Protein AF-0000000066910666 (afdb_homodimer)

Organism: Trichuris trichiura (NCBI:txid36087)

Radius of gyration: 28.71 Å; Cα contacts (8 Å, |Δi|>4): 1348; chains: 2; bounding box: 55×90×75 Å

Foldseek 3Di:
DDPVVVVVVVVVLVLVLQLLLLLQCLLVLVVVVLVVVVVVLVVDDPVVVVVCVCVNVLSVLLNVQSVQQSVVSNLLCVPCCVVDVPCPVCVVPPDDRDDDDSVSSVCVLVLLLVQCLQFFPNNVQQCCLFLVVVLVVVCVLPVDLQQQPAEEEEEQCQLPRSQLVSQLQQHAYEYEHADVNSVSNSCCQQPVFADAQPGKHQSQLPPPPQFPDSCLRRPITGGRRDGNPPSPSNGHYYYDYHDPCVVCVPAFQAHQEYEYTQHLLQDLDSLSVLLSVLRNHHAFHKYKYKFANPNPCPPPPPGRHDGDDVVVVVVSNVVSAKAWDDKDWQRWHADSFSPNGNDGDTDTMIITMIGHHHPVPVVD/DDPVVVVVVVVVLVLVLQLLLLLQCLLVLVVVVLVVVVVVLVVDDPVVVVVPVCVNVLSVLLNVQSVQQSVVSNLLCVPCCVVDVPCPVVVVPPDDRDDDDSVSSVCVLVLLLVQCLQFFPNNVQQCCLFLVVVLVVVCVVPVDLQQQPAEEEEEQCQLPRSQLVSQLQAHAYEYEHADVNSVSNSCCQQPVFADAQPGKHQSQLPPPPQFPDSCLRRPITGGRRDGNPPSPSNGHYYYDYHDPCVVCVPAFQAHQEYEYTQHLLQDLDSLSVLLSVLRNHHAFHKYKYKFANPNPCPPPPPGRHDGDDPVVVVVSSVVSAKAWDDKDWQRWHADSFSPNGNDGDTDTMIITMIGHHHPVVVVD

Nearest PDB structures (foldseek):
  5yf1-assembly1_A  TM=9.696E-01  e=7.970E-45  Homo sapiens
  5yf1-assembly1_B  TM=9.677E-01  e=1.065E-44  Homo sapiens
  5yf0-assembly1_A  TM=9.686E-01  e=2.694E-44  Homo sapiens
  5yf2-assembly1_B  TM=9.657E-01  e=6.432E-44  Homo sapiens
  5yf2-assembly1_A  TM=9.661E-01  e=1.936E-43  Homo sapiens

Structure (mmCIF, N/CA/C/O backbone):
data_AF-0000000066910666-model_v1
#
loop_
_entity.id
_entity.type
_entity.pdbx_description
1 polymer 'carnosine N-methyltransferase'
#
loop_
_atom_site.group_PDB
_atom_site.id
_atom_site.type_symbol
_atom_site.label_atom_id
_atom_site.label_alt_id
_atom_site.label_comp_id
_atom_site.label_asym_id
_atom_site.label_entity_id
_atom_site.label_seq_id
_atom_site.pdbx_PDB_ins_code
_atom_site.Cartn_x
_atom_site.Cartn_y
_atom_site.Cartn_z
_atom_site.occupancy
_atom_site.B_iso_or_equiv
_atom_site.auth_seq_id
_atom_site.auth_comp_id
_atom_site.auth_asym_id
_atom_site.auth_atom_id
_atom_site.pdbx_PDB_model_num
ATOM 1 N N . MET A 1 1 ? -5.016 47.75 -5.816 1 39.25 1 MET A N 1
ATOM 2 C CA . MET A 1 1 ? -4.73 46.312 -5.672 1 39.25 1 MET A CA 1
ATOM 3 C C . MET A 1 1 ? -3.613 45.906 -6.617 1 39.25 1 MET A C 1
ATOM 5 O O . MET A 1 1 ? -3.713 46.094 -7.828 1 39.25 1 MET A O 1
ATOM 9 N N . ASP A 1 2 ? -2.479 45.594 -6.109 1 46.66 2 ASP A N 1
ATOM 10 C CA . ASP A 1 2 ? -1.268 45.281 -6.867 1 46.66 2 ASP A CA 1
ATOM 11 C C . ASP A 1 2 ? -1.467 44.062 -7.758 1 46.66 2 ASP A C 1
ATOM 13 O O . ASP A 1 2 ? -2.318 43.219 -7.477 1 46.66 2 ASP A O 1
ATOM 17 N N . ALA A 1 3 ? -0.856 44.219 -8.914 1 51.81 3 ALA A N 1
ATOM 18 C CA . ALA A 1 3 ? -0.931 43.188 -9.938 1 51.81 3 ALA A CA 1
ATOM 19 C C . ALA A 1 3 ? -0.656 41.812 -9.344 1 51.81 3 ALA A C 1
ATOM 21 O O . ALA A 1 3 ? -1.22 40.812 -9.789 1 51.81 3 ALA A O 1
ATOM 22 N N . HIS A 1 4 ? 0.277 41.75 -8.336 1 48.09 4 HIS A N 1
ATOM 23 C CA . HIS A 1 4 ? 0.606 40.5 -7.629 1 48.09 4 HIS A CA 1
ATOM 24 C C . HIS A 1 4 ? -0.58 40 -6.812 1 48.09 4 HIS A C 1
ATOM 26 O O . HIS A 1 4 ? -0.851 38.812 -6.777 1 48.09 4 HIS A O 1
ATOM 32 N N . ASP A 1 5 ? -1.29 40.812 -6.16 1 54.81 5 ASP A N 1
ATOM 33 C CA . ASP A 1 5 ? -2.473 40.469 -5.375 1 54.81 5 ASP A CA 1
ATOM 34 C C . ASP A 1 5 ? -3.594 39.969 -6.266 1 54.81 5 ASP A C 1
ATOM 36 O O . ASP A 1 5 ? -4.293 39 -5.898 1 54.81 5 ASP A O 1
ATOM 40 N N . LEU A 1 6 ? -3.652 40.688 -7.379 1 50.22 6 LEU A N 1
ATOM 41 C CA . LEU A 1 6 ? -4.676 40.25 -8.336 1 50.22 6 LEU A CA 1
ATOM 42 C C . LEU A 1 6 ? -4.375 38.875 -8.898 1 50.22 6 LEU A C 1
ATOM 44 O O . LEU A 1 6 ? -5.289 38.062 -9.078 1 50.22 6 LEU A O 1
ATOM 48 N N . ALA A 1 7 ? -3.121 38.594 -9.336 1 57 7 ALA A N 1
ATOM 49 C CA . ALA A 1 7 ? -2.725 37.281 -9.867 1 57 7 ALA A CA 1
ATOM 50 C C . ALA A 1 7 ? -2.932 36.188 -8.836 1 57 7 ALA A C 1
ATOM 52 O O . ALA A 1 7 ? -3.363 35.094 -9.172 1 57 7 ALA A O 1
ATOM 53 N N . GLU A 1 8 ? -2.531 36.438 -7.645 1 62.75 8 GLU A N 1
ATOM 54 C CA . GLU A 1 8 ? -2.74 35.5 -6.551 1 62.75 8 GLU A CA 1
ATOM 55 C C . GLU A 1 8 ? -4.227 35.219 -6.336 1 62.75 8 GLU A C 1
ATOM 57 O O . GLU A 1 8 ? -4.625 34.094 -6.09 1 62.75 8 GLU A O 1
ATOM 62 N N . ASP A 1 9 ? -4.914 36.188 -6.512 1 68.25 9 ASP A N 1
ATOM 63 C CA . ASP A 1 9 ? -6.359 36.062 -6.371 1 68.25 9 ASP A CA 1
ATOM 64 C C . ASP A 1 9 ? -6.953 35.219 -7.492 1 68.25 9 ASP A C 1
ATOM 66 O O . ASP A 1 9 ? -7.844 34.406 -7.254 1 68.25 9 ASP A O 1
ATOM 70 N N . GLU A 1 10 ? -6.395 35.438 -8.648 1 71.56 10 GLU A N 1
ATOM 71 C CA . GLU A 1 10 ? -6.879 34.688 -9.789 1 71.56 10 GLU A CA 1
ATOM 72 C C . GLU A 1 10 ? -6.523 33.188 -9.648 1 71.56 10 GLU A C 1
ATOM 74 O O . GLU A 1 10 ? -7.332 32.312 -9.977 1 71.56 10 GLU A O 1
ATOM 79 N N . GLU A 1 11 ? -5.266 32.938 -9.258 1 78.31 11 GLU A N 1
ATOM 80 C CA . GLU A 1 11 ? -4.828 31.562 -9.062 1 78.31 11 GLU A CA 1
ATOM 81 C C . GLU A 1 11 ? -5.641 30.875 -7.969 1 78.31 11 GLU A C 1
ATOM 83 O O . GLU A 1 11 ? -5.988 29.703 -8.094 1 78.31 11 GLU A O 1
ATOM 88 N N . GLU A 1 12 ? -5.957 31.625 -7.016 1 77.56 12 GLU A N 1
ATOM 89 C CA . GLU A 1 12 ? -6.77 31.078 -5.93 1 77.56 12 GLU A CA 1
ATOM 90 C C . GLU A 1 12 ? -8.18 30.766 -6.406 1 77.56 12 GLU A C 1
ATOM 92 O O . GLU A 1 12 ? -8.75 29.734 -6.027 1 77.56 12 GLU A O 1
ATOM 97 N N . ALA A 1 13 ? -8.664 31.609 -7.227 1 79.88 13 ALA A N 1
ATOM 98 C CA . ALA A 1 13 ? -10 31.391 -7.785 1 79.88 13 ALA A CA 1
ATOM 99 C C . ALA A 1 13 ? -10.031 30.125 -8.648 1 79.88 13 ALA A C 1
ATOM 101 O O . ALA A 1 13 ? -10.992 29.359 -8.602 1 79.88 13 ALA A O 1
ATOM 102 N N . LYS A 1 14 ? -9.023 30.016 -9.383 1 84.81 14 LYS A N 1
ATOM 103 C CA . LYS A 1 14 ? -8.93 28.828 -10.242 1 84.81 14 LYS A CA 1
ATOM 104 C C . LYS A 1 14 ? -8.883 27.547 -9.406 1 84.81 14 LYS A C 1
ATOM 106 O O . LYS A 1 14 ? -9.539 26.562 -9.734 1 84.81 14 LYS A O 1
ATOM 111 N N . HIS A 1 15 ? -8.086 27.625 -8.391 1 87.12 15 HIS A N 1
ATOM 112 C CA . HIS A 1 15 ? -7.965 26.469 -7.512 1 87.12 15 HIS A CA 1
ATOM 113 C C . HIS A 1 15 ? -9.297 26.156 -6.836 1 87.12 15 HIS A C 1
ATOM 115 O O . HIS A 1 15 ? -9.641 24.984 -6.645 1 87.12 15 HIS A O 1
ATOM 121 N N . TYR A 1 16 ? -9.961 27.219 -6.52 1 87.44 16 TYR A N 1
ATOM 122 C CA . TYR A 1 16 ? -11.273 27.078 -5.906 1 87.44 16 TYR A CA 1
ATOM 123 C C . TYR A 1 16 ? -12.25 26.406 -6.863 1 87.44 16 TYR A C 1
ATOM 125 O O . TYR A 1 16 ? -12.938 25.453 -6.492 1 87.44 16 TYR A O 1
ATOM 133 N N . VAL A 1 17 ? -12.305 26.828 -7.992 1 88.81 17 VAL A N 1
ATOM 134 C CA . VAL A 1 17 ? -13.219 26.312 -9 1 88.81 17 VAL A CA 1
ATOM 135 C C . VAL A 1 17 ? -12.891 24.844 -9.289 1 88.81 17 VAL A C 1
ATOM 137 O O . VAL A 1 17 ? -13.789 24.016 -9.453 1 88.81 17 VAL A O 1
ATOM 140 N N . GLN A 1 18 ? -11.656 24.578 -9.32 1 92.5 18 GLN A N 1
ATOM 141 C CA . GLN A 1 18 ? -11.227 23.203 -9.555 1 92.5 18 GLN A CA 1
ATOM 142 C C . GLN A 1 18 ? -11.68 22.281 -8.43 1 92.5 18 GLN A C 1
ATOM 144 O O . GLN A 1 18 ? -12.102 21.141 -8.672 1 92.5 18 GLN A O 1
ATOM 149 N N . ALA A 1 19 ? -11.523 22.766 -7.234 1 93.69 19 ALA A N 1
ATOM 150 C CA . ALA A 1 19 ? -11.938 21.984 -6.078 1 93.69 19 ALA A CA 1
ATOM 151 C C . ALA A 1 19 ? -13.438 21.719 -6.102 1 93.69 19 ALA A C 1
ATOM 153 O O . ALA A 1 19 ? -13.883 20.594 -5.914 1 93.69 19 ALA A O 1
ATOM 154 N N . VAL A 1 20 ? -14.219 22.719 -6.367 1 93.31 20 VAL A N 1
ATOM 155 C CA . VAL A 1 20 ? -15.672 22.594 -6.434 1 93.31 20 VAL A CA 1
ATOM 156 C C . VAL A 1 20 ? -16.062 21.625 -7.555 1 93.31 20 VAL A C 1
ATOM 158 O O . VAL A 1 20 ? -16.906 20.75 -7.363 1 93.31 20 VAL A O 1
ATOM 161 N N . SER A 1 21 ? -15.398 21.828 -8.664 1 94.88 21 SER A N 1
ATOM 162 C CA . SER A 1 21 ? -15.656 20.953 -9.805 1 94.88 21 SER A CA 1
ATOM 163 C C . SER A 1 21 ? -15.352 19.5 -9.461 1 94.88 21 SER A C 1
ATOM 165 O O . SER A 1 21 ? -16.062 18.578 -9.906 1 94.88 21 SER A O 1
ATOM 167 N N . THR A 1 22 ? -14.266 19.297 -8.742 1 96.94 22 THR A N 1
ATOM 168 C CA . THR A 1 22 ? -13.883 17.953 -8.32 1 96.94 22 THR A CA 1
ATOM 169 C C . THR A 1 22 ? -15.016 17.281 -7.547 1 96.94 22 THR A C 1
ATOM 171 O O . THR A 1 22 ? -15.391 16.141 -7.84 1 96.94 22 THR A O 1
ATOM 174 N N . PHE A 1 23 ? -15.641 18 -6.645 1 97.06 23 PHE A N 1
ATOM 175 C CA . PHE A 1 23 ? -16.75 17.469 -5.863 1 97.06 23 PHE A CA 1
ATOM 176 C C . PHE A 1 23 ? -17.953 17.203 -6.75 1 97.06 23 PHE A C 1
ATOM 178 O O . PHE A 1 23 ? -18.594 16.141 -6.652 1 97.06 23 PHE A O 1
ATOM 185 N N . MET A 1 24 ? -18.219 18.078 -7.617 1 95.5 24 MET A N 1
ATOM 186 C CA . MET A 1 24 ? -19.438 18.016 -8.43 1 95.5 24 MET A CA 1
ATOM 187 C C . MET A 1 24 ? -19.359 16.875 -9.445 1 95.5 24 MET A C 1
ATOM 189 O O . MET A 1 24 ? -20.375 16.344 -9.867 1 95.5 24 MET A O 1
ATOM 193 N N . GLN A 1 25 ? -18.203 16.547 -9.781 1 97.25 25 GLN A N 1
ATOM 194 C CA . GLN A 1 25 ? -18.031 15.555 -10.836 1 97.25 25 GLN A CA 1
ATOM 195 C C . GLN A 1 25 ? -17.844 14.156 -10.25 1 97.25 25 GLN A C 1
ATOM 197 O O . GLN A 1 25 ? -17.625 13.195 -10.992 1 97.25 25 GLN A O 1
ATOM 202 N N . TYR A 1 26 ? -17.875 14.039 -9 1 97.94 26 TYR A N 1
ATOM 203 C CA . TYR A 1 26 ? -17.703 12.766 -8.312 1 97.94 26 TYR A CA 1
ATOM 204 C C . TYR A 1 26 ? -18.688 11.727 -8.828 1 97.94 26 TYR A C 1
ATOM 206 O O . TYR A 1 26 ? -18.297 10.594 -9.141 1 97.94 26 TYR A O 1
ATOM 214 N N . TYR A 1 27 ? -19.969 12.109 -8.883 1 98.06 27 TYR A N 1
ATOM 215 C CA . TYR A 1 27 ? -21.031 11.156 -9.227 1 98.06 27 TYR A CA 1
ATOM 216 C C . TYR A 1 27 ? -20.797 10.57 -10.617 1 98.06 27 TYR A C 1
ATOM 218 O O . TYR A 1 27 ? -20.719 9.352 -10.781 1 98.06 27 TYR A O 1
ATOM 226 N N . ALA A 1 28 ? -20.641 11.461 -11.555 1 97.31 28 ALA A N 1
ATOM 227 C CA . ALA A 1 28 ? -20.453 11.016 -12.93 1 97.31 28 ALA A CA 1
ATOM 228 C C . ALA A 1 28 ? -19.203 10.148 -13.062 1 97.31 28 ALA A C 1
ATOM 230 O O . ALA A 1 28 ? -19.219 9.125 -13.742 1 97.31 28 ALA A O 1
ATOM 231 N N . HIS A 1 29 ? -18.156 10.578 -12.43 1 97.25 29 HIS A N 1
ATOM 232 C CA . HIS A 1 29 ? -16.906 9.844 -12.469 1 97.25 29 HIS A CA 1
ATOM 233 C C . HIS A 1 29 ? -17.062 8.445 -11.867 1 97.25 29 HIS A C 1
ATOM 235 O O . HIS A 1 29 ? -16.609 7.461 -12.453 1 97.25 29 HIS A O 1
ATOM 241 N N . SER A 1 30 ? -17.688 8.336 -10.742 1 97.88 30 SER A N 1
ATOM 242 C CA . SER A 1 30 ? -17.875 7.062 -10.047 1 97.88 30 SER A CA 1
ATOM 243 C C . SER A 1 30 ? -18.797 6.141 -10.836 1 97.88 30 SER A C 1
ATOM 245 O O . SER A 1 30 ? -18.594 4.926 -10.867 1 97.88 30 SER A O 1
ATOM 247 N N . MET A 1 31 ? -19.797 6.742 -11.477 1 97.88 31 MET A N 1
ATOM 248 C CA . MET A 1 31 ? -20.75 5.945 -12.234 1 97.88 31 MET A CA 1
ATOM 249 C C . MET A 1 31 ? -20.094 5.352 -13.477 1 97.88 31 MET A C 1
ATOM 251 O O . MET A 1 31 ? -20.531 4.305 -13.969 1 97.88 31 MET A O 1
ATOM 255 N N . LYS A 1 32 ? -19.078 6.016 -14 1 96.44 32 LYS A N 1
ATOM 256 C CA . LYS A 1 32 ? -18.328 5.441 -15.109 1 96.44 32 LYS A CA 1
ATOM 257 C C . LYS A 1 32 ? -17.719 4.094 -14.727 1 96.44 32 LYS A C 1
ATOM 259 O O . LYS A 1 32 ? -17.703 3.162 -15.531 1 96.44 32 LYS A O 1
ATOM 264 N N . THR A 1 33 ? -17.188 4 -13.555 1 95.75 33 THR A N 1
ATOM 265 C CA . THR A 1 33 ? -16.625 2.748 -13.055 1 95.75 33 THR A CA 1
ATOM 266 C C . THR A 1 33 ? -17.703 1.664 -12.992 1 95.75 33 THR A C 1
ATOM 268 O O . THR A 1 33 ? -17.453 0.516 -13.367 1 95.75 33 THR A O 1
ATOM 271 N N . ILE A 1 34 ? -18.891 2.02 -12.547 1 97.06 34 ILE A N 1
ATOM 272 C CA . ILE A 1 34 ? -19.984 1.073 -12.469 1 97.06 34 ILE A CA 1
ATOM 273 C C . ILE A 1 34 ? -20.344 0.574 -13.867 1 97.06 34 ILE A C 1
ATOM 275 O O . ILE A 1 34 ? -20.547 -0.627 -14.07 1 97.06 34 ILE A O 1
ATOM 279 N N . LYS A 1 35 ? -20.422 1.483 -14.773 1 96.94 35 LYS A N 1
ATOM 280 C CA . LYS A 1 35 ? -20.734 1.12 -16.141 1 96.94 35 LYS A CA 1
ATOM 281 C C . LYS A 1 35 ? -19.734 0.127 -16.703 1 96.94 35 LYS A C 1
ATOM 283 O O . LYS A 1 35 ? -20.094 -0.813 -17.406 1 96.94 35 LYS A O 1
ATOM 288 N N . GLU A 1 36 ? -18.531 0.354 -16.422 1 96.38 36 GLU A N 1
ATOM 289 C CA . GLU A 1 36 ? -17.469 -0.547 -16.875 1 96.38 36 GLU A CA 1
ATOM 290 C C . GLU A 1 36 ? -17.625 -1.933 -16.25 1 96.38 36 GLU A C 1
ATOM 292 O O . GLU A 1 36 ? -17.469 -2.945 -16.938 1 96.38 36 GLU A O 1
ATOM 297 N N . LYS A 1 37 ? -17.891 -1.963 -14.953 1 96.94 37 LYS A N 1
ATOM 298 C CA . LYS A 1 37 ? -18.109 -3.24 -14.281 1 96.94 37 LYS A CA 1
ATOM 299 C C . LYS A 1 37 ? -19.281 -3.992 -14.883 1 96.94 37 LYS A C 1
ATOM 301 O O . LYS A 1 37 ? -19.219 -5.207 -15.086 1 96.94 37 LYS A O 1
ATOM 306 N N . VAL A 1 38 ? -20.328 -3.289 -15.148 1 96.88 38 VAL A N 1
ATOM 307 C CA . VAL A 1 38 ? -21.516 -3.889 -15.758 1 96.88 38 VAL A CA 1
ATOM 308 C C . VAL A 1 38 ? -21.172 -4.43 -17.141 1 96.88 38 VAL A C 1
ATOM 310 O O . VAL A 1 38 ? -21.594 -5.523 -17.516 1 96.88 38 VAL A O 1
ATOM 313 N N . LYS A 1 39 ? -20.438 -3.652 -17.891 1 96.81 39 LYS A N 1
ATOM 314 C CA . LYS A 1 39 ? -20 -4.07 -19.219 1 96.81 39 LYS A CA 1
ATOM 315 C C . LYS A 1 39 ? -19.297 -5.422 -19.172 1 96.81 39 LYS A C 1
ATOM 317 O O . LYS A 1 39 ? -19.594 -6.316 -19.953 1 96.81 39 LYS A O 1
ATOM 322 N N . TRP A 1 40 ? -18.406 -5.602 -18.25 1 96.12 40 TRP A N 1
ATOM 323 C CA . TRP A 1 40 ? -17.625 -6.84 -18.156 1 96.12 40 TRP A CA 1
ATOM 324 C C . TRP A 1 40 ? -18.5 -7.98 -17.641 1 96.12 40 TRP A C 1
ATOM 326 O O . TRP A 1 40 ? -18.328 -9.133 -18.047 1 96.12 40 TRP A O 1
ATOM 336 N N . TYR A 1 41 ? -19.438 -7.645 -16.75 1 96.94 41 TYR A N 1
ATOM 337 C CA . TYR A 1 41 ? -20.375 -8.641 -16.25 1 96.94 41 TYR A CA 1
ATOM 338 C C . TYR A 1 41 ? -21.25 -9.18 -17.375 1 96.94 41 TYR A C 1
ATOM 340 O O . TYR A 1 41 ? -21.406 -10.391 -17.516 1 96.94 41 TYR A O 1
ATOM 348 N N . VAL A 1 42 ? -21.703 -8.281 -18.172 1 96.88 42 VAL A N 1
ATOM 349 C CA . VAL A 1 42 ? -22.609 -8.648 -19.266 1 96.88 42 VAL A CA 1
ATOM 350 C C . VAL A 1 42 ? -21.844 -9.438 -20.328 1 96.88 42 VAL A C 1
ATOM 352 O O . VAL A 1 42 ? -22.422 -10.258 -21.031 1 96.88 42 VAL A O 1
ATOM 355 N N . ALA A 1 43 ? -20.578 -9.227 -20.422 1 96.62 43 ALA A N 1
ATOM 356 C CA . ALA A 1 43 ? -19.75 -9.906 -21.406 1 96.62 43 ALA A CA 1
ATOM 357 C C . ALA A 1 43 ? -19.5 -11.359 -21.016 1 96.62 43 ALA A C 1
ATOM 359 O O . ALA A 1 43 ? -19.062 -12.172 -21.844 1 96.62 43 ALA A O 1
ATOM 360 N N . LEU A 1 44 ? -19.781 -11.727 -19.812 1 97.31 44 LEU A N 1
ATOM 361 C CA . LEU A 1 44 ? -19.656 -13.117 -19.391 1 97.31 44 LEU A CA 1
ATOM 362 C C . LEU A 1 44 ? -20.656 -14.008 -20.125 1 97.31 44 LEU A C 1
ATOM 364 O O . LEU A 1 44 ? -21.688 -13.523 -20.609 1 97.31 44 LEU A O 1
ATOM 368 N N . SER A 1 45 ? -20.344 -15.297 -20.234 1 97.19 45 SER A N 1
ATOM 369 C CA . SER A 1 45 ? -21.328 -16.234 -20.766 1 97.19 45 SER A CA 1
ATOM 370 C C . SER A 1 45 ? -22.547 -16.344 -19.859 1 97.19 45 SER A C 1
ATOM 372 O O . SER A 1 45 ? -22.484 -16 -18.672 1 97.19 45 SER A O 1
ATOM 374 N N . GLU A 1 46 ? -23.656 -16.75 -20.406 1 97.19 46 GLU A N 1
ATOM 375 C CA . GLU A 1 46 ? -24.875 -16.953 -19.609 1 97.19 46 GLU A CA 1
ATOM 376 C C . GLU A 1 46 ? -24.609 -17.891 -18.438 1 97.19 46 GLU A C 1
ATOM 378 O O . GLU A 1 46 ? -25.109 -17.656 -17.328 1 97.19 46 GLU A O 1
ATOM 383 N N . ARG A 1 47 ? -23.922 -18.828 -18.672 1 96.75 47 ARG A N 1
ATOM 384 C CA . ARG A 1 47 ? -23.594 -19.781 -17.625 1 96.75 47 ARG A CA 1
ATOM 385 C C . ARG A 1 47 ? -22.828 -19.109 -16.484 1 96.75 47 ARG A C 1
ATOM 387 O O . ARG A 1 47 ? -23.188 -19.25 -15.32 1 96.75 47 ARG A O 1
ATOM 394 N N . GLN A 1 48 ? -21.828 -18.375 -16.844 1 97.56 48 GLN A N 1
ATOM 395 C CA . GLN A 1 48 ? -21 -17.75 -15.82 1 97.56 48 GLN A CA 1
ATOM 396 C C . GLN A 1 48 ? -21.781 -16.703 -15.039 1 97.56 48 GLN A C 1
ATOM 398 O O . GLN A 1 48 ? -21.594 -16.547 -13.828 1 97.56 48 GLN A O 1
ATOM 403 N N . ARG A 1 49 ? -22.625 -15.977 -15.719 1 97.56 49 ARG A N 1
ATOM 404 C CA . ARG A 1 49 ? -23.484 -15.039 -15.016 1 97.56 49 ARG A CA 1
ATOM 405 C C . ARG A 1 49 ? -24.375 -15.758 -14 1 97.56 49 ARG A C 1
ATOM 407 O O . ARG A 1 49 ? -24.625 -15.242 -12.906 1 97.56 49 ARG A O 1
ATOM 414 N N . SER A 1 50 ? -24.797 -16.953 -14.375 1 97.12 50 SER A N 1
ATOM 415 C CA . SER A 1 50 ? -25.656 -17.734 -13.484 1 97.12 50 SER A CA 1
ATOM 416 C C . SER A 1 50 ? -24.891 -18.203 -12.25 1 97.12 50 SER A C 1
ATOM 418 O O . SER A 1 50 ? -25.5 -18.547 -11.234 1 97.12 50 SER A O 1
ATOM 420 N N . LEU A 1 51 ? -23.578 -18.234 -12.289 1 97.88 51 LEU A N 1
ATOM 421 C CA . LEU A 1 51 ? -22.75 -18.656 -11.164 1 97.88 51 LEU A CA 1
ATOM 422 C C . LEU A 1 51 ? -22.641 -17.547 -10.125 1 97.88 51 LEU A C 1
ATOM 424 O O . LEU A 1 51 ? -22.266 -17.797 -8.977 1 97.88 51 LEU A O 1
ATOM 428 N N . ILE A 1 52 ? -22.922 -16.312 -10.508 1 97.88 52 ILE A N 1
ATOM 429 C CA . ILE A 1 52 ? -22.766 -15.172 -9.602 1 97.88 52 ILE A CA 1
ATOM 430 C C . ILE A 1 52 ? -24.047 -14.336 -9.602 1 97.88 52 ILE A C 1
ATOM 432 O O . ILE A 1 52 ? -24.016 -13.141 -9.891 1 97.88 52 ILE A O 1
ATOM 436 N N . PRO A 1 53 ? -25.078 -14.867 -9.117 1 95.06 53 PRO A N 1
ATOM 437 C CA . PRO A 1 53 ? -26.391 -14.227 -9.211 1 95.06 53 PRO A CA 1
ATOM 438 C C . PRO A 1 53 ? -26.469 -12.938 -8.398 1 95.06 53 PRO A C 1
ATOM 440 O O . PRO A 1 53 ? -27.312 -12.078 -8.68 1 95.06 53 PRO A O 1
ATOM 443 N N . LYS A 1 54 ? -25.625 -12.727 -7.441 1 96.5 54 LYS A N 1
ATOM 444 C CA . LYS A 1 54 ? -25.734 -11.586 -6.543 1 96.5 54 LYS A CA 1
ATOM 445 C C . LYS A 1 54 ? -24.891 -10.414 -7.043 1 96.5 54 LYS A C 1
ATOM 447 O O . LYS A 1 54 ? -24.969 -9.312 -6.496 1 96.5 54 LYS A O 1
ATOM 452 N N . TYR A 1 55 ? -24.094 -10.656 -8.047 1 97.31 55 TYR A N 1
ATOM 453 C CA . TYR A 1 55 ? -23.094 -9.664 -8.461 1 97.31 55 TYR A CA 1
ATOM 454 C C . TYR A 1 55 ? -23.781 -8.414 -9 1 97.31 55 TYR A C 1
ATOM 456 O O . TYR A 1 55 ? -23.391 -7.293 -8.648 1 97.31 55 TYR A O 1
ATOM 464 N N . GLU A 1 56 ? -24.719 -8.602 -9.867 1 95.94 56 GLU A N 1
ATOM 465 C CA . GLU A 1 56 ? -25.422 -7.465 -10.453 1 95.94 56 GLU A CA 1
ATOM 466 C C . GLU A 1 56 ? -26.125 -6.633 -9.375 1 95.94 56 GLU A C 1
ATOM 468 O O . GLU A 1 56 ? -26.094 -5.402 -9.43 1 95.94 56 GLU A O 1
ATOM 473 N N . GLU A 1 57 ? -26.781 -7.305 -8.484 1 97.38 57 GLU A N 1
ATOM 474 C CA . GLU A 1 57 ? -27.422 -6.621 -7.367 1 97.38 57 GLU A CA 1
ATOM 475 C C . GLU A 1 57 ? -26.391 -5.836 -6.543 1 97.38 57 GLU A C 1
ATOM 477 O O . GLU A 1 57 ? -26.688 -4.734 -6.074 1 97.38 57 GLU A O 1
ATOM 482 N N . HIS A 1 58 ? -25.281 -6.418 -6.344 1 98.38 58 HIS A N 1
ATOM 483 C CA . HIS A 1 58 ? -24.234 -5.73 -5.613 1 98.38 58 HIS A CA 1
ATOM 484 C C . HIS A 1 58 ? -23.797 -4.453 -6.324 1 98.38 58 HIS A C 1
ATOM 486 O O . HIS A 1 58 ? -23.609 -3.416 -5.684 1 98.38 58 HIS A O 1
ATOM 492 N N . LEU A 1 59 ? -23.672 -4.488 -7.648 1 98.31 59 LEU A N 1
ATOM 493 C CA . LEU A 1 59 ? -23.312 -3.301 -8.422 1 98.31 59 LEU A CA 1
ATOM 494 C C . LEU A 1 59 ? -24.359 -2.203 -8.234 1 98.31 59 LEU A C 1
ATOM 496 O O . LEU A 1 59 ? -24.016 -1.022 -8.156 1 98.31 59 LEU A O 1
ATOM 500 N N . ARG A 1 60 ? -25.594 -2.594 -8.141 1 98.12 60 ARG A N 1
ATOM 501 C CA . ARG A 1 60 ? -26.672 -1.635 -7.895 1 98.12 60 ARG A CA 1
ATOM 502 C C . ARG A 1 60 ? -26.547 -1.019 -6.504 1 98.12 60 ARG A C 1
ATOM 504 O O . ARG A 1 60 ? -26.797 0.175 -6.324 1 98.12 60 ARG A O 1
ATOM 511 N N . SER A 1 61 ? -26.203 -1.865 -5.586 1 98.69 61 SER A N 1
ATOM 512 C CA . SER A 1 61 ? -26 -1.367 -4.23 1 98.69 61 SER A CA 1
ATOM 513 C C . SER A 1 61 ? -24.875 -0.336 -4.188 1 98.69 61 SER A C 1
ATOM 515 O O . SER A 1 61 ? -25 0.702 -3.535 1 98.69 61 SER A O 1
ATOM 517 N N . VAL A 1 62 ? -23.781 -0.638 -4.844 1 98.81 62 VAL A N 1
ATOM 518 C CA . VAL A 1 62 ? -22.672 0.299 -4.891 1 98.81 62 VAL A CA 1
ATOM 519 C C . VAL A 1 62 ? -23.109 1.601 -5.555 1 98.81 62 VAL A C 1
ATOM 521 O O . VAL A 1 62 ? -22.766 2.689 -5.09 1 98.81 62 VAL A O 1
ATOM 524 N N . SER A 1 63 ? -23.875 1.495 -6.652 1 98.62 63 SER A N 1
ATOM 525 C CA . SER A 1 63 ? -24.406 2.662 -7.352 1 98.62 63 SER A CA 1
ATOM 526 C C . SER A 1 63 ? -25.234 3.537 -6.418 1 98.62 63 SER A C 1
ATOM 528 O O . SER A 1 63 ? -25.109 4.762 -6.434 1 98.62 63 SER A O 1
ATOM 530 N N . SER A 1 64 ? -26.062 2.906 -5.672 1 98.69 64 SER A N 1
ATOM 531 C CA . SER A 1 64 ? -26.891 3.631 -4.711 1 98.69 64 SER A CA 1
ATOM 532 C C . SER A 1 64 ? -26.031 4.344 -3.672 1 98.69 64 SER A C 1
ATOM 534 O O . SER A 1 64 ? -26.328 5.473 -3.277 1 98.69 64 SER A O 1
ATOM 536 N N . CYS A 1 65 ? -24.984 3.695 -3.23 1 98.88 65 CYS A N 1
ATOM 537 C CA . CYS A 1 65 ? -24.078 4.285 -2.246 1 98.88 65 CYS A CA 1
ATOM 538 C C . CYS A 1 65 ? -23.328 5.465 -2.836 1 98.88 65 CYS A C 1
ATOM 540 O O . CYS A 1 65 ? -23.031 6.434 -2.133 1 98.88 65 CYS A O 1
ATOM 542 N N . ILE A 1 66 ? -23 5.383 -4.141 1 98.81 66 ILE A N 1
ATOM 543 C CA . ILE A 1 66 ? -22.375 6.5 -4.828 1 98.81 66 ILE A CA 1
ATOM 544 C C . ILE A 1 66 ? -23.266 7.734 -4.742 1 98.81 66 ILE A C 1
ATOM 546 O O . ILE A 1 66 ? -22.781 8.836 -4.449 1 98.81 66 ILE A O 1
ATOM 550 N N . ALA A 1 67 ? -24.531 7.539 -4.98 1 98.56 67 ALA A N 1
ATOM 551 C CA . ALA A 1 67 ? -25.484 8.641 -4.918 1 98.56 67 ALA A CA 1
ATOM 552 C C . ALA A 1 67 ? -25.547 9.227 -3.512 1 98.56 67 ALA A C 1
ATOM 554 O O . ALA A 1 67 ? -25.594 10.453 -3.346 1 98.56 67 ALA A O 1
ATOM 555 N N . LYS A 1 68 ? -25.594 8.398 -2.545 1 98.69 68 LYS A N 1
ATOM 556 C CA . LYS A 1 68 ? -25.625 8.859 -1.158 1 98.69 68 LYS A CA 1
ATOM 557 C C . LYS A 1 68 ? -24.359 9.648 -0.81 1 98.69 68 LYS A C 1
ATOM 559 O O . LYS A 1 68 ? -24.438 10.703 -0.182 1 98.69 68 LYS A O 1
ATOM 564 N N . ASN A 1 69 ? -23.203 9.086 -1.187 1 98.75 69 ASN A N 1
ATOM 565 C CA . ASN A 1 69 ? -21.969 9.82 -0.977 1 98.75 69 ASN A CA 1
ATOM 566 C C . ASN A 1 69 ? -22 11.18 -1.662 1 98.75 69 ASN A C 1
ATOM 568 O O . ASN A 1 69 ? -21.547 12.18 -1.09 1 98.75 69 ASN A O 1
ATOM 572 N N . PHE A 1 70 ? -22.516 11.195 -2.863 1 98.25 70 PHE A N 1
ATOM 573 C CA . PHE A 1 70 ? -22.547 12.445 -3.621 1 98.25 70 PHE A CA 1
ATOM 574 C C . PHE A 1 70 ? -23.438 13.469 -2.926 1 98.25 70 PHE A C 1
ATOM 576 O O . PHE A 1 70 ? -23.125 14.664 -2.932 1 98.25 70 PHE A O 1
ATOM 583 N N . HIS A 1 71 ? -24.5 13.062 -2.35 1 97.31 71 HIS A N 1
ATOM 584 C CA . HIS A 1 71 ? -25.359 13.969 -1.604 1 97.31 71 HIS A CA 1
ATOM 585 C C . HIS A 1 71 ? -24.609 14.648 -0.469 1 97.31 71 HIS A C 1
ATOM 587 O O . HIS A 1 71 ? -24.734 15.859 -0.263 1 97.31 71 HIS A O 1
ATOM 593 N N . VAL A 1 72 ? -23.859 13.898 0.217 1 97.5 72 VAL A N 1
ATOM 594 C CA . VAL A 1 72 ? -23.062 14.453 1.313 1 97.5 72 VAL A CA 1
ATOM 595 C C . VAL A 1 72 ? -22 15.391 0.759 1 97.5 72 VAL A C 1
ATOM 597 O O . VAL A 1 72 ? -21.797 16.484 1.278 1 97.5 72 VAL A O 1
ATOM 600 N N . LEU A 1 73 ? -21.328 14.945 -0.307 1 97.06 73 LEU A N 1
ATOM 601 C CA . LEU A 1 73 ? -20.281 15.758 -0.917 1 97.06 73 LEU A CA 1
ATOM 602 C C . LEU A 1 73 ? -20.828 17.078 -1.42 1 97.06 73 LEU A C 1
ATOM 604 O O . LEU A 1 73 ? -20.172 18.125 -1.309 1 97.06 73 LEU A O 1
ATOM 608 N N . ARG A 1 74 ? -22 17.016 -1.946 1 94.88 74 ARG A N 1
ATOM 609 C CA . ARG A 1 74 ? -22.656 18.25 -2.393 1 94.88 74 ARG A CA 1
ATOM 610 C C . ARG A 1 74 ? -22.969 19.172 -1.215 1 94.88 74 ARG A C 1
ATOM 612 O O . ARG A 1 74 ? -22.797 20.391 -1.315 1 94.88 74 ARG A O 1
ATOM 619 N N . SER A 1 75 ? -23.406 18.609 -0.152 1 94.12 75 SER A N 1
ATOM 620 C CA . SER A 1 75 ? -23.656 19.391 1.05 1 94.12 75 SER A CA 1
ATOM 621 C C . SER A 1 75 ? -22.391 20.078 1.541 1 94.12 75 SER A C 1
ATOM 623 O O . SER A 1 75 ? -22.453 21.219 2.037 1 94.12 75 SER A O 1
ATOM 625 N N . ILE A 1 76 ? -21.328 19.422 1.387 1 94.31 76 ILE A N 1
ATOM 626 C CA . ILE A 1 76 ? -20.047 19.953 1.826 1 94.31 76 ILE A CA 1
ATOM 627 C C . ILE A 1 76 ? -19.719 21.234 1.054 1 94.31 76 ILE A C 1
ATOM 629 O O . ILE A 1 76 ? -19.25 22.219 1.634 1 94.31 76 ILE A O 1
ATOM 633 N N . ILE A 1 77 ? -20.078 21.297 -0.193 1 92.5 77 ILE A N 1
ATOM 634 C CA . ILE A 1 77 ? -19.625 22.438 -0.996 1 92.5 77 ILE A CA 1
ATOM 635 C C . ILE A 1 77 ? -20.719 23.5 -1.051 1 92.5 77 ILE A C 1
ATOM 637 O O . ILE A 1 77 ? -20.5 24.594 -1.559 1 92.5 77 ILE A O 1
ATOM 641 N N . GLU A 1 78 ? -21.984 23.297 -0.719 1 86.94 78 GLU A N 1
ATOM 642 C CA . GLU A 1 78 ? -23.047 24.297 -0.698 1 86.94 78 GLU A CA 1
ATOM 643 C C . GLU A 1 78 ? -22.672 25.484 0.166 1 86.94 78 GLU A C 1
ATOM 645 O O . GLU A 1 78 ? -23 26.625 -0.171 1 86.94 78 GLU A O 1
ATOM 650 N N . GLY A 1 79 ? -21.75 25.391 1.068 1 72.44 79 GLY A N 1
ATOM 651 C CA . GLY A 1 79 ? -21.438 26.469 1.996 1 72.44 79 GLY A CA 1
ATOM 652 C C . GLY A 1 79 ? -20.016 26.984 1.857 1 72.44 79 GLY A C 1
ATOM 653 O O . GLY A 1 79 ? -19.562 27.797 2.662 1 72.44 79 GLY A O 1
ATOM 654 N N . VAL A 1 80 ? -19.438 26.656 0.772 1 77.06 80 VAL A N 1
ATOM 655 C CA . VAL A 1 80 ? -18 26.953 0.759 1 77.06 80 VAL A CA 1
ATOM 656 C C . VAL A 1 80 ? -17.766 28.344 0.165 1 77.06 80 VAL A C 1
ATOM 658 O O . VAL A 1 80 ? -16.703 28.938 0.375 1 77.06 80 VAL A O 1
ATOM 661 N N . SER A 1 81 ? -18.75 28.859 -0.563 1 68 81 SER A N 1
ATOM 662 C CA . SER A 1 81 ? -18.562 30.203 -1.098 1 68 81 SER A CA 1
ATOM 663 C C . SER A 1 81 ? -18.344 31.219 0.02 1 68 81 SER A C 1
ATOM 665 O O . SER A 1 81 ? -17.672 32.219 -0.182 1 68 81 SER A O 1
ATOM 667 N N . ASP A 1 82 ? -18.875 30.938 1.194 1 63.69 82 ASP A N 1
ATOM 668 C CA . ASP A 1 82 ? -18.75 31.844 2.332 1 63.69 82 ASP A CA 1
ATOM 669 C C . ASP A 1 82 ? -17.391 31.719 3 1 63.69 82 ASP A C 1
ATOM 671 O O . ASP A 1 82 ? -17 32.562 3.807 1 63.69 82 ASP A O 1
ATOM 675 N N . MET A 1 83 ? -16.688 30.703 2.711 1 63.72 83 MET A N 1
ATOM 676 C CA . MET A 1 83 ? -15.406 30.438 3.357 1 63.72 83 MET A CA 1
ATOM 677 C C . MET A 1 83 ? -14.352 31.438 2.895 1 63.72 83 MET A C 1
ATOM 679 O O . MET A 1 83 ? -13.391 31.719 3.617 1 63.72 83 MET A O 1
ATOM 683 N N . PHE A 1 84 ? -14.523 31.938 1.676 1 57.12 84 PHE A N 1
ATOM 684 C CA . PHE A 1 84 ? -13.516 32.844 1.153 1 57.12 84 PHE A CA 1
ATOM 685 C C . PHE A 1 84 ? -14.078 34.25 1.021 1 57.12 84 PHE A C 1
ATOM 687 O O . PHE A 1 84 ? -15.062 34.469 0.319 1 57.12 84 PHE A O 1
ATOM 694 N N . GLU A 1 85 ? -14.141 35 2.176 1 49.97 85 GLU A N 1
ATOM 695 C CA . GLU A 1 85 ? -14.648 36.375 2.285 1 49.97 85 GLU A CA 1
ATOM 696 C C . GLU A 1 85 ? -14.625 37.062 0.933 1 49.97 85 GLU A C 1
ATOM 698 O O . GLU A 1 85 ? -15.57 37.781 0.577 1 49.97 85 GLU A O 1
ATOM 703 N N . ASN A 1 86 ? -13.383 37.219 0.407 1 44.78 86 ASN A N 1
ATOM 704 C CA . ASN A 1 86 ? -13.141 38.125 -0.715 1 44.78 86 ASN A CA 1
ATOM 705 C C . ASN A 1 86 ? -13.516 37.469 -2.045 1 44.78 86 ASN A C 1
ATOM 707 O O . ASN A 1 86 ? -13.289 38.062 -3.107 1 44.78 86 ASN A O 1
ATOM 711 N N . MET A 1 87 ? -13.75 36.219 -2.031 1 47 87 MET A N 1
ATOM 712 C CA . MET A 1 87 ? -14.016 35.656 -3.344 1 47 87 MET A CA 1
ATOM 713 C C . MET A 1 87 ? -15.516 35.562 -3.611 1 47 87 MET A C 1
ATOM 715 O O . MET A 1 87 ? -16.234 34.844 -2.908 1 47 87 MET A O 1
ATOM 719 N N . VAL A 1 88 ? -16.125 36.688 -3.758 1 42.41 88 VAL A N 1
ATOM 720 C CA . VAL A 1 88 ? -17.438 36.594 -4.379 1 42.41 88 VAL A CA 1
ATOM 721 C C . VAL A 1 88 ? -17.391 35.594 -5.531 1 42.41 88 VAL A C 1
ATOM 723 O O . VAL A 1 88 ? -16.938 35.906 -6.633 1 42.41 88 VAL A O 1
ATOM 726 N N . ILE A 1 89 ? -16.875 34.375 -5.34 1 46.12 89 ILE A N 1
ATOM 727 C CA . ILE A 1 89 ? -16.922 33.469 -6.477 1 46.12 89 ILE A CA 1
ATOM 728 C C . ILE A 1 89 ? -18.375 33.219 -6.895 1 46.12 89 ILE A C 1
ATOM 730 O O . ILE A 1 89 ? -19.156 32.656 -6.137 1 46.12 89 ILE A O 1
ATOM 734 N N . ASP A 1 90 ? -18.984 34.156 -7.527 1 42.94 90 ASP A N 1
ATOM 735 C CA . ASP A 1 90 ? -20.172 33.812 -8.297 1 42.94 90 ASP A CA 1
ATOM 736 C C . ASP A 1 90 ? -20.031 32.438 -8.938 1 42.94 90 ASP A C 1
ATOM 738 O O . ASP A 1 90 ? -19.438 32.281 -10.008 1 42.94 90 ASP A O 1
ATOM 742 N N . VAL A 1 91 ? -19.703 31.422 -8.141 1 44.12 91 VAL A N 1
ATOM 743 C CA . VAL A 1 91 ? -19.828 30.141 -8.828 1 44.12 91 VAL A CA 1
ATOM 744 C C . VAL A 1 91 ? -21.062 30.141 -9.727 1 44.12 91 VAL A C 1
ATOM 746 O O . VAL A 1 91 ? -22.188 30.297 -9.242 1 44.12 91 VAL A O 1
ATOM 749 N N . PRO A 1 92 ? -21.109 30.656 -10.836 1 39.94 92 PRO A N 1
ATOM 750 C CA . PRO A 1 92 ? -22.312 30.531 -11.656 1 39.94 92 PRO A CA 1
ATOM 751 C C . PRO A 1 92 ? -22.984 29.172 -11.516 1 39.94 92 PRO A C 1
ATOM 753 O O . PRO A 1 92 ? -22.359 28.141 -11.781 1 39.94 92 PRO A O 1
ATOM 756 N N . VAL A 1 93 ? -23.719 28.953 -10.492 1 43.41 93 VAL A N 1
ATOM 757 C CA . VAL A 1 93 ? -24.5 27.719 -10.438 1 43.41 93 VAL A CA 1
ATOM 758 C C . VAL A 1 93 ? -24.734 27.188 -11.852 1 43.41 93 VAL A C 1
ATOM 760 O O . VAL A 1 93 ? -24.844 25.969 -12.055 1 43.41 93 VAL A O 1
ATOM 763 N N . LYS A 1 94 ? -25.312 28.094 -12.734 1 42.62 94 LYS A N 1
ATOM 764 C CA . LYS A 1 94 ? -25.797 27.703 -14.055 1 42.62 94 LYS A CA 1
ATOM 765 C C . LYS A 1 94 ? -24.641 27.438 -15.008 1 42.62 94 LYS A C 1
ATOM 767 O O . LYS A 1 94 ? -24.844 26.953 -16.125 1 42.62 94 LYS A O 1
ATOM 772 N N . GLU A 1 95 ? -23.453 28.047 -14.883 1 50.22 95 GLU A N 1
ATOM 773 C CA . GLU A 1 95 ? -22.453 27.891 -15.93 1 50.22 95 GLU A CA 1
ATOM 774 C C . GLU A 1 95 ? -21.688 26.578 -15.758 1 50.22 95 GLU A C 1
ATOM 776 O O . GLU A 1 95 ? -21.469 26.125 -14.633 1 50.22 95 GLU A O 1
ATOM 781 N N . ARG A 1 96 ? -21.266 25.984 -16.844 1 66.75 96 ARG A N 1
ATOM 782 C CA . ARG A 1 96 ? -20.672 24.672 -17.094 1 66.75 96 ARG A CA 1
ATOM 783 C C . ARG A 1 96 ? -19.344 24.531 -16.375 1 66.75 96 ARG A C 1
ATOM 785 O O . ARG A 1 96 ? -18.375 25.219 -16.688 1 66.75 96 ARG A O 1
ATOM 792 N N . LEU A 1 97 ? -19.203 24.156 -14.984 1 84.69 97 LEU A N 1
ATOM 793 C CA . LEU A 1 97 ? -17.969 23.812 -14.289 1 84.69 97 LEU A CA 1
ATOM 794 C C . LEU A 1 97 ? -17 23.109 -15.234 1 84.69 97 LEU A C 1
ATOM 796 O O . LEU A 1 97 ? -17.406 22.281 -16.047 1 84.69 97 LEU A O 1
ATOM 800 N N . PRO A 1 98 ? -15.789 23.578 -15.156 1 91.25 98 PRO A N 1
ATOM 801 C CA . PRO A 1 98 ? -14.812 22.922 -16.016 1 91.25 98 PRO A CA 1
ATOM 802 C C . PRO A 1 98 ? -14.625 21.438 -15.672 1 91.25 98 PRO A C 1
ATOM 804 O O . PRO A 1 98 ? -14.82 21.047 -14.523 1 91.25 98 PRO A O 1
ATOM 807 N N . GLN A 1 99 ? -14.242 20.734 -16.672 1 93.62 99 GLN A N 1
ATOM 808 C CA . GLN A 1 99 ? -13.891 19.344 -16.469 1 93.62 99 GLN A CA 1
ATOM 809 C C . GLN A 1 99 ? -12.547 19.219 -15.75 1 93.62 99 GLN A C 1
ATOM 811 O O . GLN A 1 99 ? -11.602 19.938 -16.047 1 93.62 99 GLN A O 1
ATOM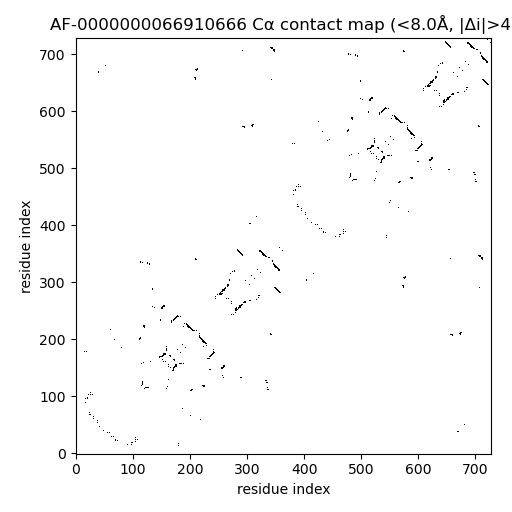 816 N N . VAL A 1 100 ? -12.5 18.406 -14.742 1 95.31 100 VAL A N 1
ATOM 817 C CA . VAL A 1 100 ? -11.273 18.141 -14 1 95.31 100 VAL A CA 1
ATOM 818 C C . VAL A 1 100 ? -10.727 16.766 -14.344 1 95.31 100 VAL A C 1
ATOM 820 O O . VAL A 1 100 ? -11.5 15.844 -14.648 1 95.31 100 VAL A O 1
ATOM 823 N N . PRO A 1 101 ? -9.414 16.641 -14.352 1 94.19 101 PRO A N 1
ATOM 824 C CA . PRO A 1 101 ? -8.844 15.328 -14.625 1 94.19 101 PRO A CA 1
ATOM 825 C C . PRO A 1 101 ? -9.281 14.273 -13.609 1 94.19 101 PRO A C 1
ATOM 827 O O . PRO A 1 101 ? -9.484 14.586 -12.438 1 94.19 101 PRO A O 1
ATOM 830 N N . ASP A 1 102 ? -9.305 13.016 -14.023 1 92.44 102 ASP A N 1
ATOM 831 C CA . ASP A 1 102 ? -9.781 11.891 -13.219 1 92.44 102 ASP A CA 1
ATOM 832 C C . ASP A 1 102 ? -8.969 11.75 -11.938 1 92.44 102 ASP A C 1
ATOM 834 O O . ASP A 1 102 ? -9.516 11.445 -10.875 1 92.44 102 ASP A O 1
ATOM 838 N N . PHE A 1 103 ? -7.699 12.039 -12.078 1 91.25 103 PHE A N 1
ATOM 839 C CA . PHE A 1 103 ? -6.828 11.812 -10.938 1 91.25 103 PHE A CA 1
ATOM 840 C C . PHE A 1 103 ? -7.188 12.75 -9.789 1 91.25 103 PHE A C 1
ATOM 842 O O . PHE A 1 103 ? -6.945 12.438 -8.625 1 91.25 103 PHE A O 1
ATOM 849 N N . GLN A 1 104 ? -7.789 13.891 -10.023 1 93.56 104 GLN A N 1
ATOM 850 C CA . GLN A 1 104 ? -8.242 14.812 -8.984 1 93.56 104 GLN A CA 1
ATOM 851 C C . GLN A 1 104 ? -9.484 14.281 -8.281 1 93.56 104 GLN A C 1
ATOM 853 O O . GLN A 1 104 ? -9.586 14.352 -7.055 1 93.56 104 GLN A O 1
ATOM 858 N N . ILE A 1 105 ? -10.336 13.727 -9.102 1 95.38 105 ILE A N 1
ATOM 859 C CA . ILE A 1 105 ? -11.578 13.195 -8.547 1 95.38 105 ILE A CA 1
ATOM 860 C C . ILE A 1 105 ? -11.281 11.969 -7.695 1 95.38 105 ILE A C 1
ATOM 862 O O . ILE A 1 105 ? -11.93 11.742 -6.672 1 95.38 105 ILE A O 1
ATOM 866 N N . ASP A 1 106 ? -10.258 11.328 -8.086 1 94.25 106 ASP A N 1
ATOM 867 C CA . ASP A 1 106 ? -9.867 10.094 -7.402 1 94.25 106 ASP A CA 1
ATOM 868 C C . ASP A 1 106 ? -9.297 10.398 -6.02 1 94.25 106 ASP A C 1
ATOM 870 O O . ASP A 1 106 ? -9.016 9.477 -5.246 1 94.25 106 ASP A O 1
ATOM 874 N N . LYS A 1 107 ? -9.18 11.625 -5.633 1 95.75 107 LYS A N 1
ATOM 875 C CA . LYS A 1 107 ? -8.758 12.016 -4.293 1 95.75 107 LYS A CA 1
ATOM 876 C C . LYS A 1 107 ? -9.93 11.992 -3.316 1 95.75 107 LYS A C 1
ATOM 878 O O . LYS A 1 107 ? -9.734 11.914 -2.102 1 95.75 107 LYS A O 1
ATOM 883 N N . LEU A 1 108 ? -11.094 12.047 -3.785 1 97.44 108 LEU A N 1
ATOM 884 C CA . LEU A 1 108 ? -12.266 12.203 -2.93 1 97.44 108 LEU A CA 1
ATOM 885 C C . LEU A 1 108 ? -12.516 10.938 -2.115 1 97.44 108 LEU A C 1
ATOM 887 O O . LEU A 1 108 ? -12.914 11.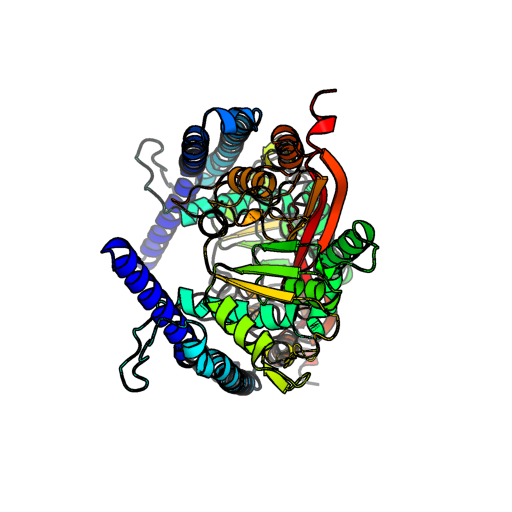016 -0.949 1 97.44 108 LEU A O 1
ATOM 891 N N . PRO A 1 109 ? -12.273 9.75 -2.729 1 97.31 109 PRO A N 1
ATOM 892 C CA . PRO A 1 109 ? -12.375 8.562 -1.88 1 97.31 109 PRO A CA 1
ATOM 893 C C . PRO A 1 109 ? -11.492 8.641 -0.637 1 97.31 109 PRO A C 1
ATOM 895 O O . PRO A 1 109 ? -11.914 8.234 0.449 1 97.31 109 PRO A O 1
ATOM 898 N N . SER A 1 110 ? -10.328 9.18 -0.843 1 96.38 110 SER A N 1
ATOM 899 C CA . SER A 1 110 ? -9.438 9.359 0.302 1 96.38 110 SER A CA 1
ATOM 900 C C . SER A 1 110 ? -10.023 10.352 1.305 1 96.38 110 SER A C 1
ATOM 902 O O . SER A 1 110 ? -9.875 10.172 2.516 1 96.38 110 SER A O 1
ATOM 904 N N . VAL A 1 111 ? -10.633 11.352 0.851 1 96.69 111 VAL A N 1
ATOM 905 C CA . VAL A 1 111 ? -11.266 12.352 1.713 1 96.69 111 VAL A CA 1
ATOM 906 C C . VAL A 1 111 ? -12.367 11.688 2.543 1 96.69 111 VAL A C 1
ATOM 908 O O . VAL A 1 111 ? -12.477 11.945 3.744 1 96.69 111 VAL A O 1
ATOM 911 N N . LEU A 1 112 ? -13.125 10.828 1.938 1 98.19 112 LEU A N 1
ATOM 912 C CA . LEU A 1 112 ? -14.18 10.117 2.643 1 98.19 112 LEU A CA 1
ATOM 913 C C . LEU A 1 112 ? -13.602 9.234 3.742 1 98.19 112 LEU A C 1
ATOM 915 O O . LEU A 1 112 ? -14.148 9.164 4.844 1 98.19 112 LEU A O 1
ATOM 919 N N . ARG A 1 113 ? -12.539 8.617 3.445 1 98.31 113 ARG A N 1
ATOM 920 C CA . ARG A 1 113 ? -11.898 7.781 4.453 1 98.31 113 ARG A CA 1
ATOM 921 C C . ARG A 1 113 ? -11.328 8.625 5.586 1 98.31 113 ARG A C 1
ATOM 923 O O . ARG A 1 113 ? -11.328 8.203 6.746 1 98.31 113 ARG A O 1
ATOM 930 N N . GLN A 1 114 ? -10.852 9.789 5.242 1 98.12 114 GLN A N 1
ATOM 931 C CA . GLN A 1 114 ? -10.344 10.695 6.266 1 98.12 114 GLN A CA 1
ATOM 932 C C . GLN A 1 114 ? -11.469 11.195 7.164 1 98.12 114 GLN A C 1
ATOM 934 O O . GLN A 1 114 ? -11.258 11.445 8.352 1 98.12 114 GLN A O 1
ATOM 939 N N . LEU A 1 115 ? -12.648 11.352 6.578 1 98.38 115 LEU A N 1
ATOM 940 C CA . LEU A 1 115 ? -13.812 11.695 7.379 1 98.38 115 LEU A CA 1
ATOM 941 C C . LEU A 1 115 ? -14.078 10.633 8.438 1 98.38 115 LEU A C 1
ATOM 943 O O . LEU A 1 115 ? -14.438 10.961 9.578 1 98.38 115 LEU A O 1
ATOM 947 N N . VAL A 1 116 ? -13.898 9.391 8.016 1 98.56 116 VAL A N 1
ATOM 948 C CA . VAL A 1 116 ? -14.07 8.297 8.961 1 98.56 116 VAL A CA 1
ATOM 949 C C . VAL A 1 116 ? -13.016 8.375 10.055 1 98.56 116 VAL A C 1
ATOM 951 O O . VAL A 1 116 ? -13.336 8.336 11.25 1 98.56 116 VAL A O 1
ATOM 954 N N . ARG A 1 117 ? -11.781 8.516 9.703 1 98.19 117 ARG A N 1
ATOM 955 C CA . ARG A 1 117 ? -10.664 8.547 10.641 1 98.19 117 ARG A CA 1
ATOM 956 C C . ARG A 1 117 ? -10.836 9.664 11.664 1 98.19 117 ARG A C 1
ATOM 958 O O . ARG A 1 117 ? -10.656 9.445 12.867 1 98.19 117 ARG A O 1
ATOM 965 N N . ASP A 1 118 ? -11.234 10.812 11.242 1 98.44 118 ASP A N 1
ATOM 966 C CA . ASP A 1 118 ? -11.227 12 12.094 1 98.44 118 ASP A CA 1
ATOM 967 C C . ASP A 1 118 ? -12.555 12.148 12.836 1 98.44 118 ASP A C 1
ATOM 969 O O . ASP A 1 118 ? -12.57 12.539 14.008 1 98.44 118 ASP A O 1
ATOM 973 N N . TRP A 1 119 ? -13.695 11.766 12.141 1 98.5 119 TRP A N 1
ATOM 974 C CA . TRP A 1 119 ? -14.938 12.289 12.695 1 98.5 119 TRP A CA 1
ATOM 975 C C . TRP A 1 119 ? -15.977 11.18 12.828 1 98.5 119 TRP A C 1
ATOM 977 O O . TRP A 1 119 ? -17.172 11.461 12.992 1 98.5 119 TRP A O 1
ATOM 987 N N . ALA A 1 120 ? -15.531 9.93 12.703 1 98.5 120 ALA A N 1
ATOM 988 C CA . ALA A 1 120 ? -16.453 8.812 12.93 1 98.5 120 ALA A CA 1
ATOM 989 C C . ALA A 1 120 ? -15.977 7.945 14.094 1 98.5 120 ALA A C 1
ATOM 991 O O . ALA A 1 120 ? -14.789 7.938 14.43 1 98.5 120 ALA A O 1
ATOM 992 N N . ALA A 1 121 ? -16.938 7.242 14.711 1 98.31 121 ALA A N 1
ATOM 993 C CA . ALA A 1 121 ? -16.609 6.332 15.805 1 98.31 121 ALA A CA 1
ATOM 994 C C . ALA A 1 121 ? -15.609 5.27 15.359 1 98.31 121 ALA A C 1
ATOM 996 O O . ALA A 1 121 ? -14.742 4.859 16.125 1 98.31 121 ALA A O 1
ATOM 997 N N . GLU A 1 122 ? -15.695 4.871 14.133 1 97.69 122 GLU A N 1
ATOM 998 C CA . GLU A 1 122 ? -14.844 3.83 13.578 1 97.69 122 GLU A CA 1
ATOM 999 C C . GLU A 1 122 ? -13.383 4.285 13.516 1 97.69 122 GLU A C 1
ATOM 1001 O O . GLU A 1 122 ? -12.477 3.457 13.43 1 97.69 122 GLU A O 1
ATOM 1006 N N . GLY A 1 123 ? -13.164 5.586 13.523 1 97.81 123 GLY A N 1
ATOM 1007 C CA . GLY A 1 123 ? -11.812 6.117 13.438 1 97.81 123 GLY A CA 1
ATOM 1008 C C . GLY A 1 123 ? -11.148 6.277 14.789 1 97.81 123 GLY A C 1
ATOM 1009 O O . GLY A 1 123 ? -9.977 6.656 14.867 1 97.81 123 GLY A O 1
ATOM 1010 N N . GLN A 1 124 ? -11.852 5.93 15.859 1 97.75 124 GLN A N 1
ATOM 1011 C CA . GLN A 1 124 ? -11.375 6.184 17.219 1 97.75 124 GLN A CA 1
ATOM 1012 C C . GLN A 1 124 ? -10.047 5.48 17.484 1 97.75 124 GLN A C 1
ATOM 1014 O O . GLN A 1 124 ? -9.141 6.055 18.078 1 97.75 124 GLN A O 1
ATOM 1019 N N . SER A 1 125 ? -9.938 4.254 17.031 1 96.38 125 SER A N 1
ATOM 1020 C CA . SER A 1 125 ? -8.719 3.492 17.281 1 96.38 125 SER A CA 1
ATOM 1021 C C . SER A 1 125 ? -7.504 4.176 16.656 1 96.38 125 SER A C 1
ATOM 1023 O O . SER A 1 125 ? -6.43 4.207 17.25 1 96.38 125 SER A O 1
ATOM 1025 N N . GLU A 1 126 ? -7.637 4.703 15.492 1 97.06 126 GLU A N 1
ATOM 1026 C CA . GLU A 1 126 ? -6.539 5.402 14.828 1 97.06 126 GLU A CA 1
ATOM 1027 C C . GLU A 1 126 ? -6.211 6.715 15.531 1 97.06 126 GLU A C 1
ATOM 1029 O O . GLU A 1 126 ? -5.039 7.074 15.672 1 97.06 126 GLU A O 1
ATOM 1034 N N . ARG A 1 127 ? -7.215 7.434 15.969 1 98 127 ARG A N 1
ATOM 1035 C CA . ARG A 1 127 ? -6.984 8.664 16.734 1 98 127 ARG A CA 1
ATOM 1036 C C . ARG A 1 127 ? -6.305 8.367 18.062 1 98 127 ARG A C 1
ATOM 1038 O O . ARG A 1 127 ? -5.426 9.109 18.5 1 98 127 ARG A O 1
ATOM 1045 N N . ASP A 1 128 ? -6.691 7.238 18.672 1 97.5 128 ASP A N 1
ATOM 1046 C CA . ASP A 1 128 ? -6.066 6.828 19.938 1 97.5 128 ASP A CA 1
ATOM 1047 C C . ASP A 1 128 ? -4.586 6.52 19.734 1 97.5 128 ASP A C 1
ATOM 1049 O O . ASP A 1 128 ? -3.773 6.734 20.641 1 97.5 128 ASP A O 1
ATOM 1053 N N . GLY A 1 129 ? -4.273 6.074 18.578 1 95.88 129 GLY A N 1
ATOM 1054 C CA . GLY A 1 129 ? -2.896 5.695 18.312 1 95.88 129 GLY A CA 1
ATOM 1055 C C . GLY A 1 129 ? -2.029 6.859 17.875 1 95.88 129 GLY A C 1
ATOM 1056 O O . GLY A 1 129 ? -0.803 6.801 17.984 1 95.88 129 GLY A O 1
ATOM 1057 N N . SER A 1 130 ? -2.639 7.879 17.422 1 97.44 130 SER A N 1
ATOM 1058 C CA . SER A 1 130 ? -1.853 8.953 16.844 1 97.44 130 SER A CA 1
ATOM 1059 C C . SER A 1 130 ? -2.107 10.281 17.547 1 97.44 130 SER A C 1
ATOM 1061 O O . SER A 1 130 ? -1.17 10.938 18 1 97.44 130 SER A O 1
ATOM 1063 N N . TYR A 1 131 ? -3.348 10.719 17.766 1 98.38 131 TYR A N 1
ATOM 1064 C CA . TYR A 1 131 ? -3.701 12 18.359 1 98.38 131 TYR A CA 1
ATOM 1065 C C . TYR A 1 131 ? -3.559 11.961 19.875 1 98.38 131 TYR A C 1
ATOM 1067 O O . TYR A 1 131 ? -3.029 12.891 20.484 1 98.38 131 TYR A O 1
ATOM 1075 N N . LYS A 1 132 ? -4.008 10.906 20.484 1 98.06 132 LYS A N 1
ATOM 1076 C CA . LYS A 1 132 ? -4.102 10.812 21.938 1 98.06 132 LYS A CA 1
ATOM 1077 C C . LYS A 1 132 ? -2.732 10.992 22.578 1 98.06 132 LYS A C 1
ATOM 1079 O O . LYS A 1 132 ? -2.58 11.781 23.516 1 98.06 132 LYS A O 1
ATOM 1084 N N . PRO A 1 133 ? -1.721 10.281 22.109 1 98.06 133 PRO A N 1
ATOM 1085 C CA . PRO A 1 133 ? -0.417 10.484 22.734 1 98.06 133 PRO A CA 1
ATOM 1086 C C . PRO A 1 133 ? 0.056 11.938 22.656 1 98.06 133 PRO A C 1
ATOM 1088 O O . PRO A 1 133 ? 0.679 12.438 23.594 1 98.06 133 PRO A O 1
ATOM 1091 N N . VAL A 1 134 ? -0.213 12.594 21.625 1 98.69 134 VAL A N 1
ATOM 1092 C CA . VAL A 1 134 ? 0.211 13.977 21.406 1 98.69 134 VAL A CA 1
ATOM 1093 C C . VAL A 1 134 ? -0.553 14.914 22.328 1 98.69 134 VAL A C 1
ATOM 1095 O O . VAL A 1 134 ? 0.041 15.789 22.969 1 98.69 134 VAL A O 1
ATOM 1098 N N . ILE A 1 135 ? -1.814 14.68 22.438 1 98 135 ILE A N 1
ATOM 1099 C CA . ILE A 1 135 ? -2.678 15.492 23.281 1 98 135 ILE A CA 1
ATOM 1100 C C . ILE A 1 135 ? -2.285 15.312 24.75 1 98 135 ILE A C 1
ATOM 1102 O O . ILE A 1 135 ? -2.166 16.281 25.5 1 98 135 ILE A O 1
ATOM 1106 N N . MET A 1 136 ? -2.094 14.078 25.109 1 97.88 136 MET A N 1
ATOM 1107 C CA . MET A 1 136 ? -1.723 13.781 26.5 1 97.88 136 MET A CA 1
ATOM 1108 C C . MET A 1 136 ? -0.399 14.445 26.859 1 97.88 136 MET A C 1
ATOM 1110 O O . MET A 1 136 ? -0.249 14.977 27.953 1 97.88 136 MET A O 1
ATOM 1114 N N . GLU A 1 137 ? 0.505 14.406 25.969 1 98.38 137 GLU A N 1
ATOM 1115 C CA . GLU A 1 137 ? 1.795 15.047 26.219 1 98.38 137 GLU A CA 1
ATOM 1116 C C . GLU A 1 137 ? 1.647 16.562 26.328 1 98.38 137 GLU A C 1
ATOM 1118 O O . GLU A 1 137 ? 2.289 17.188 27.172 1 98.38 137 GLU A O 1
ATOM 1123 N N . ALA A 1 138 ? 0.847 17.172 25.516 1 98 138 ALA A N 1
ATOM 1124 C CA . ALA A 1 138 ? 0.593 18.609 25.594 1 98 138 ALA A CA 1
ATOM 1125 C C . ALA A 1 138 ? 0.004 18.984 26.953 1 98 138 ALA A C 1
ATOM 1127 O O . ALA A 1 138 ? 0.408 19.984 27.547 1 98 138 ALA A O 1
ATOM 1128 N N . GLU A 1 139 ? -0.902 18.156 27.359 1 96.75 139 GLU A N 1
ATOM 1129 C CA . GLU A 1 139 ? -1.527 18.406 28.656 1 96.75 139 GLU A CA 1
ATOM 1130 C C . GLU A 1 139 ? -0.525 18.25 29.797 1 96.75 139 GLU A C 1
ATOM 1132 O O . GLU A 1 139 ? -0.609 18.953 30.812 1 96.75 139 GLU A O 1
ATOM 1137 N N . ARG A 1 140 ? 0.34 17.312 29.594 1 97.19 140 ARG A N 1
ATOM 1138 C CA . ARG A 1 140 ? 1.394 17.141 30.594 1 97.19 140 ARG A CA 1
ATOM 1139 C C . ARG A 1 140 ? 2.326 18.344 30.625 1 97.19 140 ARG A C 1
ATOM 1141 O O . ARG A 1 140 ? 2.707 18.812 31.703 1 97.19 140 ARG A O 1
ATOM 1148 N N . LEU A 1 141 ? 2.662 18.859 29.5 1 97.12 141 LEU A N 1
ATOM 1149 C CA . LEU A 1 141 ? 3.59 19.984 29.375 1 97.12 141 LEU A CA 1
ATOM 1150 C C . LEU A 1 141 ? 2.943 21.281 29.859 1 97.12 141 LEU A C 1
ATOM 1152 O O . LEU A 1 141 ? 3.629 22.172 30.359 1 97.12 141 LEU A O 1
ATOM 1156 N N . PHE A 1 142 ? 1.642 21.328 29.688 1 96.44 142 PHE A N 1
ATOM 1157 C CA . PHE A 1 142 ? 0.896 22.531 30.047 1 96.44 142 PHE A CA 1
ATOM 1158 C C . PHE A 1 142 ? -0.258 22.188 30.984 1 96.44 142 PHE A C 1
ATOM 1160 O O . PHE A 1 142 ? -1.425 22.328 30.625 1 96.44 142 PHE A O 1
ATOM 1167 N N . PRO A 1 143 ? 0.018 21.859 32.219 1 90.94 143 PRO A N 1
ATOM 1168 C CA . PRO A 1 143 ? -0.997 21.359 33.156 1 90.94 143 PRO A CA 1
ATOM 1169 C C . PRO A 1 143 ? -1.91 22.484 33.688 1 90.94 143 PRO A C 1
ATOM 1171 O O . PRO A 1 143 ? -3.014 22.203 34.156 1 90.94 143 PRO A O 1
ATOM 1174 N N . GLY A 1 144 ? -1.57 23.719 33.625 1 79.5 144 GLY A N 1
ATOM 1175 C CA . GLY A 1 144 ? -2.301 24.812 34.281 1 79.5 144 GLY A CA 1
ATOM 1176 C C . GLY A 1 144 ? -3.637 25.094 33.625 1 79.5 144 GLY A C 1
ATOM 1177 O O . GLY A 1 144 ? -3.906 24.609 32.5 1 79.5 144 GLY A O 1
ATOM 1178 N N . PRO A 1 145 ? -4.445 25.688 34.406 1 74.25 145 PRO A N 1
ATOM 1179 C CA . PRO A 1 145 ? -5.789 26.016 33.938 1 74.25 145 PRO A CA 1
ATOM 1180 C C . PRO A 1 145 ? -5.785 27.047 32.812 1 74.25 145 PRO A C 1
ATOM 1182 O O . PRO A 1 145 ? -6.781 27.203 32.094 1 74.25 145 PRO A O 1
ATOM 1185 N N . GLU A 1 146 ? -4.723 27.719 32.719 1 84.06 146 GLU A N 1
ATOM 1186 C CA . GLU A 1 146 ? -4.711 28.812 31.734 1 84.06 146 GLU A CA 1
ATOM 1187 C C . GLU A 1 146 ? -4.188 28.344 30.391 1 84.06 146 GLU A C 1
ATOM 1189 O O . GLU A 1 146 ? -3.305 28.969 29.797 1 84.06 146 GLU A O 1
ATOM 1194 N N . ARG A 1 147 ? -4.82 27.391 29.812 1 91.12 147 ARG A N 1
ATOM 1195 C CA . ARG A 1 147 ? -4.41 26.859 28.516 1 91.12 147 ARG A CA 1
ATOM 1196 C C . ARG A 1 147 ? -4.828 27.781 27.375 1 91.12 147 ARG A C 1
ATOM 1198 O O . ARG A 1 147 ? -4.328 27.656 26.25 1 91.12 147 ARG A O 1
ATOM 1205 N N . SER A 1 148 ? -5.648 28.688 27.672 1 90.75 148 SER A N 1
ATOM 1206 C CA . SER A 1 148 ? -6.145 29.578 26.641 1 90.75 148 SER A CA 1
ATOM 1207 C C . SER A 1 148 ? -5.039 30.5 26.125 1 90.75 148 SER A C 1
ATOM 1209 O O . SER A 1 148 ? -5.16 31.078 25.047 1 90.75 148 SER A O 1
ATOM 1211 N N . LYS A 1 149 ? -4.008 30.625 26.922 1 93.38 149 LYS A N 1
ATOM 1212 C CA . LYS A 1 149 ? -2.891 31.484 26.516 1 93.38 149 LYS A CA 1
ATOM 1213 C C . LYS A 1 149 ? -1.826 30.672 25.781 1 93.38 149 LYS A C 1
ATOM 1215 O O . LYS A 1 149 ? -0.89 31.25 25.219 1 93.38 149 LYS A O 1
ATOM 1220 N N . ILE A 1 150 ? -1.986 29.391 25.812 1 97.06 150 ILE A N 1
ATOM 1221 C CA . ILE A 1 150 ? -1.034 28.516 25.141 1 97.06 150 ILE A CA 1
ATOM 1222 C C . ILE A 1 150 ? -1.419 28.375 23.672 1 97.06 150 ILE A C 1
ATOM 1224 O O . ILE A 1 150 ? -2.467 27.812 23.344 1 97.06 150 ILE A O 1
ATOM 1228 N N . ARG A 1 151 ? -0.574 28.859 22.781 1 98.12 151 ARG A N 1
ATOM 1229 C CA . ARG A 1 151 ? -0.825 28.812 21.344 1 98.12 151 ARG A CA 1
ATOM 1230 C C . ARG A 1 151 ? -0.256 27.547 20.734 1 98.12 151 ARG A C 1
ATOM 1232 O O . ARG A 1 151 ? 0.953 27.297 20.781 1 98.12 151 ARG A O 1
ATOM 1239 N N . VAL A 1 152 ? -1.117 26.75 20.109 1 98.75 152 VAL A N 1
ATOM 1240 C CA . VAL A 1 152 ? -0.756 25.469 19.5 1 98.75 152 VAL A CA 1
ATOM 1241 C C . VAL A 1 152 ? -0.943 25.531 17.984 1 98.75 152 VAL A C 1
ATOM 1243 O O . VAL A 1 152 ? -1.995 25.969 17.5 1 98.75 152 VAL A O 1
ATOM 1246 N N . LEU A 1 153 ? 0.072 25.156 17.266 1 98.94 153 LEU A N 1
ATOM 1247 C CA . LEU A 1 153 ? -0.008 25.078 15.812 1 98.94 153 LEU A CA 1
ATOM 1248 C C . LEU A 1 153 ? -0.046 23.625 15.352 1 98.94 153 LEU A C 1
ATOM 1250 O O . LEU A 1 153 ? 0.773 22.812 15.781 1 98.94 153 LEU A O 1
ATOM 1254 N N . VAL A 1 154 ? -0.996 23.281 14.5 1 98.88 154 VAL A N 1
ATOM 1255 C CA . VAL A 1 154 ? -1.14 21.953 13.922 1 98.88 154 VAL A CA 1
ATOM 1256 C C . VAL A 1 154 ? -1.035 22.031 12.406 1 98.88 154 VAL A C 1
ATOM 1258 O O . VAL A 1 154 ? -2.053 22.078 11.711 1 98.88 154 VAL A O 1
ATOM 1261 N N . PRO A 1 155 ? 0.174 21.953 11.852 1 98.75 155 PRO A N 1
ATOM 1262 C CA . PRO A 1 155 ? 0.293 21.875 10.398 1 98.75 155 PRO A CA 1
ATOM 1263 C C . PRO A 1 155 ? -0.18 20.531 9.836 1 98.75 155 PRO A C 1
ATOM 1265 O O . PRO A 1 155 ? -0.001 19.484 10.477 1 98.75 155 PRO A O 1
ATOM 1268 N N . GLY A 1 156 ? -0.686 20.562 8.602 1 98 156 GLY A N 1
ATOM 1269 C CA . GLY A 1 156 ? -1.302 19.344 8.078 1 98 156 GLY A CA 1
ATOM 1270 C C . GLY A 1 156 ? -2.498 18.891 8.891 1 98 156 GLY A C 1
ATOM 1271 O O . GLY A 1 156 ? -2.564 17.734 9.312 1 98 156 GLY A O 1
ATOM 1272 N N . ALA A 1 157 ? -3.441 19.781 9.047 1 98.25 157 ALA A N 1
ATOM 1273 C CA . ALA A 1 157 ? -4.508 19.562 10.023 1 98.25 157 ALA A CA 1
ATOM 1274 C C . ALA A 1 157 ? -5.59 18.656 9.461 1 98.25 157 ALA A C 1
ATOM 1276 O O . ALA A 1 157 ? -6.441 18.156 10.211 1 98.25 157 ALA A O 1
ATOM 1277 N N . GLY A 1 158 ? -5.535 18.391 8.148 1 97.12 158 GLY A N 1
ATOM 1278 C CA . GLY A 1 158 ? -6.543 17.531 7.559 1 97.12 158 GLY A CA 1
ATOM 1279 C C . GLY A 1 158 ? -7.957 18.016 7.785 1 97.12 158 GLY A C 1
ATOM 1280 O O . GLY A 1 158 ? -8.281 19.156 7.465 1 97.12 158 GLY A O 1
ATOM 1281 N N . LEU A 1 159 ? -8.742 17.234 8.422 1 97.69 159 LEU A N 1
ATOM 1282 C CA . LEU A 1 159 ? -10.141 17.594 8.617 1 97.69 159 LEU A CA 1
ATOM 1283 C C . LEU A 1 159 ? -10.344 18.312 9.938 1 97.69 159 LEU A C 1
ATOM 1285 O O . LEU A 1 159 ? -11.477 18.562 10.359 1 97.69 159 LEU A O 1
ATOM 1289 N N . GLY A 1 160 ? -9.312 18.594 10.656 1 97.69 160 GLY A N 1
ATOM 1290 C CA . GLY A 1 160 ? -9.336 19.547 11.766 1 97.69 160 GLY A CA 1
ATOM 1291 C C . GLY A 1 160 ? -9.617 18.875 13.102 1 97.69 160 GLY A C 1
ATOM 1292 O O . GLY A 1 160 ? -9.797 19.562 14.117 1 97.69 160 GLY A O 1
ATOM 1293 N N . ARG A 1 161 ? -9.664 17.578 13.133 1 98.31 161 ARG A N 1
ATOM 1294 C CA . ARG A 1 161 ? -10.055 16.891 14.359 1 98.31 161 ARG A CA 1
ATOM 1295 C C . ARG A 1 161 ? -9.039 17.156 15.469 1 98.31 161 ARG A C 1
ATOM 1297 O O . ARG A 1 161 ? -9.414 17.469 16.594 1 98.31 161 ARG A O 1
ATOM 1304 N N . LEU A 1 162 ? -7.766 16.984 15.203 1 98.62 162 LEU A N 1
ATOM 1305 C CA . LEU A 1 162 ? -6.746 17.203 16.219 1 98.62 162 LEU A CA 1
ATOM 1306 C C . LEU A 1 162 ? -6.781 18.641 16.734 1 98.62 162 LEU A C 1
ATOM 1308 O O . LEU A 1 162 ? -6.715 18.875 17.938 1 98.62 162 LEU A O 1
ATOM 1312 N N . ALA A 1 163 ? -6.844 19.594 15.781 1 98.12 163 ALA A N 1
ATOM 1313 C CA . ALA A 1 163 ? -6.941 21 16.172 1 98.12 163 ALA A CA 1
ATOM 1314 C C . ALA A 1 163 ? -8.156 21.234 17.062 1 98.12 163 ALA A C 1
ATOM 1316 O O . ALA A 1 163 ? -8.07 21.953 18.047 1 98.12 163 ALA A O 1
ATOM 1317 N N . TRP A 1 164 ? -9.258 20.641 16.703 1 97.31 164 TRP A N 1
ATOM 1318 C CA . TRP A 1 164 ? -10.492 20.75 17.484 1 97.31 164 TRP A CA 1
ATOM 1319 C C . TRP A 1 164 ? -10.297 20.172 18.891 1 97.31 164 TRP A C 1
ATOM 1321 O O . TRP A 1 164 ? -10.766 20.75 19.875 1 97.31 164 TRP A O 1
ATOM 1331 N N . GLU A 1 165 ? -9.625 19.031 19.016 1 97 165 GLU A N 1
ATOM 1332 C CA . GLU A 1 165 ? -9.367 18.406 20.297 1 97 165 GLU A CA 1
ATOM 1333 C C . GLU A 1 165 ? -8.555 19.312 21.219 1 97 165 GLU A C 1
ATOM 1335 O O . GLU A 1 165 ? -8.812 19.391 22.422 1 97 165 GLU A O 1
ATOM 1340 N N . PHE A 1 166 ? -7.566 19.984 20.641 1 97.12 166 PHE A N 1
ATOM 1341 C CA . PHE A 1 166 ? -6.777 20.938 21.422 1 97.12 166 PHE A CA 1
ATOM 1342 C C . PHE A 1 166 ? -7.648 22.078 21.922 1 97.12 166 PHE A C 1
ATOM 1344 O O . PHE A 1 166 ? -7.59 22.453 23.094 1 97.12 166 PHE A O 1
ATOM 1351 N N . ALA A 1 167 ? -8.445 22.641 21.016 1 96 167 ALA A N 1
ATOM 1352 C CA . ALA A 1 167 ? -9.32 23.75 21.391 1 96 167 ALA A CA 1
ATOM 1353 C C . ALA A 1 167 ? -10.312 23.312 22.484 1 96 167 ALA A C 1
ATOM 1355 O O . ALA A 1 167 ? -10.562 24.062 23.422 1 96 167 ALA A O 1
ATOM 1356 N N . ARG A 1 168 ? -10.82 22.141 22.328 1 93.94 168 ARG A N 1
ATOM 1357 C CA . ARG A 1 168 ? -11.773 21.578 23.297 1 93.94 168 ARG A CA 1
ATOM 1358 C C . ARG A 1 168 ? -11.148 21.469 24.672 1 93.94 168 ARG A C 1
ATOM 1360 O O . ARG A 1 168 ? -11.852 21.516 25.688 1 93.94 168 ARG A O 1
ATOM 1367 N N . ARG A 1 169 ? -9.898 21.391 24.734 1 93.5 169 ARG A N 1
ATOM 1368 C CA . ARG A 1 169 ? -9.18 21.219 25.984 1 93.5 169 ARG A CA 1
ATOM 1369 C C . ARG A 1 169 ? -8.656 22.562 26.5 1 93.5 169 ARG A C 1
ATOM 1371 O O . ARG A 1 169 ? -7.863 22.609 27.438 1 93.5 169 ARG A O 1
ATOM 1378 N N . GLY A 1 170 ? -9.039 23.578 25.797 1 93.69 170 GLY A N 1
ATOM 1379 C CA . GLY A 1 170 ? -8.812 24.922 26.312 1 93.69 170 GLY A CA 1
ATOM 1380 C C . GLY A 1 170 ? -7.66 25.641 25.641 1 93.69 170 GLY A C 1
ATOM 1381 O O . GLY A 1 170 ? -7.355 26.781 25.969 1 93.69 170 GLY A O 1
ATOM 1382 N N . PHE A 1 171 ? -6.992 25.047 24.688 1 96.56 171 PHE A N 1
ATOM 1383 C CA . PHE A 1 171 ? -5.844 25.656 24.016 1 96.56 171 PHE A CA 1
ATOM 1384 C C . PHE A 1 171 ? -6.301 26.641 22.938 1 96.56 171 PHE A C 1
ATOM 1386 O O . PHE A 1 171 ? -7.449 26.594 22.5 1 96.56 171 PHE A O 1
ATOM 1393 N N . ASP A 1 172 ? -5.5 27.625 22.641 1 96.88 172 ASP A N 1
ATOM 1394 C CA . ASP A 1 172 ? -5.633 28.406 21.406 1 96.88 172 ASP A CA 1
ATOM 1395 C C . ASP A 1 172 ? -4.938 27.719 20.234 1 96.88 172 ASP A C 1
ATOM 1397 O O . ASP A 1 172 ? -3.719 27.812 20.094 1 96.88 172 ASP A O 1
ATOM 1401 N N . CYS A 1 173 ? -5.75 27.047 19.438 1 97.81 173 CYS A N 1
ATOM 1402 C CA . CYS A 1 173 ? -5.156 26.172 18.438 1 97.81 173 CYS A CA 1
ATOM 1403 C C . CYS A 1 173 ? -5.445 26.688 17.031 1 97.81 173 CYS A C 1
ATOM 1405 O O . CYS A 1 173 ? -6.559 27.125 16.734 1 97.81 173 CYS A O 1
ATOM 1407 N N . GLN A 1 174 ? -4.445 26.688 16.172 1 98.44 174 GLN A N 1
ATOM 1408 C CA . GLN A 1 174 ? -4.598 26.969 14.75 1 98.44 174 GLN A CA 1
ATOM 1409 C C . GLN A 1 174 ? -4.16 25.781 13.898 1 98.44 174 GLN A C 1
ATOM 1411 O O . GLN A 1 174 ? -3.037 25.297 14.031 1 98.44 174 GLN A O 1
ATOM 1416 N N . GLY A 1 175 ? -5.07 25.25 13.078 1 98.56 175 GLY A N 1
ATOM 1417 C CA . GLY A 1 175 ? -4.73 24.25 12.078 1 98.56 175 GLY A CA 1
ATOM 1418 C C . GLY A 1 175 ? -4.328 24.859 10.75 1 98.56 175 GLY A C 1
ATOM 1419 O O . GLY A 1 175 ? -4.898 25.859 10.312 1 98.56 175 GLY A O 1
ATOM 1420 N N . ASN A 1 176 ? -3.32 24.281 10.094 1 98.56 176 ASN A N 1
ATOM 1421 C CA . ASN A 1 176 ? -2.893 24.656 8.75 1 98.56 176 ASN A CA 1
ATOM 1422 C C . ASN A 1 176 ? -3.113 23.516 7.754 1 98.56 176 ASN A C 1
ATOM 1424 O O . ASN A 1 176 ? -2.783 22.375 8.039 1 98.56 176 ASN A O 1
ATOM 1428 N N . GLU A 1 177 ? -3.732 23.828 6.684 1 97.5 177 GLU A N 1
ATOM 1429 C CA . GLU A 1 177 ? -4.031 22.812 5.668 1 97.5 177 GLU A CA 1
ATOM 1430 C C . GLU A 1 177 ? -3.875 23.391 4.262 1 97.5 177 GLU A C 1
ATOM 1432 O O . GLU A 1 177 ? -4.32 24.5 3.984 1 97.5 177 GLU A O 1
ATOM 1437 N N . TYR A 1 178 ? -3.229 22.609 3.43 1 95.44 178 TYR A N 1
ATOM 1438 C CA . TYR A 1 178 ? -2.949 23.016 2.057 1 95.44 178 TYR A CA 1
ATOM 1439 C C . TYR A 1 178 ? -4.082 22.609 1.125 1 95.44 178 TYR A C 1
ATOM 1441 O O . TYR A 1 178 ? -4.426 23.344 0.195 1 95.44 178 TYR A O 1
ATOM 1449 N N . SER A 1 179 ? -4.648 21.469 1.287 1 95.25 179 SER A N 1
ATOM 1450 C CA . SER A 1 179 ? -5.637 20.891 0.386 1 95.25 179 SER A CA 1
ATOM 1451 C C . SER A 1 179 ? -6.992 21.562 0.538 1 95.25 179 SER A C 1
ATOM 1453 O O . SER A 1 179 ? -7.617 21.484 1.597 1 95.25 179 SER A O 1
ATOM 1455 N N . LEU A 1 180 ? -7.469 22.109 -0.54 1 93.31 180 LEU A N 1
ATOM 1456 C CA . LEU A 1 180 ? -8.773 22.75 -0.502 1 93.31 180 LEU A CA 1
ATOM 1457 C C . LEU A 1 180 ? -9.883 21.719 -0.287 1 93.31 180 LEU A C 1
ATOM 1459 O O . LEU A 1 180 ? -10.891 22.016 0.353 1 93.31 180 LEU A O 1
ATOM 1463 N N . LEU A 1 181 ? -9.688 20.531 -0.812 1 95.31 181 LEU A N 1
ATOM 1464 C CA . LEU A 1 181 ? -10.68 19.484 -0.584 1 95.31 181 LEU A CA 1
ATOM 1465 C C . LEU A 1 181 ? -10.844 19.219 0.906 1 95.31 181 LEU A C 1
ATOM 1467 O O . LEU A 1 181 ? -11.969 19.109 1.401 1 95.31 181 LEU A O 1
ATOM 1471 N N . MET A 1 182 ? -9.719 19.141 1.576 1 96.62 182 MET A N 1
ATOM 1472 C CA . MET A 1 182 ? -9.734 18.922 3.02 1 96.62 182 MET A CA 1
ATOM 1473 C C . MET A 1 182 ? -10.359 20.094 3.748 1 96.62 182 MET A C 1
ATOM 1475 O O . MET A 1 182 ? -11.125 19.922 4.695 1 96.62 182 MET A O 1
ATOM 1479 N N . LEU A 1 183 ? -10.062 21.281 3.277 1 95.12 183 LEU A N 1
ATOM 1480 C CA . LEU A 1 183 ? -10.555 22.484 3.92 1 95.12 183 LEU A CA 1
ATOM 1481 C C . LEU A 1 183 ? -12.07 22.594 3.785 1 95.12 183 LEU A C 1
ATOM 1483 O O . LEU A 1 183 ? -12.758 23 4.727 1 95.12 183 LEU A O 1
ATOM 1487 N N . PHE A 1 184 ? -12.562 22.266 2.604 1 94.75 184 PHE A N 1
ATOM 1488 C CA . PHE A 1 184 ? -14.008 22.266 2.41 1 94.75 184 PHE A CA 1
ATOM 1489 C C . PHE A 1 184 ? -14.688 21.312 3.381 1 94.75 184 PHE A C 1
ATOM 1491 O O . PHE A 1 184 ? -15.688 21.656 4.012 1 94.75 184 PHE A O 1
ATOM 1498 N N . CYS A 1 185 ? -14.117 20.172 3.504 1 95.88 185 CYS A N 1
ATOM 1499 C CA . CYS A 1 185 ? -14.68 19.141 4.371 1 95.88 185 CYS A CA 1
ATOM 1500 C C . CYS A 1 185 ? -14.578 19.547 5.836 1 95.88 185 CYS A C 1
ATOM 1502 O O . CYS A 1 185 ? -15.531 19.391 6.602 1 95.88 185 CYS A O 1
ATOM 1504 N N . SER A 1 186 ? -13.422 20.016 6.242 1 95.69 186 SER A N 1
ATOM 1505 C CA . SER A 1 186 ? -13.25 20.438 7.629 1 95.69 186 SER A CA 1
ATOM 1506 C C . SER A 1 186 ? -14.195 21.578 7.977 1 95.69 186 SER A C 1
ATOM 1508 O O . SER A 1 186 ? -14.766 21.609 9.07 1 95.69 186 SER A O 1
ATOM 1510 N N . ASN A 1 187 ? -14.367 22.516 7.066 1 93.81 187 ASN A N 1
ATOM 1511 C CA . ASN A 1 187 ? -15.305 23.609 7.281 1 93.81 187 ASN A CA 1
ATOM 1512 C C . ASN A 1 187 ? -16.719 23.094 7.496 1 93.81 187 ASN A C 1
ATOM 1514 O O . ASN A 1 187 ? -17.438 23.578 8.383 1 93.81 187 ASN A O 1
ATOM 1518 N N . PHE A 1 188 ? -17.141 22.234 6.676 1 95 188 PHE A N 1
ATOM 1519 C CA . PHE A 1 188 ? -18.469 21.625 6.777 1 95 188 PHE A CA 1
ATOM 1520 C C . PHE A 1 188 ? -18.672 21 8.148 1 95 188 PHE A C 1
ATOM 1522 O O . PHE A 1 188 ? -19.656 21.281 8.828 1 95 188 PHE A O 1
ATOM 1529 N N . VAL A 1 189 ? -17.688 20.141 8.594 1 96 189 VAL A N 1
ATOM 1530 C CA . VAL A 1 189 ? -17.828 19.391 9.844 1 96 189 VAL A CA 1
ATOM 1531 C C . VAL A 1 189 ? -17.781 20.359 11.031 1 96 189 VAL A C 1
ATOM 1533 O O . VAL A 1 189 ? -18.641 20.312 11.906 1 96 189 VAL A O 1
ATOM 1536 N N . LEU A 1 190 ? -16.844 21.281 11.031 1 93.75 190 LEU A N 1
ATOM 1537 C CA . LEU A 1 190 ? -16.562 22.141 12.188 1 93.75 190 LEU A CA 1
ATOM 1538 C C . LEU A 1 190 ? -17.609 23.25 12.305 1 93.75 190 LEU A C 1
ATOM 1540 O O . LEU A 1 190 ? -17.938 23.672 13.414 1 93.75 190 LEU A O 1
ATOM 1544 N N . ASN A 1 191 ? -18.219 23.625 11.148 1 91.31 191 ASN A N 1
ATOM 1545 C CA . ASN A 1 191 ? -19.016 24.844 11.211 1 91.31 191 ASN A CA 1
ATOM 1546 C C . ASN A 1 191 ? -20.469 24.578 10.828 1 91.31 191 ASN A C 1
ATOM 1548 O O . ASN A 1 191 ? -21.344 25.406 11.086 1 91.31 191 ASN A O 1
ATOM 1552 N N . ARG A 1 192 ? -20.703 23.438 10.258 1 91.5 192 ARG A N 1
ATOM 1553 C CA . ARG A 1 192 ? -22.062 23.266 9.734 1 91.5 192 ARG A CA 1
ATOM 1554 C C . ARG A 1 192 ? -22.703 22.016 10.305 1 91.5 192 ARG A C 1
ATOM 1556 O O . ARG A 1 192 ? -23.875 21.734 10.016 1 91.5 192 ARG A O 1
ATOM 1563 N N . CYS A 1 193 ? -21.953 21.281 11 1 92.25 193 CYS A N 1
ATOM 1564 C CA . CYS A 1 193 ? -22.516 20.125 11.672 1 92.25 193 CYS A CA 1
ATOM 1565 C C . CYS A 1 193 ? -22.75 20.391 13.148 1 92.25 193 CYS A C 1
ATOM 1567 O O . CYS A 1 193 ? -21.844 20.828 13.859 1 92.25 193 CYS A O 1
ATOM 1569 N N . ASP A 1 194 ? -24.016 20.203 13.641 1 92.19 194 ASP A N 1
ATOM 1570 C CA . ASP A 1 194 ? -24.328 20.5 15.039 1 92.19 194 ASP A CA 1
ATOM 1571 C C . ASP A 1 194 ? -25.016 19.312 15.719 1 92.19 194 ASP A C 1
ATOM 1573 O O . ASP A 1 194 ? -25.578 19.469 16.797 1 92.19 194 ASP A O 1
ATOM 1577 N N . THR A 1 195 ? -25.094 18.25 14.992 1 95.31 195 THR A N 1
ATOM 1578 C CA . THR A 1 195 ? -25.703 17.047 15.523 1 95.31 195 THR A CA 1
ATOM 1579 C C . THR A 1 195 ? -24.828 15.828 15.258 1 95.31 195 THR A C 1
ATOM 1581 O O . THR A 1 195 ? -24.406 15.594 14.125 1 95.31 195 THR A O 1
ATOM 1584 N N . ALA A 1 196 ? -24.516 15.109 16.359 1 96.5 196 ALA A N 1
ATOM 1585 C CA . ALA A 1 196 ? -23.734 13.891 16.219 1 96.5 196 ALA A CA 1
ATOM 1586 C C . ALA A 1 196 ? -24.453 12.883 15.328 1 96.5 196 ALA A C 1
ATOM 1588 O O . ALA A 1 196 ? -25.672 12.719 15.414 1 96.5 196 ALA A O 1
ATOM 1589 N N . ASN A 1 197 ? -23.672 12.227 14.414 1 97.88 197 ASN A N 1
ATOM 1590 C CA . ASN A 1 197 ? -24.125 11.133 13.562 1 97.88 197 ASN A CA 1
ATOM 1591 C C . ASN A 1 197 ? -25.234 11.578 12.609 1 97.88 197 ASN A C 1
ATOM 1593 O O . ASN A 1 197 ? -26.156 10.82 12.312 1 97.88 197 ASN A O 1
ATOM 1597 N N . ALA A 1 198 ? -25.172 12.82 12.203 1 96.75 198 ALA A N 1
ATOM 1598 C CA . ALA A 1 198 ? -26.203 13.414 11.359 1 96.75 198 ALA A CA 1
ATOM 1599 C C . ALA A 1 198 ? -26.062 12.961 9.906 1 96.75 198 ALA A C 1
ATOM 1601 O O . ALA A 1 198 ? -27.016 12.992 9.133 1 96.75 198 ALA A O 1
ATOM 1602 N N . PHE A 1 199 ? -24.922 12.547 9.508 1 98 199 PHE A N 1
ATOM 1603 C CA . PHE A 1 199 ? -24.656 12.211 8.109 1 98 199 PHE A CA 1
ATOM 1604 C C . PHE A 1 199 ? -24.203 10.766 7.98 1 98 199 PHE A C 1
ATOM 1606 O O . PHE A 1 199 ? -23.625 10.203 8.914 1 98 199 PHE A O 1
ATOM 1613 N N . VAL A 1 200 ? -24.453 10.172 6.824 1 98.56 200 VAL A N 1
ATOM 1614 C CA . VAL A 1 200 ? -24.078 8.797 6.516 1 98.56 200 VAL A CA 1
ATOM 1615 C C . VAL A 1 200 ? -23.266 8.758 5.223 1 98.56 200 VAL A C 1
ATOM 1617 O O . VAL A 1 200 ? -23.641 9.383 4.227 1 98.56 200 VAL A O 1
ATOM 1620 N N . ILE A 1 201 ? -22.156 8.133 5.262 1 98.75 201 ILE A N 1
ATOM 1621 C CA . ILE A 1 201 ? -21.359 7.941 4.055 1 98.75 201 ILE A CA 1
ATOM 1622 C C . ILE A 1 201 ? -20.984 6.465 3.908 1 98.75 201 ILE A C 1
ATOM 1624 O O . ILE A 1 201 ? -21.203 5.672 4.828 1 98.75 201 ILE A O 1
ATOM 1628 N N . HIS A 1 202 ? -20.516 6.121 2.744 1 98.81 202 HIS A N 1
ATOM 1629 C CA . HIS A 1 202 ? -20.016 4.793 2.402 1 98.81 202 HIS A CA 1
ATOM 1630 C C . HIS A 1 202 ? -18.578 4.859 1.896 1 98.81 202 HIS A C 1
ATOM 1632 O O . HIS A 1 202 ? -18.344 4.824 0.688 1 98.81 202 HIS A O 1
ATOM 1638 N N . PRO A 1 203 ? -17.625 4.84 2.801 1 98.62 203 PRO A N 1
ATOM 1639 C CA . PRO A 1 203 ? -16.266 5.238 2.471 1 98.62 203 PRO A CA 1
ATOM 1640 C C . PRO A 1 203 ? -15.508 4.168 1.688 1 98.62 203 PRO A C 1
ATOM 1642 O O . PRO A 1 203 ? -14.461 4.449 1.101 1 98.62 203 PRO A O 1
ATOM 1645 N N . TRP A 1 204 ? -16.031 2.93 1.588 1 98.5 204 TRP A N 1
ATOM 1646 C CA . TRP A 1 204 ? -15.227 1.817 1.083 1 98.5 204 TRP A CA 1
ATOM 1647 C C . TRP A 1 204 ? -15.719 1.376 -0.292 1 98.5 204 TRP A C 1
ATOM 1649 O O . TRP A 1 204 ? -15.188 0.426 -0.872 1 98.5 204 TRP A O 1
ATOM 1659 N N . ILE A 1 205 ? -16.672 2.064 -0.853 1 98.5 205 ILE A N 1
ATOM 1660 C CA . ILE A 1 205 ? -17.359 1.561 -2.033 1 98.5 205 ILE A CA 1
ATOM 1661 C C . ILE A 1 205 ? -16.406 1.527 -3.221 1 98.5 205 ILE A C 1
ATOM 1663 O O . ILE A 1 205 ? -16.641 0.798 -4.191 1 98.5 205 ILE A O 1
ATOM 1667 N N . HIS A 1 206 ? -15.359 2.318 -3.189 1 97.69 206 HIS A N 1
ATOM 1668 C CA . HIS A 1 206 ? -14.438 2.371 -4.32 1 97.69 206 HIS A CA 1
ATOM 1669 C C . HIS A 1 206 ? -13.344 1.32 -4.188 1 97.69 206 HIS A C 1
ATOM 1671 O O . HIS A 1 206 ? -12.484 1.197 -5.066 1 97.69 206 HIS A O 1
ATOM 1677 N N . GLN A 1 207 ? -13.305 0.578 -3.139 1 97.25 207 GLN A N 1
ATOM 1678 C CA . GLN A 1 207 ? -12.391 -0.54 -2.955 1 97.25 207 GLN A CA 1
ATOM 1679 C C . GLN A 1 207 ? -12.984 -1.837 -3.494 1 97.25 207 GLN A C 1
ATOM 1681 O O . GLN A 1 207 ? -13.695 -2.545 -2.777 1 97.25 207 GLN A O 1
ATOM 1686 N N . TRP A 1 208 ? -12.5 -2.264 -4.613 1 97.56 208 TRP A N 1
ATOM 1687 C CA . TRP A 1 208 ? -13.094 -3.412 -5.293 1 97.56 208 TRP A CA 1
ATOM 1688 C C . TRP A 1 208 ? -12.344 -4.695 -4.941 1 97.56 208 TRP A C 1
ATOM 1690 O O . TRP A 1 208 ? -12.805 -5.793 -5.27 1 97.56 208 TRP A O 1
ATOM 1700 N N . SER A 1 209 ? -11.258 -4.574 -4.219 1 98 209 SER A N 1
ATOM 1701 C CA . SER A 1 209 ? -10.406 -5.711 -3.879 1 98 209 SER A CA 1
ATOM 1702 C C . SER A 1 209 ? -10.391 -5.953 -2.373 1 98 209 SER A C 1
ATOM 1704 O O . SER A 1 209 ? -10.711 -5.059 -1.59 1 98 209 SER A O 1
ATOM 1706 N N . ASN A 1 210 ? -10.055 -7.238 -2.051 1 98.38 210 ASN A N 1
ATOM 1707 C CA . ASN A 1 210 ? -9.781 -7.59 -0.663 1 98.38 210 ASN A CA 1
ATOM 1708 C C . ASN A 1 210 ? -11.023 -7.473 0.207 1 98.38 210 ASN A C 1
ATOM 1710 O O . ASN A 1 210 ? -10.945 -7.051 1.362 1 98.38 210 ASN A O 1
ATOM 1714 N N . ASN A 1 211 ? -12.188 -7.758 -0.372 1 98.44 211 ASN A N 1
ATOM 1715 C CA . ASN A 1 211 ? -13.43 -7.77 0.385 1 98.44 211 ASN A CA 1
ATOM 1716 C C . ASN A 1 211 ? -13.812 -9.18 0.821 1 98.44 211 ASN A C 1
ATOM 1718 O O . ASN A 1 211 ? -13.805 -10.109 0.01 1 98.44 211 ASN A O 1
ATOM 1722 N N . MET A 1 212 ? -14.117 -9.344 2.08 1 98.19 212 MET A N 1
ATOM 1723 C CA . MET A 1 212 ? -14.602 -10.625 2.584 1 98.19 212 MET A CA 1
ATOM 1724 C C . MET A 1 212 ? -16.062 -10.859 2.186 1 98.19 212 MET A C 1
ATOM 1726 O O . MET A 1 212 ? -16.438 -11.977 1.847 1 98.19 212 MET A O 1
ATOM 1730 N N . THR A 1 213 ? -16.812 -9.75 2.27 1 98.06 213 THR A N 1
ATOM 1731 C CA . THR A 1 213 ? -18.219 -9.781 1.879 1 98.06 213 THR A CA 1
ATOM 1732 C C . THR A 1 213 ? -18.562 -8.555 1.043 1 98.06 213 THR A C 1
ATOM 1734 O O . THR A 1 213 ? -17.875 -7.539 1.096 1 98.06 213 THR A O 1
ATOM 1737 N N . TYR A 1 214 ? -19.625 -8.688 0.221 1 98.06 214 TYR A N 1
ATOM 1738 C CA . TYR A 1 214 ? -20.125 -7.531 -0.518 1 98.06 214 TYR A CA 1
ATOM 1739 C C . TYR A 1 214 ? -20.578 -6.43 0.434 1 98.06 214 TYR A C 1
ATOM 1741 O O . TYR A 1 214 ? -20.406 -5.246 0.146 1 98.06 214 TYR A O 1
ATOM 1749 N N . SER A 1 215 ? -21.109 -6.824 1.593 1 98.31 215 SER A N 1
ATOM 1750 C CA . SER A 1 215 ? -21.594 -5.867 2.584 1 98.31 215 SER A CA 1
ATOM 1751 C C . SER A 1 215 ? -20.453 -5.012 3.121 1 98.31 215 SER A C 1
ATOM 1753 O O . SER A 1 215 ? -20.656 -3.85 3.482 1 98.31 215 SER A O 1
ATOM 1755 N N . ASP A 1 216 ? -19.266 -5.578 3.172 1 98.19 216 ASP A N 1
ATOM 1756 C CA . ASP A 1 216 ? -18.094 -4.82 3.633 1 98.19 216 ASP A CA 1
ATOM 1757 C C . ASP A 1 216 ? -17.844 -3.605 2.74 1 98.19 216 ASP A C 1
ATOM 1759 O O . ASP A 1 216 ? -17.516 -2.527 3.23 1 98.19 216 ASP A O 1
ATOM 1763 N N . GLN A 1 217 ? -18.047 -3.773 1.479 1 98.38 217 GLN A N 1
ATOM 1764 C CA . GLN A 1 217 ? -17.75 -2.711 0.523 1 98.38 217 GLN A CA 1
ATOM 1765 C C . GLN A 1 217 ? -18.766 -1.577 0.634 1 98.38 217 GLN A C 1
ATOM 1767 O O . GLN A 1 217 ? -18.438 -0.409 0.433 1 98.38 217 GLN A O 1
ATOM 1772 N N . VAL A 1 218 ? -20 -1.89 0.969 1 98.69 218 VAL A N 1
ATOM 1773 C CA . VAL A 1 218 ? -21.047 -0.873 0.972 1 98.69 218 VAL A CA 1
ATOM 1774 C C . VAL A 1 218 ? -21.359 -0.459 2.408 1 98.69 218 VAL A C 1
ATOM 1776 O O . VAL A 1 218 ? -22.375 0.189 2.666 1 98.69 218 VAL A O 1
ATOM 1779 N N . ALA A 1 219 ? -20.5 -0.835 3.354 1 98.56 219 ALA A N 1
ATOM 1780 C CA . ALA A 1 219 ? -20.734 -0.521 4.762 1 98.56 219 ALA A CA 1
ATOM 1781 C C . ALA A 1 219 ? -20.891 0.983 4.965 1 98.56 219 ALA A C 1
ATOM 1783 O O . ALA A 1 219 ? -20.172 1.779 4.367 1 98.56 219 ALA A O 1
ATOM 1784 N N . SER A 1 220 ? -21.859 1.367 5.75 1 98.5 220 SER A N 1
ATOM 1785 C CA . SER A 1 220 ? -22.125 2.775 6.031 1 98.5 220 SER A CA 1
ATOM 1786 C C . SER A 1 220 ? -21.406 3.227 7.305 1 98.5 220 SER A C 1
ATOM 1788 O O . SER A 1 220 ? -21.188 2.428 8.219 1 98.5 220 SER A O 1
ATOM 1790 N N . VAL A 1 221 ? -21.062 4.457 7.367 1 98.69 221 VAL A N 1
ATOM 1791 C CA . VAL A 1 221 ? -20.453 5.105 8.523 1 98.69 221 VAL A CA 1
ATOM 1792 C C . VAL A 1 221 ? -21.125 6.453 8.781 1 98.69 221 VAL A C 1
ATOM 1794 O O . VAL A 1 221 ? -21.406 7.199 7.836 1 98.69 221 VAL A O 1
ATOM 1797 N N . THR A 1 222 ? -21.469 6.719 9.992 1 98.75 222 THR A N 1
ATOM 1798 C CA . THR A 1 222 ? -22.062 8 10.336 1 98.75 222 THR A CA 1
ATOM 1799 C C . THR A 1 222 ? -21.016 8.969 10.859 1 98.75 222 THR A C 1
ATOM 1801 O O . THR A 1 222 ? -19.984 8.555 11.375 1 98.75 222 THR A O 1
ATOM 1804 N N . PHE A 1 223 ? -21.281 10.219 10.695 1 98.5 223 PHE A N 1
ATOM 1805 C CA . PHE A 1 223 ? -20.422 11.273 11.219 1 98.5 223 PHE A CA 1
ATOM 1806 C C . PHE A 1 223 ? -21.203 12.57 11.391 1 98.5 223 PHE A C 1
ATOM 1808 O O . PHE A 1 223 ? -22.281 12.727 10.82 1 98.5 223 PHE A O 1
ATOM 1815 N N . PRO A 1 224 ? -20.719 13.484 12.109 1 98.25 224 PRO A N 1
ATOM 1816 C CA . PRO A 1 224 ? -19.594 13.336 13.031 1 98.25 224 PRO A CA 1
ATOM 1817 C C . PRO A 1 224 ? -19.953 12.539 14.281 1 98.25 224 PRO A C 1
ATOM 1819 O O . PRO A 1 224 ? -21.125 12.461 14.648 1 98.25 224 PRO A O 1
ATOM 1822 N N . ASP A 1 225 ? -18.953 11.945 14.922 1 97.94 225 ASP A N 1
ATOM 1823 C CA . ASP A 1 225 ? -19.203 11.117 16.094 1 97.94 225 ASP A CA 1
ATOM 1824 C C . ASP A 1 225 ? -19.453 11.977 17.344 1 97.94 225 ASP A C 1
ATOM 1826 O O . ASP A 1 225 ? -19.859 11.461 18.375 1 97.94 225 ASP A O 1
ATOM 1830 N N . VAL A 1 226 ? -19.25 13.234 17.25 1 96.19 226 VAL A N 1
ATOM 1831 C CA . VAL A 1 226 ? -19.469 14.227 18.297 1 96.19 226 VAL A CA 1
ATOM 1832 C C . VAL A 1 226 ? -20.047 15.5 17.672 1 96.19 226 VAL A C 1
ATOM 1834 O O . VAL A 1 226 ? -20.047 15.664 16.453 1 96.19 226 VAL A O 1
ATOM 1837 N N . ASN A 1 227 ? -20.609 16.297 18.484 1 94.88 227 ASN A N 1
ATOM 1838 C CA . ASN A 1 227 ? -21 17.625 18.031 1 94.88 227 ASN A CA 1
ATOM 1839 C C . ASN A 1 227 ? -19.812 18.594 18.047 1 94.88 227 ASN A C 1
ATOM 1841 O O . ASN A 1 227 ? -19.391 19.062 19.109 1 94.88 227 ASN A O 1
ATOM 1845 N N . PRO A 1 228 ? -19.281 18.938 16.891 1 92.38 228 PRO A N 1
ATOM 1846 C CA . PRO A 1 228 ? -18.109 19.812 16.859 1 92.38 228 PRO A CA 1
ATOM 1847 C C . PRO A 1 228 ? -18.391 21.203 17.422 1 92.38 228 PRO A C 1
ATOM 1849 O O . PRO A 1 228 ? -17.469 21.906 17.844 1 92.38 228 PRO A O 1
ATOM 1852 N N . ALA A 1 229 ? -19.594 21.609 17.484 1 86 229 ALA A N 1
ATOM 1853 C CA . ALA A 1 229 ? -19.984 22.922 17.969 1 86 229 ALA A CA 1
ATOM 1854 C C . ALA A 1 229 ? -19.938 22.984 19.5 1 86 229 ALA A C 1
ATOM 1856 O O . ALA A 1 229 ? -20.062 24.047 20.094 1 86 229 ALA A O 1
ATOM 1857 N N . SER A 1 230 ? -19.75 21.953 20.094 1 77.25 230 SER A N 1
ATOM 1858 C CA . SER A 1 230 ? -19.734 21.875 21.562 1 77.25 230 SER A CA 1
ATOM 1859 C C . SER A 1 230 ? -18.375 22.312 22.109 1 77.25 230 SER A C 1
ATOM 1861 O O . SER A 1 230 ? -17.922 21.781 23.141 1 77.25 230 SER A O 1
ATOM 1863 N N . LEU A 1 231 ? -17.672 23.234 21.578 1 74.81 231 LEU A N 1
ATOM 1864 C CA . LEU A 1 231 ? -16.391 23.703 22.094 1 74.81 231 LEU A CA 1
ATOM 1865 C C . LEU A 1 231 ? -16.594 24.562 23.344 1 74.81 231 LEU A C 1
ATOM 1867 O O . LEU A 1 231 ? -17.109 25.672 23.266 1 74.81 231 LEU A O 1
ATOM 1871 N N . ASN A 1 232 ? -17.016 24.078 24.391 1 66 232 ASN A N 1
ATOM 1872 C CA . ASN A 1 232 ? -17.359 24.844 25.594 1 66 232 ASN A CA 1
ATOM 1873 C C . ASN A 1 232 ? -16.125 25.125 26.453 1 66 232 ASN A C 1
ATOM 1875 O O . ASN A 1 232 ? -16.25 25.641 27.562 1 66 232 ASN A O 1
ATOM 1879 N N . SER A 1 233 ? -14.961 24.969 26.094 1 66.88 233 SER A N 1
ATOM 1880 C CA . SER A 1 233 ? -13.875 24.891 27.062 1 66.88 233 SER A CA 1
ATOM 1881 C C . SER A 1 233 ? -13.039 26.156 27.062 1 66.88 233 SER A C 1
ATOM 1883 O O . SER A 1 233 ? -12.031 26.25 27.781 1 66.88 233 SER A O 1
ATOM 1885 N N . GLY A 1 234 ? -13.578 27.203 26.469 1 79.88 234 GLY A N 1
ATOM 1886 C CA . GLY A 1 234 ? -12.766 28.406 26.484 1 79.88 234 GLY A CA 1
ATOM 1887 C C . GLY A 1 234 ? -11.656 28.391 25.453 1 79.88 234 GLY A C 1
ATOM 1888 O O . GLY A 1 234 ? -10.938 29.375 25.281 1 79.88 234 GLY A O 1
ATOM 1889 N N . GLY A 1 235 ? -11.492 27.359 24.797 1 88.69 235 GLY A N 1
ATOM 1890 C CA . GLY A 1 235 ? -10.484 27.281 23.75 1 88.69 235 GLY A CA 1
ATOM 1891 C C . GLY A 1 235 ? -10.898 27.984 22.469 1 88.69 235 GLY A C 1
ATOM 1892 O O . GLY A 1 235 ? -12.031 28.453 22.344 1 88.69 235 GLY A O 1
ATOM 1893 N N . ARG A 1 236 ? -9.859 28.266 21.672 1 93.81 236 ARG A N 1
ATOM 1894 C CA . ARG A 1 236 ? -10.07 28.891 20.375 1 93.81 236 ARG A CA 1
ATOM 1895 C C . ARG A 1 236 ? -9.539 28.016 19.25 1 93.81 236 ARG A C 1
ATOM 1897 O O . ARG A 1 236 ? -8.508 27.344 19.406 1 93.81 236 ARG A O 1
ATOM 1904 N N . LEU A 1 237 ? -10.289 28 18.188 1 95.62 237 LEU A N 1
ATOM 1905 C CA . LEU A 1 237 ? -9.906 27.203 17.031 1 95.62 237 LEU A CA 1
ATOM 1906 C C . LEU A 1 237 ? -9.906 28.062 15.766 1 95.62 237 LEU A C 1
ATOM 1908 O O . LEU A 1 237 ? -10.859 28.797 15.508 1 95.62 237 LEU A O 1
ATOM 1912 N N . SER A 1 238 ? -8.883 28.062 15.07 1 95.38 238 SER A N 1
ATOM 1913 C CA . SER A 1 238 ? -8.812 28.703 13.758 1 95.38 238 SER A CA 1
ATOM 1914 C C . SER A 1 238 ? -8.125 27.797 12.742 1 95.38 238 SER A C 1
ATOM 1916 O O . SER A 1 238 ? -7.387 26.875 13.125 1 95.38 238 SER A O 1
ATOM 1918 N N . MET A 1 239 ? -8.453 27.969 11.508 1 95.19 239 MET A N 1
ATOM 1919 C CA . MET A 1 239 ? -7.84 27.219 10.406 1 95.19 239 MET A CA 1
ATOM 1920 C C . MET A 1 239 ? -7.23 28.172 9.383 1 95.19 239 MET A C 1
ATOM 1922 O O . MET A 1 239 ? -7.824 29.203 9.055 1 95.19 239 MET A O 1
ATOM 1926 N N . THR A 1 240 ? -6.066 27.875 8.961 1 95.25 240 THR A N 1
ATOM 1927 C CA . THR A 1 240 ? -5.414 28.656 7.91 1 95.25 240 THR A CA 1
ATOM 1928 C C . THR A 1 240 ? -5.137 27.797 6.684 1 95.25 240 THR A C 1
ATOM 1930 O O . THR A 1 240 ? -4.703 26.641 6.812 1 95.25 240 THR A O 1
ATOM 1933 N N . ALA A 1 241 ? -5.383 28.391 5.516 1 93.81 241 ALA A N 1
ATOM 1934 C CA . ALA A 1 241 ? -5.203 27.688 4.25 1 93.81 241 ALA A CA 1
ATOM 1935 C C . ALA A 1 241 ? -3.887 28.078 3.584 1 93.81 241 ALA A C 1
ATOM 1937 O O . ALA A 1 241 ? -3.504 29.25 3.598 1 93.81 241 ALA A O 1
ATOM 1938 N N . GLY A 1 242 ? -3.178 27.078 3.047 1 94.5 242 GLY A N 1
ATOM 1939 C CA . GLY A 1 242 ? -1.994 27.375 2.254 1 94.5 242 GLY A CA 1
ATOM 1940 C C . GLY A 1 242 ? -0.804 26.516 2.609 1 94.5 242 GLY A C 1
ATOM 1941 O O . GLY A 1 242 ? -0.883 25.688 3.52 1 94.5 242 GLY A O 1
ATOM 1942 N N . ASP A 1 243 ? 0.173 26.703 1.909 1 96.38 243 ASP A N 1
ATOM 1943 C CA . ASP A 1 243 ? 1.421 25.984 2.141 1 96.38 243 ASP A CA 1
ATOM 1944 C C . ASP A 1 243 ? 2.047 26.391 3.475 1 96.38 243 ASP A C 1
ATOM 1946 O O . ASP A 1 243 ? 2.16 27.578 3.781 1 96.38 243 ASP A O 1
ATOM 1950 N N . PHE A 1 244 ? 2.459 25.422 4.254 1 98.38 244 PHE A N 1
ATOM 1951 C CA . PHE A 1 244 ? 2.975 25.641 5.602 1 98.38 244 PHE A CA 1
ATOM 1952 C C . PHE A 1 244 ? 4.141 26.625 5.59 1 98.38 244 PHE A C 1
ATOM 1954 O O . PHE A 1 244 ? 4.164 27.578 6.371 1 98.38 244 PHE A O 1
ATOM 1961 N N . LEU A 1 245 ? 5.082 26.438 4.711 1 98.25 245 LEU A N 1
ATOM 1962 C CA . LEU A 1 245 ? 6.281 27.266 4.664 1 98.25 245 LEU A CA 1
ATOM 1963 C C . LEU A 1 245 ? 5.938 28.688 4.238 1 98.25 245 LEU A C 1
ATOM 1965 O O . LEU A 1 245 ? 6.539 29.641 4.73 1 98.25 245 LEU A O 1
ATOM 1969 N N . GLU A 1 246 ? 4.953 28.844 3.395 1 97.19 246 GLU A N 1
ATOM 1970 C CA . GLU A 1 246 ? 4.582 30.156 2.875 1 97.19 246 GLU A CA 1
ATOM 1971 C C . GLU A 1 246 ? 3.729 30.922 3.877 1 97.19 246 GLU A C 1
ATOM 1973 O O . GLU A 1 246 ? 3.961 32.125 4.117 1 97.19 246 GLU A O 1
ATOM 1978 N N . VAL A 1 247 ? 2.807 30.266 4.465 1 96.69 247 VAL A N 1
ATOM 1979 C CA . VAL A 1 247 ? 1.836 30.891 5.355 1 96.69 247 VAL A CA 1
ATOM 1980 C C . VAL A 1 247 ? 2.549 31.453 6.582 1 96.69 247 VAL A C 1
ATOM 1982 O O . VAL A 1 247 ? 2.201 32.531 7.07 1 96.69 247 VAL A O 1
ATOM 1985 N N . TYR A 1 248 ? 3.553 30.781 7.031 1 98 248 TYR A N 1
ATOM 1986 C CA . TYR A 1 248 ? 4.168 31.172 8.297 1 98 248 TYR A CA 1
ATOM 1987 C C . TYR A 1 248 ? 5.559 31.75 8.07 1 98 248 TYR A C 1
ATOM 1989 O O . TYR A 1 248 ? 6.352 31.859 9.008 1 98 248 TYR A O 1
ATOM 1997 N N . ALA A 1 249 ? 5.863 32.156 6.914 1 97.12 249 ALA A N 1
ATOM 1998 C CA . ALA A 1 249 ? 7.199 32.594 6.508 1 97.12 249 ALA A CA 1
ATOM 1999 C C . ALA A 1 249 ? 7.66 33.812 7.309 1 97.12 249 ALA A C 1
ATOM 2001 O O . ALA A 1 249 ? 8.852 33.969 7.562 1 97.12 249 ALA A O 1
ATOM 2002 N N . ARG A 1 250 ? 6.781 34.625 7.848 1 97 250 ARG A N 1
ATOM 2003 C CA . ARG A 1 250 ? 7.168 35.875 8.469 1 97 250 ARG A CA 1
ATOM 2004 C C . ARG A 1 250 ? 6.965 35.844 9.984 1 97 250 ARG A C 1
ATOM 2006 O O . ARG A 1 250 ? 7.082 36.844 10.664 1 97 250 ARG A O 1
ATOM 2013 N N . GLN A 1 251 ? 6.645 34.75 10.438 1 97.88 251 GLN A N 1
ATOM 2014 C CA . GLN A 1 251 ? 6.414 34.625 11.875 1 97.88 251 GLN A CA 1
ATOM 2015 C C . GLN A 1 251 ? 7.648 34.062 12.586 1 97.88 251 GLN A C 1
ATOM 2017 O O . GLN A 1 251 ? 8.391 33.281 12.008 1 97.88 251 GLN A O 1
ATOM 2022 N N . SER A 1 252 ? 7.883 34.5 13.719 1 98.31 252 SER A N 1
ATOM 2023 C CA . SER A 1 252 ? 8.945 34.031 14.594 1 98.31 252 SER A CA 1
ATOM 2024 C C . SER A 1 252 ? 8.539 34.125 16.062 1 98.31 252 SER A C 1
ATOM 2026 O O . SER A 1 252 ? 7.914 35.094 16.469 1 98.31 252 SER A O 1
ATOM 2028 N N . ASN A 1 253 ? 8.844 33.062 16.766 1 98.25 253 ASN A N 1
ATOM 2029 C CA . ASN A 1 253 ? 8.641 33.031 18.219 1 98.25 253 ASN A CA 1
ATOM 2030 C C . ASN A 1 253 ? 7.195 33.375 18.578 1 98.25 253 ASN A C 1
ATOM 2032 O O . ASN A 1 253 ? 6.949 34.219 19.453 1 98.25 253 ASN A O 1
ATOM 2036 N N . CYS A 1 254 ? 6.293 32.688 17.938 1 97.88 254 CYS A N 1
ATOM 2037 C CA . CYS A 1 254 ? 4.883 33.031 18.109 1 97.88 254 CYS A CA 1
ATOM 2038 C C . CYS A 1 254 ? 4.125 31.891 18.766 1 97.88 254 CYS A C 1
ATOM 2040 O O . CYS A 1 254 ? 3.035 32.094 19.312 1 97.88 254 CYS A O 1
ATOM 2042 N N . TRP A 1 255 ? 4.699 30.734 18.812 1 98.69 255 TRP A N 1
ATOM 2043 C CA . TRP A 1 255 ? 3.939 29.562 19.219 1 98.69 255 TRP A CA 1
ATOM 2044 C C . TRP A 1 255 ? 4.578 28.891 20.422 1 98.69 255 TRP A C 1
ATOM 2046 O O . TRP A 1 255 ? 5.805 28.812 20.531 1 98.69 255 TRP A O 1
ATOM 2056 N N . ASP A 1 256 ? 3.746 28.391 21.312 1 98.5 256 ASP A N 1
ATOM 2057 C CA . ASP A 1 256 ? 4.215 27.656 22.484 1 98.5 256 ASP A CA 1
ATOM 2058 C C . ASP A 1 256 ? 4.43 26.172 22.156 1 98.5 256 ASP A C 1
ATOM 2060 O O . ASP A 1 256 ? 5.27 25.516 22.781 1 98.5 256 ASP A O 1
ATOM 2064 N N . LEU A 1 257 ? 3.639 25.672 21.25 1 98.88 257 LEU A N 1
ATOM 2065 C CA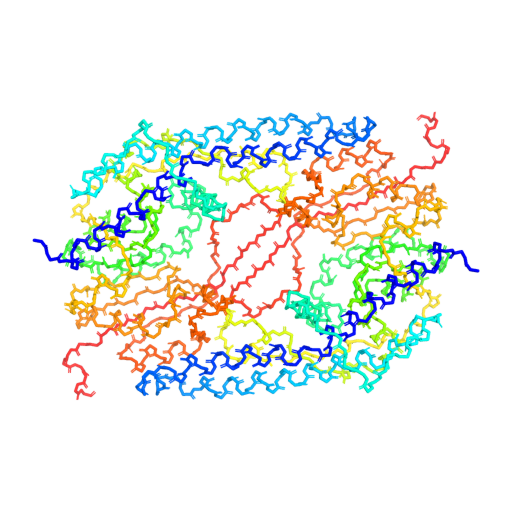 . LEU A 1 257 ? 3.641 24.25 20.906 1 98.88 257 LEU A CA 1
ATOM 2066 C C . LEU A 1 257 ? 3.328 24.047 19.422 1 98.88 257 LEU A C 1
ATOM 2068 O O . LEU A 1 257 ? 2.381 24.641 18.906 1 98.88 257 LEU A O 1
ATOM 2072 N N . VAL A 1 258 ? 4.121 23.328 18.719 1 98.94 258 VAL A N 1
ATOM 2073 C CA . VAL A 1 258 ? 3.832 22.812 17.391 1 98.94 258 VAL A CA 1
ATOM 2074 C C . VAL A 1 258 ? 3.682 21.297 17.422 1 98.94 258 VAL A C 1
ATOM 2076 O O . VAL A 1 258 ? 4.516 20.594 18 1 98.94 258 VAL A O 1
ATOM 2079 N N . THR A 1 259 ? 2.59 20.766 16.906 1 98.94 259 THR A N 1
ATOM 2080 C CA . THR A 1 259 ? 2.371 19.328 16.844 1 98.94 259 THR A CA 1
ATOM 2081 C C . THR A 1 259 ? 2.27 18.859 15.398 1 98.94 259 THR A C 1
ATOM 2083 O O . THR A 1 259 ? 1.504 19.406 14.609 1 98.94 259 THR A O 1
ATOM 2086 N N . THR A 1 260 ? 3.074 17.938 15.047 1 98.88 260 THR A N 1
ATOM 2087 C CA . THR A 1 260 ? 3.064 17.359 13.703 1 98.88 260 THR A CA 1
ATOM 2088 C C . THR A 1 260 ? 2.662 15.891 13.75 1 98.88 260 THR A C 1
ATOM 2090 O O . THR A 1 260 ? 3.408 15.055 14.266 1 98.88 260 THR A O 1
ATOM 2093 N N . VAL A 1 261 ? 1.526 15.562 13.273 1 98.81 261 VAL A N 1
ATOM 2094 C CA . VAL A 1 261 ? 1.022 14.203 13.195 1 98.81 261 VAL A CA 1
ATOM 2095 C C . VAL A 1 261 ? 0.826 13.812 11.727 1 98.81 261 VAL A C 1
ATOM 2097 O O . VAL A 1 261 ? -0.006 14.391 11.031 1 98.81 261 VAL A O 1
ATOM 2100 N N . PHE A 1 262 ? 1.615 12.797 11.258 1 98.25 262 PHE A N 1
ATOM 2101 C CA . PHE A 1 262 ? 1.612 12.43 9.852 1 98.25 262 PHE A CA 1
ATOM 2102 C C . PHE A 1 262 ? 1.819 13.648 8.969 1 98.25 262 PHE A C 1
ATOM 2104 O O . PHE A 1 262 ? 1.067 13.867 8.016 1 98.25 262 PHE A O 1
ATOM 2111 N N . PHE A 1 263 ? 2.922 14.406 9.219 1 98.69 263 PHE A N 1
ATOM 2112 C CA . PHE A 1 263 ? 3.035 15.68 8.516 1 98.69 263 PHE A CA 1
ATOM 2113 C C . PHE A 1 263 ? 4.445 15.867 7.969 1 98.69 263 PHE A C 1
ATOM 2115 O O . PHE A 1 263 ? 4.617 16.281 6.816 1 98.69 263 PHE A O 1
ATOM 2122 N N . ILE A 1 264 ? 5.484 15.602 8.695 1 98.44 264 ILE A N 1
ATOM 2123 C CA . ILE A 1 264 ? 6.836 16.031 8.344 1 98.44 264 ILE A CA 1
ATOM 2124 C C . ILE A 1 264 ? 7.273 15.336 7.051 1 98.44 264 ILE A C 1
ATOM 2126 O O . ILE A 1 264 ? 8.086 15.875 6.301 1 98.44 264 ILE A O 1
ATOM 2130 N N . ASP A 1 265 ? 6.66 14.195 6.758 1 97.62 265 ASP A N 1
ATOM 2131 C CA . ASP A 1 265 ? 7.047 13.461 5.555 1 97.62 265 ASP A CA 1
ATOM 2132 C C . ASP A 1 265 ? 6.367 14.039 4.316 1 97.62 265 ASP A C 1
ATOM 2134 O O . ASP A 1 265 ? 6.555 13.531 3.209 1 97.62 265 ASP A O 1
ATOM 2138 N N . THR A 1 266 ? 5.594 15.086 4.457 1 97.38 266 THR A N 1
ATOM 2139 C CA . THR A 1 266 ? 4.957 15.742 3.32 1 97.38 266 THR A CA 1
ATOM 2140 C C . THR A 1 266 ? 5.879 16.797 2.725 1 97.38 266 THR A C 1
ATOM 2142 O O . THR A 1 266 ? 5.57 17.391 1.687 1 97.38 266 THR A O 1
ATOM 2145 N N . ALA A 1 267 ? 7.008 17.062 3.324 1 96.75 267 ALA A N 1
ATOM 2146 C CA . ALA A 1 267 ? 7.938 18.094 2.871 1 96.75 267 ALA A CA 1
ATOM 2147 C C . ALA A 1 267 ? 8.773 17.594 1.692 1 96.75 267 ALA A C 1
ATOM 2149 O O . ALA A 1 267 ? 9.188 16.438 1.664 1 96.75 267 ALA A O 1
ATOM 2150 N N . ASN A 1 268 ? 8.984 18.516 0.788 1 96.44 268 ASN A N 1
ATOM 2151 C CA . ASN A 1 268 ? 10.031 18.25 -0.191 1 96.44 268 ASN A CA 1
ATOM 2152 C C . ASN A 1 268 ? 11.406 18.156 0.469 1 96.44 268 ASN A C 1
ATOM 2154 O O . ASN A 1 268 ? 12.164 17.219 0.212 1 96.44 268 ASN A O 1
ATOM 2158 N N . ASN A 1 269 ? 11.641 19.172 1.204 1 96.94 269 ASN A N 1
ATOM 2159 C CA . ASN A 1 269 ? 12.828 19.25 2.049 1 96.94 269 ASN A CA 1
ATOM 2160 C C . ASN A 1 269 ? 12.461 19.312 3.527 1 96.94 269 ASN A C 1
ATOM 2162 O O . ASN A 1 269 ? 12.078 20.375 4.035 1 96.94 269 ASN A O 1
ATOM 2166 N N . ILE A 1 270 ? 12.672 18.234 4.223 1 97.69 270 ILE A N 1
ATOM 2167 C CA . ILE A 1 270 ? 12.227 18.062 5.602 1 97.69 270 ILE A CA 1
ATOM 2168 C C . ILE A 1 270 ? 12.977 19.047 6.508 1 97.69 270 ILE A C 1
ATOM 2170 O O . ILE A 1 270 ? 12.445 19.469 7.535 1 97.69 270 ILE A O 1
ATOM 2174 N N . ILE A 1 271 ? 14.133 19.469 6.172 1 98 271 ILE A N 1
ATOM 2175 C CA . ILE A 1 271 ? 14.922 20.406 6.961 1 98 271 ILE A CA 1
ATOM 2176 C C . ILE A 1 271 ? 14.242 21.766 6.988 1 98 271 ILE A C 1
ATOM 2178 O O . ILE A 1 271 ? 14.281 22.469 8 1 98 271 ILE A O 1
ATOM 2182 N N . ASP A 1 272 ? 13.617 22.125 5.855 1 98.06 272 ASP A N 1
ATOM 2183 C CA . ASP A 1 272 ? 12.844 23.359 5.832 1 98.06 272 ASP A CA 1
ATOM 2184 C C . ASP A 1 272 ? 11.766 23.359 6.906 1 98.06 272 ASP A C 1
ATOM 2186 O O . ASP A 1 272 ? 11.516 24.391 7.547 1 98.06 272 ASP A O 1
ATOM 2190 N N . TYR A 1 273 ? 11.117 22.234 7.066 1 98.5 273 TYR A N 1
ATOM 2191 C CA . TYR A 1 273 ? 10.086 22.125 8.094 1 98.5 273 TYR A CA 1
ATOM 2192 C C . TYR A 1 273 ? 10.688 22.297 9.484 1 98.5 273 TYR A C 1
ATOM 2194 O O . TYR A 1 273 ? 10.133 23 10.328 1 98.5 273 TYR A O 1
ATOM 2202 N N . PHE A 1 274 ? 11.82 21.672 9.719 1 98.44 274 PHE A N 1
ATOM 2203 C CA . PHE A 1 274 ? 12.461 21.734 11.031 1 98.44 274 PHE A CA 1
ATOM 2204 C C . PHE A 1 274 ? 12.875 23.156 11.367 1 98.44 274 PHE A C 1
ATOM 2206 O O . PHE A 1 274 ? 12.594 23.656 12.461 1 98.44 274 PHE A O 1
ATOM 2213 N N . GLU A 1 275 ? 13.516 23.781 10.422 1 98.19 275 GLU A N 1
ATOM 2214 C CA . GLU A 1 275 ? 13.961 25.156 10.625 1 98.19 275 GLU A CA 1
ATOM 2215 C C . GLU A 1 275 ? 12.773 26.094 10.836 1 98.19 275 GLU A C 1
ATOM 2217 O O . GLU A 1 275 ? 12.836 27 11.672 1 98.19 275 GLU A O 1
ATOM 2222 N N . THR A 1 276 ? 11.742 25.875 10.07 1 98.69 276 THR A N 1
ATOM 2223 C CA . THR A 1 276 ? 10.547 26.688 10.203 1 98.69 276 THR A CA 1
ATOM 2224 C C . THR A 1 276 ? 9.891 26.484 11.57 1 98.69 276 THR A C 1
ATOM 2226 O O . THR A 1 276 ? 9.547 27.438 12.25 1 98.69 276 THR A O 1
ATOM 2229 N N . ILE A 1 277 ? 9.758 25.234 12.023 1 98.88 277 ILE A N 1
ATOM 2230 C CA . ILE A 1 277 ? 9.156 24.938 13.32 1 98.88 277 ILE A CA 1
ATOM 2231 C C . ILE A 1 277 ? 9.984 25.578 14.438 1 98.88 277 ILE A C 1
ATOM 2233 O O . ILE A 1 277 ? 9.438 26.172 15.359 1 98.88 277 ILE A O 1
ATOM 2237 N N . TYR A 1 278 ? 11.336 25.453 14.289 1 98.69 278 TYR A N 1
ATOM 2238 C CA . TYR A 1 278 ? 12.219 26.062 15.281 1 98.69 278 TYR A CA 1
ATOM 2239 C C . TYR A 1 278 ? 12.008 27.578 15.352 1 98.69 278 TYR A C 1
ATOM 2241 O O . TYR A 1 278 ? 11.906 28.141 16.438 1 98.69 278 TYR A O 1
ATOM 2249 N N . ARG A 1 279 ? 11.93 28.172 14.203 1 98.56 279 ARG A N 1
ATOM 2250 C CA . ARG A 1 279 ? 11.734 29.609 14.133 1 98.56 279 ARG A CA 1
ATOM 2251 C C . ARG A 1 279 ? 10.391 30.016 14.734 1 98.56 279 ARG A C 1
ATOM 2253 O O . ARG A 1 279 ? 10.281 31.047 15.406 1 98.56 279 ARG A O 1
ATOM 2260 N N . LEU A 1 280 ? 9.391 29.25 14.516 1 98.81 280 LEU A N 1
ATOM 2261 C CA . LEU A 1 280 ? 8.023 29.578 14.922 1 98.81 280 LEU A CA 1
ATOM 2262 C C . LEU A 1 280 ? 7.871 29.453 16.438 1 98.81 280 LEU A C 1
ATOM 2264 O O . LEU A 1 280 ? 7.09 30.188 17.047 1 98.81 280 LEU A O 1
ATOM 2268 N N . LEU A 1 281 ? 8.625 28.547 17.047 1 98.81 281 LEU A N 1
ATOM 2269 C CA . LEU A 1 281 ? 8.484 28.281 18.484 1 98.81 281 LEU A CA 1
ATOM 2270 C C . LEU A 1 281 ? 9.102 29.406 19.312 1 98.81 281 LEU A C 1
ATOM 2272 O O . LEU A 1 281 ? 10.172 29.906 18.969 1 98.81 281 LEU A O 1
ATOM 2276 N N . LYS A 1 282 ? 8.43 29.797 20.344 1 98.31 282 LYS A N 1
ATOM 2277 C CA . LYS A 1 282 ? 9.016 30.641 21.375 1 98.31 282 LYS A CA 1
ATOM 2278 C C . LYS A 1 282 ? 10.156 29.938 22.094 1 98.31 282 LYS A C 1
ATOM 2280 O O . LYS A 1 282 ? 10.172 28.703 22.188 1 98.31 282 LYS A O 1
ATOM 2285 N N . PRO A 1 283 ? 11.141 30.797 22.562 1 97.88 283 PRO A N 1
ATOM 2286 C CA . PRO A 1 283 ? 12.078 30.156 23.484 1 97.88 283 PRO A CA 1
ATOM 2287 C C . PRO A 1 283 ? 11.367 29.406 24.609 1 97.88 283 PRO A C 1
ATOM 2289 O O . PRO A 1 283 ? 10.461 29.953 25.25 1 97.88 283 PRO A O 1
ATOM 2292 N N . GLY A 1 284 ? 11.688 28.172 24.797 1 97.56 284 GLY A N 1
ATOM 2293 C CA . GLY A 1 284 ? 11.016 27.344 25.797 1 97.56 284 GLY A CA 1
ATOM 2294 C C . GLY A 1 284 ? 9.828 26.594 25.25 1 97.56 284 GLY A C 1
ATOM 2295 O O . GLY A 1 284 ? 9.211 25.781 25.953 1 97.56 284 GLY A O 1
ATOM 2296 N N . GLY A 1 285 ? 9.516 26.812 23.969 1 98.5 285 GLY A N 1
ATOM 2297 C CA . GLY A 1 285 ? 8.406 26.125 23.344 1 98.5 285 GLY A CA 1
ATOM 2298 C C . GLY A 1 285 ? 8.719 24.672 23 1 98.5 285 GLY A C 1
ATOM 2299 O O . GLY A 1 285 ? 9.867 24.234 23.109 1 98.5 285 GLY A O 1
ATOM 2300 N N . TYR A 1 286 ? 7.645 23.906 22.594 1 98.81 286 TYR A N 1
ATOM 2301 C CA . TYR A 1 286 ? 7.805 22.469 22.375 1 98.81 286 TYR A CA 1
ATOM 2302 C C . TYR A 1 286 ? 7.34 22.078 20.984 1 98.81 286 TYR A C 1
ATOM 2304 O O . TYR A 1 286 ? 6.52 22.766 20.375 1 98.81 286 TYR A O 1
ATOM 2312 N N . TRP A 1 287 ? 7.926 21.031 20.484 1 98.88 287 TRP A N 1
ATOM 2313 C CA . TRP A 1 287 ? 7.516 20.344 19.25 1 98.88 287 TRP A CA 1
ATOM 2314 C C . TRP A 1 287 ? 7.25 18.859 19.516 1 98.88 287 TRP A C 1
ATOM 2316 O O . TRP A 1 287 ? 8.133 18.156 20 1 98.88 287 TRP A O 1
ATOM 2326 N N . ILE A 1 288 ? 6.043 18.438 19.312 1 98.94 288 ILE A N 1
ATOM 2327 C CA . ILE A 1 288 ? 5.664 17.031 19.438 1 98.94 288 ILE A CA 1
ATOM 2328 C C . ILE A 1 288 ? 5.383 16.438 18.047 1 98.94 288 ILE A C 1
ATOM 2330 O O . ILE A 1 288 ? 4.625 17.031 17.266 1 98.94 288 ILE A O 1
ATOM 2334 N N . ASN A 1 289 ? 5.984 15.328 17.766 1 98.81 289 ASN A N 1
ATOM 2335 C CA . ASN A 1 289 ? 5.793 14.68 16.469 1 98.81 289 ASN A CA 1
ATOM 2336 C C . ASN A 1 289 ? 5.289 13.242 16.641 1 98.81 289 ASN A C 1
ATOM 2338 O O . ASN A 1 289 ? 5.672 12.555 17.578 1 98.81 289 ASN A O 1
ATOM 2342 N N . MET A 1 290 ? 4.406 12.867 15.781 1 98.56 290 MET A N 1
ATOM 2343 C CA . MET A 1 290 ? 3.924 11.492 15.68 1 98.56 290 MET A CA 1
ATOM 2344 C C . MET A 1 290 ? 3.662 11.117 14.219 1 98.56 290 MET A C 1
ATOM 2346 O O . MET A 1 290 ? 2.84 11.75 13.555 1 98.56 290 MET A O 1
ATOM 2350 N N . GLY A 1 291 ? 4.348 10.109 13.695 1 98.44 291 GLY A N 1
ATOM 2351 C CA . GLY A 1 291 ? 4.062 9.68 12.336 1 98.44 291 GLY A CA 1
ATOM 2352 C C . GLY A 1 291 ? 5.207 8.906 11.703 1 98.44 291 GLY A C 1
ATOM 2353 O O . GLY A 1 291 ? 6.277 8.773 12.297 1 98.44 291 GLY A O 1
ATOM 2354 N N . PRO A 1 292 ? 4.977 8.391 10.547 1 98.12 292 PRO A N 1
ATOM 2355 C CA . PRO A 1 292 ? 6.02 7.703 9.773 1 98.12 292 PRO A CA 1
ATOM 2356 C C . PRO A 1 292 ? 6.848 8.656 8.922 1 98.12 292 PRO A C 1
ATOM 2358 O O . PRO A 1 292 ? 6.754 9.875 9.078 1 98.12 292 PRO A O 1
ATOM 2361 N N . LEU A 1 293 ? 7.746 8.117 8.109 1 98.44 293 LEU A N 1
ATOM 2362 C CA . LEU A 1 293 ? 8.531 8.859 7.137 1 98.44 293 LEU A CA 1
ATOM 2363 C C . LEU A 1 293 ? 8.281 8.352 5.723 1 98.44 293 LEU A C 1
ATOM 2365 O O . LEU A 1 293 ? 9.195 7.875 5.055 1 98.44 293 LEU A O 1
ATOM 2369 N N . LEU A 1 294 ? 7.055 8.531 5.215 1 97.31 294 LEU A N 1
ATOM 2370 C CA . LEU A 1 294 ? 6.625 8.055 3.902 1 97.31 294 LEU A CA 1
ATOM 2371 C C . LEU A 1 294 ? 7.203 8.93 2.793 1 97.31 294 LEU A C 1
ATOM 2373 O O . LEU A 1 294 ? 7.254 8.508 1.633 1 97.31 294 LEU A O 1
ATOM 2377 N N . TYR A 1 295 ? 7.793 9.992 2.969 1 97.94 295 TYR A N 1
ATOM 2378 C CA . TYR A 1 295 ? 8.289 10.992 2.029 1 97.94 295 TYR A CA 1
ATOM 2379 C C . TYR A 1 295 ? 7.441 11.023 0.762 1 97.94 295 TYR A C 1
ATOM 2381 O O . TYR A 1 295 ? 7.738 10.32 -0.206 1 97.94 295 TYR A O 1
ATOM 2389 N N . HIS A 1 296 ? 6.492 11.859 0.667 1 95.5 296 HIS A N 1
ATOM 2390 C CA . HIS A 1 296 ? 5.441 11.906 -0.344 1 95.5 296 HIS A CA 1
ATOM 2391 C C . HIS A 1 296 ? 6.023 12.148 -1.733 1 95.5 296 HIS A C 1
ATOM 2393 O O . HIS A 1 296 ? 5.418 11.766 -2.738 1 95.5 296 HIS A O 1
ATOM 2399 N N . PHE A 1 297 ? 7.207 12.719 -1.794 1 95.94 297 PHE A N 1
ATOM 2400 C CA . PHE A 1 297 ? 7.73 13.148 -3.086 1 95.94 297 PHE A CA 1
ATOM 2401 C C . PHE A 1 297 ? 8.898 12.266 -3.516 1 95.94 297 PHE A C 1
ATOM 2403 O O . PHE A 1 297 ? 9.508 12.508 -4.559 1 95.94 297 PHE A O 1
ATOM 2410 N N . ALA A 1 298 ? 9.18 11.25 -2.785 1 95 298 ALA A N 1
ATOM 2411 C CA . ALA A 1 298 ? 10.367 10.43 -3.012 1 95 298 ALA A CA 1
ATOM 2412 C C . ALA A 1 298 ? 10.344 9.812 -4.406 1 95 298 ALA A C 1
ATOM 2414 O O . ALA A 1 298 ? 11.383 9.703 -5.059 1 95 298 ALA A O 1
ATOM 2415 N N . ASP A 1 299 ? 9.164 9.414 -4.848 1 90 299 ASP A N 1
ATOM 2416 C CA . ASP A 1 299 ? 9.07 8.672 -6.102 1 90 299 ASP A CA 1
ATOM 2417 C C . ASP A 1 299 ? 8.367 9.492 -7.176 1 90 299 ASP A C 1
ATOM 2419 O O . ASP A 1 299 ? 7.781 8.938 -8.109 1 90 299 ASP A O 1
ATOM 2423 N N . MET A 1 300 ? 8.336 10.758 -7.008 1 90.75 300 MET A N 1
ATOM 2424 C CA . MET A 1 300 ? 7.723 11.641 -8 1 90.75 300 MET A CA 1
ATOM 2425 C C . MET A 1 300 ? 8.781 12.266 -8.898 1 90.75 300 MET A C 1
ATOM 2427 O O . MET A 1 300 ? 9.523 13.148 -8.477 1 90.75 300 MET A O 1
ATOM 2431 N N . PRO A 1 301 ? 8.773 11.812 -10.117 1 86 301 PRO A N 1
ATOM 2432 C CA . PRO A 1 301 ? 9.789 12.352 -11.031 1 86 301 PRO A CA 1
ATOM 2433 C C . PRO A 1 301 ? 9.742 13.875 -11.125 1 86 301 PRO A C 1
ATOM 2435 O O . PRO A 1 301 ? 8.664 14.461 -11.25 1 86 301 PRO A O 1
ATOM 2438 N N . GLY A 1 302 ? 10.844 14.438 -11.008 1 88.81 302 GLY A N 1
ATOM 2439 C CA . GLY A 1 302 ? 10.961 15.875 -11.195 1 88.81 302 GLY A CA 1
ATOM 2440 C C . GLY A 1 302 ? 10.711 16.672 -9.93 1 88.81 302 GLY A C 1
ATOM 2441 O O . GLY A 1 302 ? 10.961 17.875 -9.883 1 88.81 302 GLY A O 1
ATOM 2442 N N . GLU A 1 303 ? 10.227 16.047 -8.914 1 93.12 303 GLU A N 1
ATOM 2443 C CA . GLU A 1 303 ? 9.953 16.734 -7.652 1 93.12 303 GLU A CA 1
ATOM 2444 C C . GLU A 1 303 ? 11.117 16.578 -6.68 1 93.12 303 GLU A C 1
ATOM 2446 O O . GLU A 1 303 ? 11.617 15.477 -6.457 1 93.12 303 GLU A O 1
ATOM 2451 N N . PRO A 1 304 ? 11.539 17.75 -6.211 1 94.56 304 PRO A N 1
ATOM 2452 C CA . PRO A 1 304 ? 12.594 17.641 -5.195 1 94.56 304 PRO A CA 1
ATOM 2453 C C . PRO A 1 304 ? 12.148 16.859 -3.965 1 94.56 304 PRO A C 1
ATOM 2455 O O . PRO A 1 304 ? 11 16.984 -3.533 1 94.56 304 PRO A O 1
ATOM 2458 N N . SER A 1 305 ? 13.039 16.031 -3.518 1 95.62 305 SER A N 1
ATOM 2459 C CA . SER A 1 305 ? 12.75 15.266 -2.303 1 95.62 305 SER A CA 1
ATOM 2460 C C . SER A 1 305 ? 14.039 14.883 -1.578 1 95.62 305 SER A C 1
ATOM 2462 O O . SER A 1 305 ? 14.961 14.336 -2.188 1 95.62 305 SER A O 1
ATOM 2464 N N . ILE A 1 306 ? 14.117 15.25 -0.348 1 96.75 306 ILE A N 1
ATOM 2465 C CA . ILE A 1 306 ? 15.195 14.82 0.54 1 96.75 306 ILE A CA 1
ATOM 2466 C C . ILE A 1 306 ? 14.656 13.812 1.548 1 96.75 306 ILE A C 1
ATOM 2468 O O . ILE A 1 306 ? 13.844 14.148 2.408 1 96.75 306 ILE A O 1
ATOM 2472 N N . GLU A 1 307 ? 15.109 12.555 1.428 1 97.88 307 GLU A N 1
ATOM 2473 C CA . GLU A 1 307 ? 14.609 11.484 2.285 1 97.88 307 GLU A CA 1
ATOM 2474 C C . GLU A 1 307 ? 15.656 11.078 3.318 1 97.88 307 GLU A C 1
ATOM 2476 O O . GLU A 1 307 ? 16.672 10.461 2.977 1 97.88 307 GLU A O 1
ATOM 2481 N N . LEU A 1 308 ? 15.438 11.406 4.523 1 98.31 308 LEU A N 1
ATOM 2482 C CA . LEU A 1 308 ? 16.328 11.055 5.625 1 98.31 308 LEU A CA 1
ATOM 2483 C C . LEU A 1 308 ? 15.781 9.883 6.422 1 98.31 308 LEU A C 1
ATOM 2485 O O . LEU A 1 308 ? 14.57 9.766 6.609 1 98.31 308 LEU A O 1
ATOM 2489 N N . ALA A 1 309 ? 16.703 8.984 6.844 1 98.19 309 ALA A N 1
ATOM 2490 C CA . ALA A 1 309 ? 16.297 7.961 7.805 1 98.19 309 ALA A CA 1
ATOM 2491 C C . ALA A 1 309 ? 16.031 8.57 9.18 1 98.19 309 ALA A C 1
ATOM 2493 O O . ALA A 1 309 ? 16.5 9.672 9.477 1 98.19 309 ALA A O 1
ATOM 2494 N N . TYR A 1 310 ? 15.281 7.922 10.008 1 98.25 310 TYR A N 1
ATOM 2495 C CA . TYR A 1 310 ? 14.898 8.461 11.305 1 98.25 310 TYR A CA 1
ATOM 2496 C C . TYR A 1 310 ? 16.141 8.789 12.141 1 98.25 310 TYR A C 1
ATOM 2498 O O . TYR A 1 310 ? 16.172 9.812 12.82 1 98.25 310 TYR A O 1
ATOM 2506 N N . GLU A 1 311 ? 17.125 7.891 12.117 1 97.12 311 GLU A N 1
ATOM 2507 C CA . GLU A 1 311 ? 18.344 8.125 12.891 1 97.12 311 GLU A CA 1
ATOM 2508 C C . GLU A 1 311 ? 18.969 9.477 12.547 1 97.12 311 GLU A C 1
ATOM 2510 O O . GLU A 1 311 ? 19.469 10.172 13.422 1 97.12 311 GLU A O 1
ATOM 2515 N N . GLU A 1 312 ? 18.922 9.844 11.305 1 97.25 312 GLU A N 1
ATOM 2516 C CA . GLU A 1 312 ? 19.469 11.117 10.852 1 97.25 312 GLU A CA 1
ATOM 2517 C C . GLU A 1 312 ? 18.562 12.281 11.266 1 97.25 312 GLU A C 1
ATOM 2519 O O . GLU A 1 312 ? 19.047 13.375 11.555 1 97.25 312 GLU A O 1
ATOM 2524 N N . ILE A 1 313 ? 17.312 12.062 11.203 1 97.38 313 ILE A N 1
ATOM 2525 C CA . ILE A 1 313 ? 16.328 13.07 11.602 1 97.38 313 ILE A CA 1
ATOM 2526 C C . ILE A 1 313 ? 16.609 13.523 13.031 1 97.38 313 ILE A C 1
ATOM 2528 O O . ILE A 1 313 ? 16.578 14.719 13.336 1 97.38 313 ILE A O 1
ATOM 2532 N N . VAL A 1 314 ? 16.906 12.594 13.914 1 97.06 314 VAL A N 1
ATOM 2533 C CA . VAL A 1 314 ? 17.188 12.891 15.312 1 97.06 314 VAL A CA 1
ATOM 2534 C C . VAL A 1 314 ? 18.406 13.805 15.414 1 97.06 314 VAL A C 1
ATOM 2536 O O . VAL A 1 314 ? 18.375 14.797 16.156 1 97.06 314 VAL A O 1
ATOM 2539 N N . ASP A 1 315 ? 19.375 13.477 14.609 1 96.56 315 ASP A N 1
ATOM 2540 C CA . ASP A 1 315 ? 20.594 14.281 14.609 1 96.56 315 ASP A CA 1
ATOM 2541 C C . ASP A 1 315 ? 20.344 15.68 14.055 1 96.56 315 ASP A C 1
ATOM 2543 O O . ASP A 1 315 ? 20.812 16.672 14.609 1 96.56 315 ASP A O 1
ATOM 2547 N N . VAL A 1 316 ? 19.609 15.719 13.023 1 97.62 316 VAL A N 1
ATOM 2548 C CA . VAL A 1 316 ? 19.344 16.984 12.359 1 97.62 316 VAL A CA 1
ATOM 2549 C C . VAL A 1 316 ? 18.531 17.906 13.289 1 97.62 316 VAL A C 1
ATOM 2551 O O . VAL A 1 316 ? 18.797 19.109 13.367 1 97.62 316 VAL A O 1
ATOM 2554 N N . MET A 1 317 ? 17.578 17.344 13.953 1 96.88 317 MET A N 1
ATOM 2555 C CA . MET A 1 317 ? 16.781 18.125 14.891 1 96.88 317 MET A CA 1
ATOM 2556 C C . MET A 1 317 ? 17.672 18.781 15.938 1 96.88 317 MET A C 1
ATOM 2558 O O . MET A 1 317 ? 17.5 19.969 16.25 1 96.88 317 MET A O 1
ATOM 2562 N N . GLN A 1 318 ? 18.562 18.031 16.422 1 96.69 318 GLN A N 1
ATOM 2563 C CA . GLN A 1 318 ? 19.469 18.547 17.453 1 96.69 318 GLN A CA 1
ATOM 2564 C C . GLN A 1 318 ? 20.406 19.609 16.875 1 96.69 318 GLN A C 1
ATOM 2566 O O . GLN A 1 318 ? 20.672 20.625 17.516 1 96.69 318 GLN A O 1
ATOM 2571 N N . ARG A 1 319 ? 20.859 19.391 15.672 1 97.5 319 ARG A N 1
ATOM 2572 C CA . ARG A 1 319 ? 21.781 20.328 15.031 1 97.5 319 ARG A CA 1
ATOM 2573 C C . ARG A 1 319 ? 21.078 21.625 14.672 1 97.5 319 ARG A C 1
ATOM 2575 O O . ARG A 1 319 ? 21.703 22.688 14.617 1 97.5 319 ARG A O 1
ATOM 2582 N N . VAL A 1 320 ? 19.828 21.531 14.422 1 97.69 320 VAL A N 1
ATOM 2583 C CA . VAL A 1 320 ? 19.031 22.734 14.188 1 97.69 320 VAL A CA 1
ATOM 2584 C C . VAL A 1 320 ? 18.922 23.547 15.469 1 97.69 320 VAL A C 1
ATOM 2586 O O . VAL A 1 320 ? 18.828 24.781 15.422 1 97.69 320 VAL A O 1
ATOM 2589 N N . GLY A 1 321 ? 18.891 22.859 16.625 1 97.69 321 GLY A N 1
ATOM 2590 C CA . GLY A 1 321 ? 18.906 23.578 17.891 1 97.69 321 GLY A CA 1
ATOM 2591 C C . GLY A 1 321 ? 17.969 23 18.922 1 97.69 321 GLY A C 1
ATOM 2592 O O . GLY A 1 321 ? 17.953 23.422 20.078 1 97.69 321 GLY A O 1
ATOM 2593 N N . PHE A 1 322 ? 17.25 22 18.531 1 98.44 322 PHE A N 1
ATOM 2594 C CA . PHE A 1 322 ? 16.266 21.422 19.453 1 98.44 322 PHE A CA 1
ATOM 2595 C C . PHE A 1 322 ? 16.969 20.594 20.516 1 98.44 322 PHE A C 1
ATOM 2597 O O . PHE A 1 322 ? 18.016 19.984 20.266 1 98.44 322 PHE A O 1
ATOM 2604 N N . ARG A 1 323 ? 16.359 20.547 21.625 1 98.12 323 ARG A N 1
ATOM 2605 C CA . ARG A 1 323 ? 16.688 19.578 22.656 1 98.12 323 ARG A CA 1
ATOM 2606 C C . ARG A 1 323 ? 15.688 18.438 22.688 1 98.12 323 ARG A C 1
ATOM 2608 O O . ARG A 1 323 ? 14.5 18.656 22.922 1 98.12 323 ARG A O 1
ATOM 2615 N N . LEU A 1 324 ? 16.156 17.266 22.453 1 98 324 LEU A N 1
ATOM 2616 C CA . LEU A 1 324 ? 15.289 16.094 22.484 1 98 324 LEU A CA 1
ATOM 2617 C C . LEU A 1 324 ? 14.945 15.703 23.922 1 98 324 LEU A C 1
ATOM 2619 O O . LEU A 1 324 ? 15.844 15.422 24.719 1 98 324 LEU A O 1
ATOM 2623 N N . LEU A 1 325 ? 13.703 15.711 24.219 1 98.12 325 LEU A N 1
ATOM 2624 C CA . LEU A 1 325 ? 13.258 15.414 25.578 1 98.12 325 LEU A CA 1
ATOM 2625 C C . LEU A 1 325 ? 12.82 13.961 25.703 1 98.12 325 LEU A C 1
ATOM 2627 O O . LEU A 1 325 ? 13.031 13.336 26.75 1 98.12 325 LEU A O 1
ATOM 2631 N N . TYR A 1 326 ? 12.172 13.477 24.734 1 98 326 TYR A N 1
ATOM 2632 C CA . TYR A 1 326 ? 11.641 12.117 24.734 1 98 326 TYR A CA 1
ATOM 2633 C C . TYR A 1 326 ? 11.469 11.586 23.312 1 98 326 TYR A C 1
ATOM 2635 O O . TYR A 1 326 ? 11.18 12.352 22.391 1 98 326 TYR A O 1
ATOM 2643 N N . GLN A 1 327 ? 11.703 10.297 23.109 1 97.88 327 GLN A N 1
ATOM 2644 C CA . GLN A 1 327 ? 11.406 9.664 21.828 1 97.88 327 GLN A CA 1
ATOM 2645 C C . GLN A 1 327 ? 11 8.211 22.016 1 97.88 327 GLN A C 1
ATOM 2647 O O . GLN A 1 327 ? 11.414 7.559 22.984 1 97.88 327 GLN A O 1
ATOM 2652 N N . LYS A 1 328 ? 10.188 7.777 21.219 1 97.75 328 LYS A N 1
ATOM 2653 C CA . LYS A 1 328 ? 9.734 6.395 21.125 1 97.75 328 LYS A CA 1
ATOM 2654 C C . LYS A 1 328 ? 9.492 5.992 19.672 1 97.75 328 LYS A C 1
ATOM 2656 O O . LYS A 1 328 ? 8.977 6.785 18.891 1 97.75 328 LYS A O 1
ATOM 2661 N N . ALA A 1 329 ? 9.953 4.789 19.297 1 96.69 329 ALA A N 1
ATOM 2662 C CA . ALA A 1 329 ? 9.75 4.285 17.953 1 96.69 329 ALA A CA 1
ATOM 2663 C C . ALA A 1 329 ? 8.82 3.072 17.953 1 96.69 329 ALA A C 1
ATOM 2665 O O . ALA A 1 329 ? 8.391 2.617 19.016 1 96.69 329 ALA A O 1
ATOM 2666 N N . ASP A 1 330 ? 8.414 2.619 16.781 1 95.31 330 ASP A N 1
ATOM 2667 C CA . ASP A 1 330 ? 7.676 1.383 16.562 1 95.31 330 ASP A CA 1
ATOM 2668 C C . ASP A 1 330 ? 6.281 1.458 17.172 1 95.31 330 ASP A C 1
ATOM 2670 O O . ASP A 1 330 ? 5.82 0.502 17.812 1 95.31 330 ASP A O 1
ATOM 2674 N N . ILE A 1 331 ? 5.684 2.584 17.109 1 96.75 331 ILE A N 1
ATOM 2675 C CA . ILE A 1 331 ? 4.301 2.721 17.562 1 96.75 331 ILE A CA 1
ATOM 2676 C C . ILE A 1 331 ? 3.355 2.348 16.422 1 96.75 331 ILE A C 1
ATOM 2678 O O . ILE A 1 331 ? 3.258 3.066 15.422 1 96.75 331 ILE A O 1
ATOM 2682 N N . PRO A 1 332 ? 2.656 1.238 16.594 1 95.31 332 PRO A N 1
ATOM 2683 C CA . PRO A 1 332 ? 1.759 0.812 15.523 1 95.31 332 PRO A CA 1
ATOM 2684 C C . PRO A 1 332 ? 0.542 1.723 15.375 1 95.31 332 PRO A C 1
ATOM 2686 O O . PRO A 1 332 ? -0.196 1.935 16.344 1 95.31 332 PRO A O 1
ATOM 2689 N N . THR A 1 333 ? 0.35 2.318 14.211 1 95.56 333 THR A N 1
ATOM 2690 C CA . THR A 1 333 ? -0.783 3.188 13.914 1 95.56 333 THR A CA 1
ATOM 2691 C C . THR A 1 333 ? -1.343 2.891 12.523 1 95.56 333 THR A C 1
ATOM 2693 O O . THR A 1 333 ? -0.586 2.631 11.586 1 95.56 333 THR A O 1
ATOM 2696 N N . GLY A 1 334 ? -2.668 2.82 12.438 1 94.06 334 GLY A N 1
ATOM 2697 C CA . GLY A 1 334 ? -3.289 2.777 11.125 1 94.06 334 GLY A CA 1
ATOM 2698 C C . GLY A 1 334 ? -3.471 4.152 10.508 1 94.06 334 GLY A C 1
ATOM 2699 O O . GLY A 1 334 ? -3.199 5.168 11.148 1 94.06 334 GLY A O 1
ATOM 2700 N N . TYR A 1 335 ? -3.838 4.168 9.312 1 95.38 335 TYR A N 1
ATOM 2701 C CA . TYR A 1 335 ? -4.16 5.402 8.609 1 95.38 335 TYR A CA 1
ATOM 2702 C C . TYR A 1 335 ? -5.27 5.168 7.586 1 95.38 335 TYR A C 1
ATOM 2704 O O . TYR A 1 335 ? -5.012 4.695 6.477 1 95.38 335 TYR A O 1
ATOM 2712 N N . THR A 1 336 ? -6.477 5.496 7.902 1 96.12 336 THR A N 1
ATOM 2713 C CA . THR A 1 336 ? -7.684 5.34 7.098 1 96.12 336 THR A CA 1
ATOM 2714 C C . THR A 1 336 ? -7.855 3.889 6.656 1 96.12 336 THR A C 1
ATOM 2716 O O . THR A 1 336 ? -8.117 3.617 5.484 1 96.12 336 THR A O 1
ATOM 2719 N N . GLN A 1 337 ? -7.629 3.066 7.551 1 93.69 337 GLN A N 1
ATOM 2720 C CA . GLN A 1 337 ? -7.637 1.636 7.262 1 93.69 337 GLN A CA 1
ATOM 2721 C C . GLN A 1 337 ? -9.062 1.086 7.254 1 93.69 337 GLN A C 1
ATOM 2723 O O . GLN A 1 337 ? -9.875 1.431 8.117 1 93.69 337 GLN A O 1
ATOM 2728 N N . ASN A 1 338 ? -9.398 0.323 6.246 1 95.06 338 ASN A N 1
ATOM 2729 C CA . ASN A 1 338 ? -10.594 -0.517 6.262 1 95.06 338 ASN A CA 1
ATOM 2730 C C . ASN A 1 338 ? -10.375 -1.783 7.086 1 95.06 338 ASN A C 1
ATOM 2732 O O . ASN A 1 338 ? -9.703 -2.713 6.637 1 95.06 338 ASN A O 1
ATOM 2736 N N . VAL A 1 339 ? -10.93 -1.847 8.211 1 93.25 339 VAL A N 1
ATOM 2737 C CA . VAL A 1 339 ? -10.641 -2.895 9.188 1 93.25 339 VAL A CA 1
ATOM 2738 C C . VAL A 1 339 ? -11.172 -4.234 8.672 1 93.25 339 VAL A C 1
ATOM 2740 O O . VAL A 1 339 ? -10.711 -5.293 9.109 1 93.25 339 VAL A O 1
ATOM 2743 N N . SER A 1 340 ? -12.109 -4.188 7.777 1 96.12 340 SER A N 1
ATOM 2744 C CA . SER A 1 340 ? -12.703 -5.418 7.258 1 96.12 340 SER A CA 1
ATOM 2745 C C . SER A 1 340 ? -11.93 -5.93 6.047 1 96.12 340 SER A C 1
ATOM 2747 O O . SER A 1 340 ? -12.156 -7.047 5.582 1 96.12 340 SER A O 1
ATOM 2749 N N . SER A 1 341 ? -11.031 -5.137 5.516 1 97.5 341 SER A N 1
ATOM 2750 C CA . SER A 1 341 ? -10.289 -5.469 4.305 1 97.5 341 SER A CA 1
ATOM 2751 C C . SER A 1 341 ? -9.297 -6.602 4.555 1 97.5 341 SER A C 1
ATOM 2753 O O . SER A 1 341 ? -8.727 -6.707 5.641 1 97.5 341 SER A O 1
ATOM 2755 N N . MET A 1 342 ? -9.031 -7.449 3.562 1 98.12 342 MET A N 1
ATOM 2756 C CA . MET A 1 342 ? -8 -8.484 3.645 1 98.12 342 MET A CA 1
ATOM 2757 C C . MET A 1 342 ? -6.609 -7.863 3.725 1 98.12 342 MET A C 1
ATOM 2759 O O . MET A 1 342 ? -5.684 -8.469 4.27 1 98.12 342 MET A O 1
ATOM 2763 N N . LEU A 1 343 ? -6.516 -6.754 3.127 1 97.44 343 LEU A N 1
ATOM 2764 C CA . LEU A 1 343 ? -5.242 -6.043 3.166 1 97.44 343 LEU A CA 1
ATOM 2765 C C . LEU A 1 343 ? -5.254 -4.969 4.25 1 97.44 343 LEU A C 1
ATOM 2767 O O . LEU A 1 343 ? -6.148 -4.121 4.281 1 97.44 343 LEU A O 1
ATOM 2771 N N . ARG A 1 344 ? -4.27 -5.004 5.074 1 94.62 344 ARG A N 1
ATOM 2772 C CA . ARG A 1 344 ? -4.141 -4.008 6.133 1 94.62 344 ARG A CA 1
ATOM 2773 C C . ARG A 1 344 ? -2.732 -3.426 6.168 1 94.62 344 ARG A C 1
ATOM 2775 O O . ARG A 1 344 ? -1.755 -4.137 5.934 1 94.62 344 ARG A O 1
ATOM 2782 N N . TYR A 1 345 ? -2.697 -2.133 6.438 1 92.19 345 TYR A N 1
ATOM 2783 C CA . TYR A 1 345 ? -1.439 -1.41 6.582 1 92.19 345 TYR A CA 1
ATOM 2784 C C . TYR A 1 345 ? -1.231 -0.966 8.023 1 92.19 345 TYR A C 1
ATOM 2786 O O . TYR A 1 345 ? -2.184 -0.576 8.703 1 92.19 345 TYR A O 1
ATOM 2794 N N . THR A 1 346 ? -0.07 -1.076 8.445 1 94.06 346 THR A N 1
ATOM 2795 C CA . THR A 1 346 ? 0.3 -0.551 9.758 1 94.06 346 THR A CA 1
ATOM 2796 C C . THR A 1 346 ? 1.597 0.25 9.672 1 94.06 346 THR A C 1
ATOM 2798 O O . THR A 1 346 ? 2.572 -0.203 9.07 1 94.06 346 THR A O 1
ATOM 2801 N N . TYR A 1 347 ? 1.566 1.408 10.188 1 96.69 347 TYR A N 1
ATOM 2802 C CA . TYR A 1 347 ? 2.775 2.209 10.328 1 96.69 347 TYR A CA 1
ATOM 2803 C C . TYR A 1 347 ? 3.406 2.004 11.703 1 96.69 347 TYR A C 1
ATOM 2805 O O . TYR A 1 347 ? 2.709 2 12.719 1 96.69 347 TYR A O 1
ATOM 2813 N N . ARG A 1 348 ? 4.629 1.762 11.695 1 97.06 348 ARG A N 1
ATOM 2814 C CA . ARG A 1 348 ? 5.426 1.868 12.922 1 97.06 348 ARG A CA 1
ATOM 2815 C C . ARG A 1 348 ? 5.973 3.281 13.094 1 97.06 348 ARG A C 1
ATOM 2817 O O . ARG A 1 348 ? 7.105 3.566 12.688 1 97.06 348 ARG A O 1
ATOM 2824 N N . CYS A 1 349 ? 5.227 4.039 13.742 1 98.06 349 CYS A N 1
ATOM 2825 C CA . CYS A 1 349 ? 5.473 5.477 13.789 1 98.06 349 CYS A CA 1
ATOM 2826 C C . CYS A 1 349 ? 6.566 5.809 14.797 1 98.06 349 CYS A C 1
ATOM 2828 O O . CYS A 1 349 ? 6.867 5.008 15.688 1 98.06 349 CYS A O 1
ATOM 2830 N N . VAL A 1 350 ? 7.164 6.918 14.586 1 98.44 350 VAL A N 1
ATOM 2831 C CA . VAL A 1 350 ? 8.102 7.504 15.531 1 98.44 350 VAL A CA 1
ATOM 2832 C C . VAL A 1 350 ? 7.449 8.68 16.25 1 98.44 350 VAL A C 1
ATOM 2834 O O . VAL A 1 350 ? 6.691 9.445 15.648 1 98.44 350 VAL A O 1
ATOM 2837 N N . TYR A 1 351 ? 7.621 8.703 17.5 1 98.5 351 TYR A N 1
ATOM 2838 C CA . TYR A 1 351 ? 7.129 9.734 18.422 1 98.5 351 TYR A CA 1
ATOM 2839 C C . TYR A 1 351 ? 8.281 10.43 19.125 1 98.5 351 TYR A C 1
ATOM 2841 O O . TYR A 1 351 ? 9.203 9.773 19.625 1 98.5 351 TYR A O 1
ATOM 2849 N N . PHE A 1 352 ? 8.297 11.766 19.094 1 98.62 352 PHE A N 1
ATOM 2850 C CA . PHE A 1 352 ? 9.312 12.469 19.875 1 98.62 352 PHE A CA 1
ATOM 2851 C C . PHE A 1 352 ? 8.781 13.812 20.359 1 98.62 352 PHE A C 1
ATOM 2853 O O . PHE A 1 352 ? 7.836 14.352 19.797 1 98.62 352 PHE A O 1
ATOM 2860 N N . VAL A 1 353 ? 9.328 14.266 21.438 1 98.75 353 VAL A N 1
ATOM 2861 C CA . VAL A 1 353 ? 9.094 15.578 22.031 1 98.75 353 VAL A CA 1
ATOM 2862 C C . VAL A 1 353 ? 10.406 16.344 22.125 1 98.75 353 VAL A C 1
ATOM 2864 O O . VAL A 1 353 ? 11.391 15.844 22.672 1 98.75 353 VAL A O 1
ATOM 2867 N N . CYS A 1 354 ? 10.383 17.516 21.547 1 98.25 354 CYS A N 1
ATOM 2868 C CA . CYS A 1 354 ? 11.562 18.375 21.594 1 98.25 354 CYS A CA 1
ATOM 2869 C C . CYS A 1 354 ? 11.203 19.766 22.141 1 98.25 354 CYS A C 1
ATOM 2871 O O . CYS A 1 354 ? 10.023 20.125 22.156 1 98.25 354 CYS A O 1
ATOM 2873 N N . ALA A 1 355 ? 12.266 20.422 22.609 1 98.56 355 ALA A N 1
ATOM 2874 C CA . ALA A 1 355 ? 12.094 21.781 23.094 1 98.56 355 ALA A CA 1
ATOM 2875 C C . ALA A 1 355 ? 13.062 22.75 22.422 1 98.56 355 ALA A C 1
ATOM 2877 O O . ALA A 1 355 ? 14.18 22.375 22.078 1 98.56 355 ALA A O 1
ATOM 2878 N N . LYS A 1 356 ? 12.648 23.891 22.141 1 98.5 356 LYS A N 1
ATOM 2879 C CA . LYS A 1 356 ? 13.555 25 21.859 1 98.5 356 LYS A CA 1
ATOM 2880 C C . LYS A 1 356 ? 14.133 25.578 23.141 1 98.5 356 LYS A C 1
ATOM 2882 O O . LYS A 1 356 ? 13.391 25.984 24.031 1 98.5 356 LYS A O 1
ATOM 2887 N N . PRO A 1 357 ? 15.445 25.609 23.219 1 96.62 357 PRO A N 1
ATOM 2888 C CA . PRO A 1 357 ? 16.047 26.125 24.453 1 96.62 357 PRO A CA 1
ATOM 2889 C C . PRO A 1 357 ? 15.648 27.562 24.766 1 96.62 357 PRO A C 1
ATOM 2891 O O . PRO A 1 357 ? 15.398 28.344 23.844 1 96.62 357 PRO A O 1
ATOM 2894 N N . ASN A 1 358 ? 15.734 27.859 26.094 1 92.62 358 ASN A N 1
ATOM 2895 C CA . ASN A 1 358 ? 15.492 29.234 26.516 1 92.62 358 ASN A CA 1
ATOM 2896 C C . ASN A 1 358 ? 16.672 30.141 26.172 1 92.62 358 ASN A C 1
ATOM 2898 O O . ASN A 1 358 ? 17.812 29.672 26.062 1 92.62 358 ASN A O 1
ATOM 2902 N N . ASP A 1 359 ? 16.484 31.406 25.812 1 77.06 359 ASP A N 1
ATOM 2903 C CA . ASP A 1 359 ? 17.562 32.344 25.484 1 77.06 359 ASP A CA 1
ATOM 2904 C C . ASP A 1 359 ? 18.641 32.344 26.578 1 77.06 359 ASP A C 1
ATOM 2906 O O . ASP A 1 359 ? 19.812 32.531 26.281 1 77.06 359 ASP A O 1
ATOM 2910 N N . ASP A 1 360 ? 18.359 32.25 27.812 1 63.91 360 ASP A N 1
ATOM 2911 C CA . ASP A 1 360 ? 19.359 32.25 28.875 1 63.91 360 ASP A CA 1
ATOM 2912 C C . ASP A 1 360 ? 20.172 30.953 28.891 1 63.91 360 ASP A C 1
ATOM 2914 O O . ASP A 1 360 ? 21.312 30.938 29.359 1 63.91 360 ASP A O 1
ATOM 2918 N N . GLU A 1 361 ? 19.734 29.891 28.516 1 53.38 361 GLU A N 1
ATOM 2919 C CA . GLU A 1 361 ? 20.406 28.594 28.578 1 53.38 361 GLU A CA 1
ATOM 2920 C C . GLU A 1 361 ? 21.359 28.406 27.391 1 53.38 361 GLU A C 1
ATOM 2922 O O . GLU A 1 361 ? 22.172 27.469 27.391 1 53.38 361 GLU A O 1
ATOM 2927 N N . GLU A 1 362 ? 21.297 29 26.328 1 49.53 362 GLU A N 1
ATOM 2928 C CA . GLU A 1 362 ? 22.188 28.844 25.188 1 49.53 362 GLU A CA 1
ATOM 2929 C C . GLU A 1 362 ? 23.594 29.328 25.516 1 49.53 362 GLU A C 1
ATOM 2931 O O . GLU A 1 362 ? 24.562 28.953 24.844 1 49.53 362 GLU A O 1
ATOM 2936 N N . GLU A 1 363 ? 23.828 30.328 26.375 1 43.41 363 GLU A N 1
ATOM 2937 C CA . GLU A 1 363 ? 25.156 30.844 26.719 1 43.41 363 GLU A CA 1
ATOM 2938 C C . GLU A 1 363 ? 25.859 29.906 27.688 1 43.41 363 GLU A C 1
ATOM 2940 O O . GLU A 1 363 ? 27.047 30.078 27.984 1 43.41 363 GLU A O 1
ATOM 2945 N N . SER A 1 364 ? 25.297 28.953 28.375 1 36.81 364 SER A N 1
ATOM 2946 C CA . SER A 1 364 ? 26.156 28.172 29.266 1 36.81 364 SER A CA 1
ATOM 2947 C C . SER A 1 364 ? 26.672 26.922 28.562 1 36.81 364 SER A C 1
ATOM 2949 O O . SER A 1 364 ? 25.938 26.281 27.797 1 36.81 364 SER A O 1
ATOM 2951 N N . MET B 1 1 ? 6.734 -24.562 -41.594 1 40.81 1 MET B N 1
ATOM 2952 C CA . MET B 1 1 ? 6.395 -23.844 -40.375 1 40.81 1 MET B CA 1
ATOM 2953 C C . MET B 1 1 ? 5.289 -22.828 -40.625 1 40.81 1 MET B C 1
ATOM 2955 O O . MET B 1 1 ? 5.426 -21.969 -41.5 1 40.81 1 MET B O 1
ATOM 2959 N N . ASP B 1 2 ? 4.113 -23 -40.156 1 47.62 2 ASP B N 1
ATOM 2960 C CA . ASP B 1 2 ? 2.918 -22.219 -40.406 1 47.62 2 ASP B CA 1
ATOM 2961 C C . ASP B 1 2 ? 3.1 -20.766 -39.938 1 47.62 2 ASP B C 1
ATOM 2963 O O . ASP B 1 2 ? 3.918 -20.5 -39.062 1 47.62 2 ASP B O 1
ATOM 2967 N N . ALA B 1 3 ? 2.516 -19.953 -40.844 1 61.53 3 ALA B N 1
ATOM 2968 C CA . ALA B 1 3 ? 2.586 -18.516 -40.594 1 61.53 3 ALA B CA 1
ATOM 2969 C C . ALA B 1 3 ? 2.275 -18.188 -39.125 1 61.53 3 ALA B C 1
ATOM 2971 O O . ALA B 1 3 ? 2.818 -17.234 -38.562 1 61.53 3 ALA B O 1
ATOM 2972 N N . HIS B 1 4 ? 1.295 -18.938 -38.469 1 49.41 4 HIS B N 1
ATOM 2973 C CA . HIS B 1 4 ? 0.913 -18.766 -37.094 1 49.41 4 HIS B CA 1
ATOM 2974 C C . HIS B 1 4 ? 2.061 -19.141 -36.156 1 49.41 4 HIS B C 1
ATOM 2976 O O . HIS B 1 4 ? 2.303 -18.453 -35.156 1 49.41 4 HIS B O 1
ATOM 2982 N N . ASP B 1 5 ? 2.766 -20.188 -36.344 1 55.03 5 ASP B N 1
ATOM 2983 C CA . ASP B 1 5 ? 3.91 -20.641 -35.562 1 55.03 5 ASP B CA 1
ATOM 2984 C C . ASP B 1 5 ? 5.055 -19.625 -35.625 1 55.03 5 ASP B C 1
ATOM 2986 O O . ASP B 1 5 ? 5.719 -19.359 -34.625 1 55.03 5 ASP B O 1
ATOM 2990 N N . LEU B 1 6 ? 5.164 -19.172 -36.844 1 50.22 6 LEU B N 1
ATOM 2991 C CA . LEU B 1 6 ? 6.215 -18.172 -37.062 1 50.22 6 LEU B CA 1
ATOM 2992 C C . LEU B 1 6 ? 5.902 -16.891 -36.312 1 50.22 6 LEU B C 1
ATOM 2994 O O . LEU B 1 6 ? 6.801 -16.266 -35.719 1 50.22 6 LEU B O 1
ATOM 2998 N N . ALA B 1 7 ? 4.66 -16.328 -36.375 1 55.88 7 ALA B N 1
ATOM 2999 C 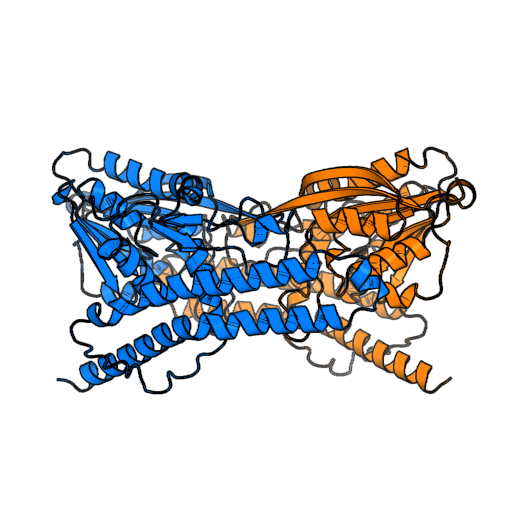CA . ALA B 1 7 ? 4.254 -15.117 -35.688 1 55.88 7 ALA B CA 1
ATOM 3000 C C . ALA B 1 7 ? 4.395 -15.281 -34.188 1 55.88 7 ALA B C 1
ATOM 3002 O O . ALA B 1 7 ? 4.816 -14.352 -33.469 1 55.88 7 ALA B O 1
ATOM 3003 N N . GLU B 1 8 ? 3.955 -16.375 -33.688 1 62.69 8 GLU B N 1
ATOM 3004 C CA . GLU B 1 8 ? 4.105 -16.672 -32.281 1 62.69 8 GLU B CA 1
ATOM 3005 C C . GLU B 1 8 ? 5.574 -16.703 -31.859 1 62.69 8 GLU B C 1
ATOM 3007 O O . GLU B 1 8 ? 5.938 -16.219 -30.781 1 62.69 8 GLU B O 1
ATOM 3012 N N . ASP B 1 9 ? 6.281 -17.172 -32.688 1 68.69 9 ASP B N 1
ATOM 3013 C CA . ASP B 1 9 ? 7.719 -17.234 -32.469 1 68.69 9 ASP B CA 1
ATOM 3014 C C . ASP B 1 9 ? 8.336 -15.836 -32.438 1 68.69 9 ASP B C 1
ATOM 3016 O O . ASP B 1 9 ? 9.203 -15.547 -31.625 1 68.69 9 ASP B O 1
ATOM 3020 N N . GLU B 1 10 ? 7.828 -15.031 -33.344 1 71.69 10 GLU B N 1
ATOM 3021 C CA . GLU B 1 10 ? 8.344 -13.664 -33.406 1 71.69 10 GLU B CA 1
ATOM 3022 C C . GLU B 1 10 ? 7.949 -12.883 -32.156 1 71.69 10 GLU B C 1
ATOM 3024 O O . GLU B 1 10 ? 8.75 -12.109 -31.625 1 71.69 10 GLU B O 1
ATOM 3029 N N . GLU B 1 11 ? 6.664 -13.016 -31.766 1 78.25 11 GLU B N 1
ATOM 3030 C CA . GLU B 1 11 ? 6.188 -12.336 -30.578 1 78.25 11 GLU B CA 1
ATOM 3031 C C . GLU B 1 11 ? 6.945 -12.805 -29.328 1 78.25 11 GLU B C 1
ATOM 3033 O O . GLU B 1 11 ? 7.273 -12 -28.453 1 78.25 11 GLU B O 1
ATOM 3038 N N . GLU B 1 12 ? 7.234 -14.023 -29.344 1 77.62 12 GLU B N 1
ATOM 3039 C CA . GLU B 1 12 ? 7.996 -14.578 -28.219 1 77.62 12 GLU B CA 1
ATOM 3040 C C . GLU B 1 12 ? 9.414 -14.023 -28.188 1 77.62 12 GLU B C 1
ATOM 3042 O O . GLU B 1 12 ? 9.953 -13.719 -27.125 1 77.62 12 GLU B O 1
ATOM 3047 N N . ALA B 1 13 ? 9.953 -13.891 -29.328 1 79.81 13 ALA B N 1
ATOM 3048 C CA . ALA B 1 13 ? 11.305 -13.336 -29.438 1 79.81 13 ALA B CA 1
ATOM 3049 C C . ALA B 1 13 ? 11.344 -11.891 -28.969 1 79.81 13 ALA B C 1
ATOM 3051 O O . ALA B 1 13 ? 12.281 -11.477 -28.281 1 79.81 13 ALA B O 1
ATOM 3052 N N . LYS B 1 14 ? 10.359 -11.211 -29.359 1 84.81 14 LYS B N 1
ATOM 3053 C CA . LYS B 1 14 ? 10.273 -9.812 -28.938 1 84.81 14 LYS B CA 1
ATOM 3054 C C . LYS B 1 14 ? 10.164 -9.703 -27.422 1 84.81 14 LYS B C 1
ATOM 3056 O O . LYS B 1 14 ? 10.812 -8.852 -26.812 1 84.81 14 LYS B O 1
ATOM 3061 N N . HIS B 1 15 ? 9.328 -10.547 -26.891 1 87.12 15 HIS B N 1
ATOM 3062 C CA . HIS B 1 15 ? 9.156 -10.547 -25.453 1 87.12 15 HIS B CA 1
ATOM 3063 C C . HIS B 1 15 ? 10.445 -10.922 -24.734 1 87.12 15 HIS B C 1
ATOM 3065 O O . HIS B 1 15 ? 10.758 -10.367 -23.672 1 87.12 15 HIS B O 1
ATOM 3071 N N . TYR B 1 16 ? 11.125 -11.82 -25.359 1 87.44 16 TYR B N 1
ATOM 3072 C CA . TYR B 1 16 ? 12.406 -12.25 -24.812 1 87.44 16 TYR B CA 1
ATOM 3073 C C . TYR B 1 16 ? 13.406 -11.102 -24.828 1 87.44 16 TYR B C 1
ATOM 3075 O O . TYR B 1 16 ? 14.055 -10.828 -23.812 1 87.44 16 TYR B O 1
ATOM 3083 N N . VAL B 1 17 ? 13.516 -10.453 -25.844 1 88.81 17 VAL B N 1
ATOM 3084 C CA . VAL B 1 17 ? 14.453 -9.352 -26 1 88.81 17 VAL B CA 1
ATOM 3085 C C . VAL B 1 17 ? 14.109 -8.234 -25.016 1 88.81 17 VAL B C 1
ATOM 3087 O O . VAL B 1 17 ? 14.992 -7.621 -24.422 1 88.81 17 VAL B O 1
ATOM 3090 N N . GLN B 1 18 ? 12.867 -8.016 -24.875 1 92.5 18 GLN B N 1
ATOM 3091 C CA . GLN B 1 18 ? 12.422 -6.988 -23.938 1 92.5 18 GLN B CA 1
ATOM 3092 C C . GLN B 1 18 ? 12.805 -7.34 -22.5 1 92.5 18 GLN B C 1
ATOM 3094 O O . GLN B 1 18 ? 13.219 -6.469 -21.734 1 92.5 18 GLN B O 1
ATOM 3099 N N . ALA B 1 19 ? 12.625 -8.586 -22.188 1 93.62 19 ALA B N 1
ATOM 3100 C CA . ALA B 1 19 ? 12.977 -9.039 -20.844 1 93.62 19 ALA B CA 1
ATOM 3101 C C . ALA B 1 19 ? 14.469 -8.891 -20.594 1 93.62 19 ALA B C 1
ATOM 3103 O O . ALA B 1 19 ? 14.883 -8.359 -19.562 1 93.62 19 ALA B O 1
ATOM 3104 N N . VAL B 1 20 ? 15.281 -9.305 -21.516 1 93.25 20 VAL B N 1
ATOM 3105 C CA . VAL B 1 20 ? 16.734 -9.203 -21.391 1 93.25 20 VAL B CA 1
ATOM 3106 C C . VAL B 1 20 ? 17.141 -7.738 -21.281 1 93.25 20 VAL B C 1
ATOM 3108 O O . VAL B 1 20 ? 17.953 -7.375 -20.438 1 93.25 20 VAL B O 1
ATOM 3111 N N . SER B 1 21 ? 16.531 -6.953 -22.125 1 94.88 21 SER B N 1
ATOM 3112 C CA . SER B 1 21 ? 16.812 -5.523 -22.109 1 94.88 21 SER B CA 1
ATOM 3113 C C . SER B 1 21 ? 16.469 -4.906 -20.766 1 94.88 21 SER B C 1
ATOM 3115 O O . SER B 1 21 ? 17.172 -4.02 -20.281 1 94.88 21 SER B O 1
ATOM 3117 N N . THR B 1 22 ? 15.352 -5.34 -20.203 1 96.94 22 THR B N 1
ATOM 3118 C CA . THR B 1 22 ? 14.922 -4.855 -18.891 1 96.94 22 THR B CA 1
ATOM 3119 C C . THR B 1 22 ? 16.016 -5.09 -17.844 1 96.94 22 THR B C 1
ATOM 3121 O O . THR B 1 22 ? 16.375 -4.176 -17.109 1 96.94 22 THR B O 1
ATOM 3124 N N . PHE B 1 23 ? 16.609 -6.254 -17.859 1 97 23 PHE B N 1
ATOM 3125 C CA . PHE B 1 23 ? 17.688 -6.578 -16.922 1 97 23 PHE B CA 1
ATOM 3126 C C . PHE B 1 23 ? 18.922 -5.734 -17.188 1 97 23 PHE B C 1
ATOM 3128 O O . PHE B 1 23 ? 19.516 -5.184 -16.266 1 97 23 PHE B O 1
ATOM 3135 N N . MET B 1 24 ? 19.234 -5.574 -18.406 1 95.44 24 MET B N 1
ATOM 3136 C CA . MET B 1 24 ? 20.484 -4.914 -18.797 1 95.44 24 MET B CA 1
ATOM 3137 C C . MET B 1 24 ? 20.422 -3.418 -18.5 1 95.44 24 MET B C 1
ATOM 3139 O O . MET B 1 24 ? 21.453 -2.777 -18.297 1 95.44 24 MET B O 1
ATOM 3143 N N . GLN B 1 25 ? 19.266 -2.918 -18.5 1 97.25 25 GLN B N 1
ATOM 3144 C CA . GLN B 1 25 ? 19.125 -1.474 -18.344 1 97.25 25 GLN B CA 1
ATOM 3145 C C . GLN B 1 25 ? 18.875 -1.089 -16.891 1 97.25 25 GLN B C 1
ATOM 3147 O O . GLN B 1 25 ? 18.688 0.087 -16.578 1 97.25 25 GLN B O 1
ATOM 3152 N N . TYR B 1 26 ? 18.875 -2.023 -16.031 1 97.94 26 TYR B N 1
ATOM 3153 C CA . TYR B 1 26 ? 18.656 -1.801 -14.617 1 97.94 26 TYR B CA 1
ATOM 3154 C C . TYR B 1 26 ? 19.641 -0.781 -14.062 1 97.94 26 TYR B C 1
ATOM 3156 O O . TYR B 1 26 ? 19.25 0.159 -13.367 1 97.94 26 TYR B O 1
ATOM 3164 N N . TYR B 1 27 ? 20.922 -0.997 -14.344 1 98.06 27 TYR B N 1
ATOM 3165 C CA . TYR B 1 27 ? 21.969 -0.169 -13.758 1 98.06 27 TYR B CA 1
ATOM 3166 C C . TYR B 1 27 ? 21.781 1.296 -14.133 1 98.06 27 TYR B C 1
ATOM 3168 O O . TYR B 1 27 ? 21.703 2.162 -13.258 1 98.06 27 TYR B O 1
ATOM 3176 N N . ALA B 1 28 ? 21.688 1.511 -15.406 1 97.31 28 ALA B N 1
ATOM 3177 C CA . ALA B 1 28 ? 21.547 2.883 -15.891 1 97.31 28 ALA B CA 1
ATOM 3178 C C . ALA B 1 28 ? 20.281 3.531 -15.336 1 97.31 28 ALA B C 1
ATOM 3180 O O . ALA B 1 28 ? 20.297 4.695 -14.93 1 97.31 28 ALA B O 1
ATOM 3181 N N . HIS B 1 29 ? 19.219 2.791 -15.336 1 97.25 29 HIS B N 1
ATOM 3182 C CA . HIS B 1 29 ? 17.953 3.293 -14.828 1 97.25 29 HIS B CA 1
ATOM 3183 C C . HIS B 1 29 ? 18.062 3.654 -13.344 1 97.25 29 HIS B C 1
ATOM 3185 O O . HIS B 1 29 ? 17.609 4.727 -12.93 1 97.25 29 HIS B O 1
ATOM 3191 N N . SER B 1 30 ? 18.641 2.811 -12.555 1 97.88 30 SER B N 1
ATOM 3192 C CA . SER B 1 30 ? 18.781 3.023 -11.117 1 97.88 30 SER B CA 1
ATOM 3193 C C . SER B 1 30 ? 19.734 4.188 -10.82 1 97.88 30 SER B C 1
ATOM 3195 O O . SER B 1 30 ? 19.5 4.957 -9.883 1 97.88 30 SER B O 1
ATOM 3197 N N . MET B 1 31 ? 20.75 4.324 -11.641 1 97.88 31 MET B N 1
ATOM 3198 C CA . MET B 1 31 ? 21.719 5.387 -11.43 1 97.88 31 MET B CA 1
ATOM 3199 C C . MET B 1 31 ? 21.109 6.754 -11.734 1 97.88 31 MET B C 1
ATOM 3201 O O . MET B 1 31 ? 21.547 7.766 -11.18 1 97.88 31 MET B O 1
ATOM 3205 N N . LYS B 1 32 ? 20.125 6.773 -12.625 1 96.44 32 LYS B N 1
ATOM 3206 C CA . LYS B 1 32 ? 19.422 8.023 -12.875 1 96.44 32 LYS B CA 1
ATOM 3207 C C . LYS B 1 32 ? 18.766 8.547 -11.594 1 96.44 32 LYS B C 1
ATOM 3209 O O . LYS B 1 32 ? 18.766 9.75 -11.344 1 96.44 32 LYS B O 1
ATOM 3214 N N . THR B 1 33 ? 18.188 7.684 -10.844 1 95.75 33 THR B N 1
ATOM 3215 C CA . THR B 1 33 ? 17.578 8.055 -9.57 1 95.75 33 THR B CA 1
ATOM 3216 C C . THR B 1 33 ? 18.625 8.641 -8.625 1 95.75 33 THR B C 1
ATOM 3218 O O . THR B 1 33 ? 18.359 9.641 -7.945 1 95.75 33 THR B O 1
ATOM 3221 N N . ILE B 1 34 ? 19.797 8.055 -8.578 1 97.06 34 ILE B N 1
ATOM 3222 C CA . ILE B 1 34 ? 20.875 8.539 -7.73 1 97.06 34 ILE B CA 1
ATOM 3223 C C . ILE B 1 34 ? 21.281 9.945 -8.164 1 97.06 34 ILE B C 1
ATOM 3225 O O . ILE B 1 34 ? 21.453 10.828 -7.324 1 97.06 34 ILE B O 1
ATOM 3229 N N . LYS B 1 35 ? 21.406 10.117 -9.422 1 97 35 LYS B N 1
ATOM 3230 C CA . LYS B 1 35 ? 21.781 11.43 -9.953 1 97 35 LYS B CA 1
ATOM 3231 C C . LYS B 1 35 ? 20.781 12.5 -9.547 1 97 35 LYS B C 1
ATOM 3233 O O . LYS B 1 35 ? 21.156 13.625 -9.219 1 97 35 LYS B O 1
ATOM 3238 N N . GLU B 1 36 ? 19.562 12.148 -9.609 1 96.38 36 GLU B N 1
ATOM 3239 C CA . GLU B 1 36 ? 18.516 13.078 -9.211 1 96.38 36 GLU B CA 1
ATOM 3240 C C . GLU B 1 36 ? 18.609 13.414 -7.727 1 96.38 36 GLU B C 1
ATOM 3242 O O . GLU B 1 36 ? 18.453 14.578 -7.34 1 96.38 36 GLU B O 1
ATOM 3247 N N . LYS B 1 37 ? 18.828 12.406 -6.906 1 96.88 37 LYS B N 1
ATOM 3248 C CA . LYS B 1 37 ? 18.984 12.641 -5.473 1 96.88 37 LYS B CA 1
ATOM 3249 C C . LYS B 1 37 ? 20.172 13.547 -5.191 1 96.88 37 LYS B C 1
ATOM 3251 O O . LYS B 1 37 ? 20.094 14.445 -4.348 1 96.88 37 LYS B O 1
ATOM 3256 N N . VAL B 1 38 ? 21.25 13.305 -5.871 1 96.88 38 VAL B N 1
ATOM 3257 C CA . VAL B 1 38 ? 22.438 14.125 -5.711 1 96.88 38 VAL B CA 1
ATOM 3258 C C . VAL B 1 38 ? 22.141 15.562 -6.129 1 96.88 38 VAL B C 1
ATOM 3260 O O . VAL B 1 38 ? 22.562 16.516 -5.465 1 96.88 38 VAL B O 1
ATOM 3263 N N . LYS B 1 39 ? 21.453 15.711 -7.227 1 96.81 39 LYS B N 1
ATOM 3264 C CA . LYS B 1 39 ? 21.078 17.031 -7.711 1 96.81 39 LYS B CA 1
ATOM 3265 C C . LYS B 1 39 ? 20.328 17.812 -6.637 1 96.81 39 LYS B C 1
ATOM 3267 O O . LYS B 1 39 ? 20.641 18.984 -6.391 1 96.81 39 LYS B O 1
ATOM 3272 N N . TRP B 1 40 ? 19.391 17.234 -5.984 1 96.06 40 TRP B N 1
ATOM 3273 C CA . TRP B 1 40 ? 18.594 17.906 -4.973 1 96.06 40 TRP B CA 1
ATOM 3274 C C . TRP B 1 40 ? 19.422 18.172 -3.711 1 96.06 40 TRP B C 1
ATOM 3276 O O . TRP B 1 40 ? 19.234 19.188 -3.045 1 96.06 40 TRP B O 1
ATOM 3286 N N . TYR B 1 41 ? 20.328 17.234 -3.412 1 97 41 TYR B N 1
ATOM 3287 C CA . TYR B 1 41 ? 21.219 17.422 -2.281 1 97 41 TYR B CA 1
ATOM 3288 C C . TYR B 1 41 ? 22.125 18.625 -2.494 1 97 41 TYR B C 1
ATOM 3290 O O . TYR B 1 41 ? 22.266 19.469 -1.601 1 97 41 TYR B O 1
ATOM 3298 N N . VAL B 1 42 ? 22.625 18.703 -3.662 1 96.88 42 VAL B N 1
ATOM 3299 C CA . VAL B 1 42 ? 23.562 19.766 -3.984 1 96.88 42 VAL B CA 1
ATOM 3300 C C . VAL B 1 42 ? 22.828 21.109 -4.035 1 96.88 42 VAL B C 1
ATOM 3302 O O . VAL B 1 42 ? 23.422 22.156 -3.783 1 96.88 42 VAL B O 1
ATOM 3305 N N . ALA B 1 43 ? 21.578 21.094 -4.305 1 96.62 43 ALA B N 1
ATOM 3306 C CA . ALA B 1 43 ? 20.766 22.297 -4.398 1 96.62 43 ALA B CA 1
ATOM 3307 C C . ALA B 1 43 ? 20.469 22.875 -3.014 1 96.62 43 ALA B C 1
ATOM 3309 O O . ALA B 1 43 ? 20.047 24.016 -2.887 1 96.62 43 ALA B O 1
ATOM 3310 N N . LEU B 1 44 ? 20.703 22.125 -1.983 1 97.31 44 LEU B N 1
ATOM 3311 C CA . LEU B 1 44 ? 20.531 22.625 -0.626 1 97.31 44 LEU B CA 1
ATOM 3312 C C . LEU B 1 44 ? 21.547 23.734 -0.327 1 97.31 44 LEU B C 1
ATOM 3314 O O . LEU B 1 44 ? 22.594 23.812 -0.96 1 97.31 44 LEU B O 1
ATOM 3318 N N . SER B 1 45 ? 21.219 24.609 0.624 1 97.19 45 SER B N 1
ATOM 3319 C CA . SER B 1 45 ? 22.203 25.594 1.091 1 97.19 45 SER B CA 1
ATOM 3320 C C . SER B 1 45 ? 23.375 24.906 1.774 1 97.19 45 SER B C 1
ATOM 3322 O O . SER B 1 45 ? 23.266 23.75 2.211 1 97.19 45 SER B O 1
ATOM 3324 N N . GLU B 1 46 ? 24.5 25.547 1.812 1 97.12 46 GLU B N 1
ATOM 3325 C CA . GLU B 1 46 ? 25.672 25.016 2.496 1 97.12 46 GLU B CA 1
ATOM 3326 C C . GLU B 1 46 ? 25.359 24.656 3.943 1 97.12 46 GLU B C 1
ATOM 3328 O O . GLU B 1 46 ? 25.812 23.625 4.445 1 97.12 46 GLU B O 1
ATOM 3333 N N . ARG B 1 47 ? 24.656 25.438 4.52 1 96.75 47 ARG B N 1
ATOM 3334 C CA . ARG B 1 47 ? 24.266 25.188 5.902 1 96.75 47 ARG B CA 1
ATOM 3335 C C . ARG B 1 47 ? 23.469 23.891 6.016 1 96.75 47 ARG B C 1
ATOM 3337 O O . ARG B 1 47 ? 23.781 23.031 6.855 1 96.75 47 ARG B O 1
ATOM 3344 N N . GLN B 1 48 ? 22.5 23.75 5.199 1 97.56 48 GLN B N 1
ATOM 3345 C CA . GLN B 1 48 ? 21.641 22.562 5.277 1 97.56 48 GLN B CA 1
ATOM 3346 C C . GLN B 1 48 ? 22.406 21.297 4.941 1 97.56 48 GLN B C 1
ATOM 3348 O O . GLN B 1 48 ? 22.172 20.234 5.539 1 97.56 48 GLN B O 1
ATOM 3353 N N . ARG B 1 49 ? 23.297 21.391 3.988 1 97.56 49 ARG B N 1
ATOM 3354 C CA . ARG B 1 49 ? 24.141 20.234 3.697 1 97.56 49 ARG B CA 1
ATOM 3355 C C . ARG B 1 49 ? 24.969 19.844 4.918 1 97.56 49 ARG B C 1
ATOM 3357 O O . ARG B 1 49 ? 25.188 18.656 5.176 1 97.56 49 ARG B O 1
ATOM 3364 N N . SER B 1 50 ? 25.391 20.859 5.664 1 97.12 50 SER B N 1
ATOM 3365 C CA . SER B 1 50 ? 26.203 20.594 6.852 1 97.12 50 SER B CA 1
ATOM 3366 C C . SER B 1 50 ? 25.375 19.922 7.945 1 97.12 50 SER B C 1
ATOM 3368 O O . SER B 1 50 ? 25.938 19.297 8.852 1 97.12 50 SER B O 1
ATOM 3370 N N . LEU B 1 51 ? 24.062 20 7.902 1 97.81 51 LEU B N 1
ATOM 3371 C CA . LEU B 1 51 ? 23.188 19.375 8.883 1 97.81 51 LEU B CA 1
ATOM 3372 C C . LEU B 1 51 ? 23.062 17.875 8.617 1 97.81 51 LEU B C 1
ATOM 3374 O O . LEU B 1 51 ? 22.641 17.125 9.5 1 97.81 51 LEU B O 1
ATOM 3378 N N . ILE B 1 52 ? 23.375 17.438 7.41 1 97.81 52 ILE B N 1
ATOM 3379 C CA . ILE B 1 52 ? 23.203 16.031 7.051 1 97.81 52 ILE B CA 1
ATOM 3380 C C . ILE B 1 52 ? 24.5 15.492 6.441 1 97.81 52 ILE B C 1
ATOM 3382 O O . ILE B 1 52 ? 24.5 15 5.309 1 97.81 52 ILE B O 1
ATOM 3386 N N . PRO B 1 53 ? 25.5 15.414 7.191 1 94.81 53 PRO B N 1
ATOM 3387 C CA . PRO B 1 53 ? 26.828 15.078 6.68 1 94.81 53 PRO B CA 1
ATOM 3388 C C . PRO B 1 53 ? 26.906 13.641 6.148 1 94.81 53 PRO B C 1
ATOM 3390 O O . PRO B 1 53 ? 27.781 13.336 5.328 1 94.81 53 PRO B O 1
ATOM 3393 N N . LYS B 1 54 ? 26.016 12.773 6.539 1 96.38 54 LYS B N 1
ATOM 3394 C CA . LYS B 1 54 ? 26.109 11.359 6.172 1 96.38 54 LYS B CA 1
ATOM 3395 C C . LYS B 1 54 ? 25.312 11.07 4.902 1 96.38 54 LYS B C 1
ATOM 3397 O O . LYS B 1 54 ? 25.406 9.969 4.352 1 96.38 54 LYS B O 1
ATOM 3402 N N . TYR B 1 55 ? 24.547 12.023 4.461 1 97.12 55 TYR B N 1
ATOM 3403 C CA . TYR B 1 55 ? 23.594 11.773 3.385 1 97.12 55 TYR B CA 1
ATOM 3404 C C . TYR B 1 55 ? 24.312 11.438 2.084 1 97.12 55 TYR B C 1
ATOM 3406 O O . TYR B 1 55 ? 23.953 10.492 1.39 1 97.12 55 TYR B O 1
ATOM 3414 N N . GLU B 1 56 ? 25.297 12.219 1.75 1 95.88 56 GLU B N 1
ATOM 3415 C CA . GLU B 1 56 ? 26.047 11.992 0.519 1 95.88 56 GLU B CA 1
ATOM 3416 C C . GLU B 1 56 ? 26.719 10.617 0.531 1 95.88 56 GLU B C 1
ATOM 3418 O O . GLU B 1 56 ? 26.719 9.914 -0.482 1 95.88 56 GLU B O 1
ATOM 3423 N N . GLU B 1 57 ? 27.312 10.297 1.632 1 97.31 57 GLU B N 1
ATOM 3424 C CA . GLU B 1 57 ? 27.922 8.977 1.784 1 97.31 57 GLU B CA 1
ATOM 3425 C C . GLU B 1 57 ? 26.891 7.867 1.612 1 97.31 57 GLU B C 1
ATOM 3427 O O . GLU B 1 57 ? 27.188 6.824 1.028 1 97.31 57 GLU B O 1
ATOM 3432 N N . HIS B 1 58 ? 25.766 8.078 2.15 1 98.38 58 HIS B N 1
ATOM 3433 C CA . HIS B 1 58 ? 24.688 7.102 2.002 1 98.38 58 HIS B CA 1
ATOM 3434 C C . HIS B 1 58 ? 24.328 6.902 0.536 1 98.38 58 HIS B C 1
ATOM 3436 O O . HIS B 1 58 ? 24.125 5.773 0.09 1 98.38 58 HIS B O 1
ATOM 3442 N N . LEU B 1 59 ? 24.234 7.984 -0.242 1 98.31 59 LEU B N 1
ATOM 3443 C CA . LEU B 1 59 ? 23.938 7.891 -1.667 1 98.31 59 LEU B CA 1
ATOM 3444 C C . LEU B 1 59 ? 25 7.062 -2.389 1 98.31 59 LEU B C 1
ATOM 3446 O O . LEU B 1 59 ? 24.672 6.293 -3.295 1 98.31 59 LEU B O 1
ATOM 3450 N N . ARG B 1 60 ? 26.219 7.203 -1.972 1 98.12 60 ARG B N 1
ATOM 3451 C CA . ARG B 1 60 ? 27.297 6.406 -2.541 1 98.12 60 ARG B CA 1
ATOM 3452 C C . ARG B 1 60 ? 27.125 4.93 -2.197 1 98.12 60 ARG B C 1
ATOM 3454 O O . ARG B 1 60 ? 27.406 4.059 -3.029 1 98.12 60 ARG B O 1
ATOM 3461 N N . SER B 1 61 ? 26.75 4.711 -0.986 1 98.69 61 SER B N 1
ATOM 3462 C CA . SER B 1 61 ? 26.5 3.336 -0.574 1 98.69 61 SER B CA 1
ATOM 3463 C C . SER B 1 61 ? 25.391 2.701 -1.414 1 98.69 61 SER B C 1
ATOM 3465 O O . SER B 1 61 ? 25.516 1.55 -1.84 1 98.69 61 SER B O 1
ATOM 3467 N N . VAL B 1 62 ? 24.328 3.426 -1.61 1 98.81 62 VAL B N 1
ATOM 3468 C CA . VAL B 1 62 ? 23.219 2.92 -2.43 1 98.81 62 VAL B CA 1
ATOM 3469 C C . VAL B 1 62 ? 23.719 2.65 -3.85 1 98.81 62 VAL B C 1
ATOM 3471 O O . VAL B 1 62 ? 23.375 1.63 -4.449 1 98.81 62 VAL B O 1
ATOM 3474 N N . SER B 1 63 ? 24.531 3.574 -4.395 1 98.62 63 SER B N 1
ATOM 3475 C CA . SER B 1 63 ? 25.109 3.412 -5.723 1 98.62 63 SER B CA 1
ATOM 3476 C C . SER B 1 63 ? 25.922 2.121 -5.82 1 98.62 63 SER B C 1
ATOM 3478 O O . SER B 1 63 ? 25.812 1.392 -6.809 1 98.62 63 SER B O 1
ATOM 3480 N N . SER B 1 64 ? 26.703 1.896 -4.836 1 98.69 64 SER B N 1
ATOM 3481 C CA . SER B 1 64 ? 27.5 0.675 -4.793 1 98.69 64 SER B CA 1
ATOM 3482 C C . SER B 1 64 ? 26.609 -0.565 -4.77 1 98.69 64 SER B C 1
ATOM 3484 O O . SER B 1 64 ? 26.922 -1.569 -5.414 1 98.69 64 SER B O 1
ATOM 3486 N N . CYS B 1 65 ? 25.531 -0.502 -4.031 1 98.88 65 CYS B N 1
ATOM 3487 C CA . CYS B 1 65 ? 24.609 -1.623 -3.941 1 98.88 65 CYS B CA 1
ATOM 3488 C C . CYS B 1 65 ? 23.891 -1.853 -5.27 1 98.88 65 CYS B C 1
ATOM 3490 O O . CYS B 1 65 ? 23.594 -2.992 -5.625 1 98.88 65 CYS B O 1
ATOM 3492 N N . ILE B 1 66 ? 23.625 -0.754 -6.008 1 98.81 66 ILE B N 1
ATOM 3493 C CA . ILE B 1 66 ? 23.047 -0.869 -7.336 1 98.81 66 ILE B CA 1
ATOM 3494 C C . ILE B 1 66 ? 23.953 -1.703 -8.234 1 98.81 66 ILE B C 1
ATOM 3496 O O . ILE B 1 66 ? 23.484 -2.594 -8.945 1 98.81 66 ILE B O 1
ATOM 3500 N N . ALA B 1 67 ? 25.234 -1.42 -8.164 1 98.56 67 ALA B N 1
ATOM 3501 C CA . ALA B 1 67 ? 26.203 -2.156 -8.969 1 98.56 67 ALA B CA 1
ATOM 3502 C C . ALA B 1 67 ? 26.219 -3.635 -8.586 1 98.56 67 ALA B C 1
ATOM 3504 O O . ALA B 1 67 ? 26.297 -4.504 -9.453 1 98.56 67 ALA B O 1
ATOM 3505 N N . LYS B 1 68 ? 26.203 -3.904 -7.34 1 98.69 68 LYS B N 1
ATOM 3506 C CA . LYS B 1 68 ? 26.188 -5.285 -6.863 1 98.69 68 LYS B CA 1
ATOM 3507 C C . LYS B 1 68 ? 24.938 -6.016 -7.332 1 98.69 68 LYS B C 1
ATOM 3509 O O . LYS B 1 68 ? 25.016 -7.156 -7.789 1 98.69 68 LYS B O 1
ATOM 3514 N N . ASN B 1 69 ? 23.781 -5.355 -7.16 1 98.81 69 ASN B N 1
ATOM 3515 C CA . ASN B 1 69 ? 22.547 -5.941 -7.664 1 98.81 69 ASN B CA 1
ATOM 3516 C C . ASN B 1 69 ? 22.625 -6.223 -9.164 1 98.81 69 ASN B C 1
ATOM 3518 O O . ASN B 1 69 ? 22.188 -7.273 -9.625 1 98.81 69 ASN B O 1
ATOM 3522 N N . PHE B 1 70 ? 23.203 -5.277 -9.883 1 98.19 70 PHE B N 1
ATOM 3523 C CA . PHE B 1 70 ? 23.297 -5.43 -11.328 1 98.19 70 PHE B CA 1
ATOM 3524 C C . PHE B 1 70 ? 24.172 -6.621 -11.695 1 98.19 70 PHE B C 1
ATOM 3526 O O . PHE B 1 70 ? 23.891 -7.332 -12.656 1 98.19 70 PHE B O 1
ATOM 3533 N N . HIS B 1 71 ? 25.203 -6.852 -10.977 1 97.31 71 HIS B N 1
ATOM 3534 C CA . HIS B 1 71 ? 26.062 -8.008 -11.211 1 97.31 71 HIS B CA 1
ATOM 3535 C C . HIS B 1 71 ? 25.266 -9.312 -11.102 1 97.31 71 HIS B C 1
ATOM 3537 O O . HIS B 1 71 ? 25.406 -10.203 -11.93 1 97.31 71 HIS B O 1
ATOM 3543 N N . VAL B 1 72 ? 24.469 -9.391 -10.125 1 97.5 72 VAL B N 1
ATOM 3544 C CA . VAL B 1 72 ? 23.656 -10.586 -9.93 1 97.5 72 VAL B CA 1
ATOM 3545 C C . VAL B 1 72 ? 22.625 -10.688 -11.055 1 97.5 72 VAL B C 1
ATOM 3547 O O . VAL B 1 72 ? 22.422 -11.766 -11.625 1 97.5 72 VAL B O 1
ATOM 3550 N N . LEU B 1 73 ? 21.969 -9.562 -11.367 1 97.06 73 LEU B N 1
ATOM 3551 C CA . LEU B 1 73 ? 20.969 -9.539 -12.422 1 97.06 73 LEU B CA 1
ATOM 3552 C C . LEU B 1 73 ? 21.562 -9.953 -13.758 1 97.06 73 LEU B C 1
ATOM 3554 O O . LEU B 1 73 ? 20.922 -10.664 -14.547 1 97.06 73 LEU B O 1
ATOM 3558 N N . ARG B 1 74 ? 22.766 -9.516 -13.984 1 94.81 74 ARG B N 1
ATOM 3559 C CA . ARG B 1 74 ? 23.469 -9.914 -15.203 1 94.81 74 ARG B CA 1
ATOM 3560 C C . ARG B 1 74 ? 23.734 -11.414 -15.211 1 94.81 74 ARG B C 1
ATOM 3562 O O . ARG B 1 74 ? 23.609 -12.062 -16.25 1 94.81 74 ARG B O 1
ATOM 3569 N N . SER B 1 75 ? 24.125 -11.938 -14.102 1 94.12 75 SER B N 1
ATOM 3570 C CA . SER B 1 75 ? 24.344 -13.375 -13.992 1 94.12 75 SER B CA 1
ATOM 3571 C C . SER B 1 75 ? 23.078 -14.156 -14.297 1 94.12 75 SER B C 1
ATOM 3573 O O . SER B 1 75 ? 23.141 -15.234 -14.898 1 94.12 75 SER B O 1
ATOM 3575 N N . ILE B 1 76 ? 22.016 -13.617 -13.914 1 94.31 76 ILE B N 1
ATOM 3576 C CA . ILE B 1 76 ? 20.719 -14.266 -14.125 1 94.31 76 ILE B CA 1
ATOM 3577 C C . ILE B 1 76 ? 20.453 -14.422 -15.617 1 94.31 76 ILE B C 1
ATOM 3579 O O . ILE B 1 76 ? 19.984 -15.469 -16.062 1 94.31 76 ILE B O 1
ATOM 3583 N N . ILE B 1 77 ? 20.859 -13.477 -16.422 1 92.44 77 ILE B N 1
ATOM 3584 C CA . ILE B 1 77 ? 20.453 -13.516 -17.812 1 92.44 77 ILE B CA 1
ATOM 3585 C C . ILE B 1 77 ? 21.578 -14.141 -18.656 1 92.44 77 ILE B C 1
ATOM 3587 O O . ILE B 1 77 ? 21.391 -14.398 -19.844 1 92.44 77 ILE B O 1
ATOM 3591 N N . GLU B 1 78 ? 22.812 -14.312 -18.234 1 87 78 GLU B N 1
ATOM 3592 C CA . GLU B 1 78 ? 23.906 -14.961 -18.969 1 87 78 GLU B CA 1
ATOM 3593 C C . GLU B 1 78 ? 23.5 -16.359 -19.406 1 87 78 GLU B C 1
ATOM 3595 O O . GLU B 1 78 ? 23.875 -16.797 -20.5 1 87 78 GLU B O 1
ATOM 3600 N N . GLY B 1 79 ? 22.531 -17 -18.828 1 72.56 79 GLY B N 1
ATOM 3601 C CA . GLY B 1 79 ? 22.203 -18.375 -19.125 1 72.56 79 GLY B CA 1
ATOM 3602 C C . GLY B 1 79 ? 20.797 -18.547 -19.672 1 72.56 79 GLY B C 1
ATOM 3603 O O . GLY B 1 79 ? 20.328 -19.672 -19.859 1 72.56 79 GLY B O 1
ATOM 3604 N N . VAL B 1 80 ? 20.25 -17.484 -20.125 1 77.19 80 VAL B N 1
ATOM 3605 C CA . VAL B 1 80 ? 18.828 -17.609 -20.422 1 77.19 80 VAL B CA 1
ATOM 3606 C C . VAL B 1 80 ? 18.641 -17.984 -21.891 1 77.19 80 VAL B C 1
ATOM 3608 O O . VAL B 1 80 ? 17.594 -18.484 -22.281 1 77.19 80 VAL B O 1
ATOM 3611 N N . SER B 1 81 ? 19.656 -17.734 -22.703 1 68.06 81 SER B N 1
ATOM 3612 C CA . SER B 1 81 ? 19.531 -18.125 -24.109 1 68.06 81 SER B CA 1
ATOM 3613 C C . SER B 1 81 ? 19.266 -19.625 -24.25 1 68.06 81 SER B C 1
ATOM 3615 O O . SER B 1 81 ? 18.625 -20.062 -25.203 1 68.06 81 SER B O 1
ATOM 3617 N N . ASP B 1 82 ? 19.734 -20.391 -23.281 1 64 82 ASP B N 1
ATOM 3618 C CA . ASP B 1 82 ? 19.594 -21.844 -23.312 1 64 82 ASP B CA 1
ATOM 3619 C C . ASP B 1 82 ? 18.188 -22.266 -22.875 1 64 82 ASP B C 1
ATOM 3621 O O . ASP B 1 82 ? 17.781 -23.406 -23.078 1 64 82 ASP B O 1
ATOM 3625 N N . MET B 1 83 ? 17.484 -21.406 -22.281 1 64.5 83 MET B N 1
ATOM 3626 C CA . MET B 1 83 ? 16.172 -21.719 -21.734 1 64.5 83 MET B CA 1
ATOM 3627 C C . MET B 1 83 ? 15.156 -21.938 -22.844 1 64.5 83 MET B C 1
ATOM 3629 O O . MET B 1 83 ? 14.164 -22.641 -22.672 1 64.5 83 MET B O 1
ATOM 3633 N N . PHE B 1 84 ? 15.406 -21.25 -23.969 1 57.59 84 PHE B N 1
ATOM 3634 C CA . PHE B 1 84 ? 14.438 -21.359 -25.062 1 57.59 84 PHE B CA 1
ATOM 3635 C C . PHE B 1 84 ? 15.031 -22.125 -26.234 1 57.59 84 PHE B C 1
ATOM 3637 O O . PHE B 1 84 ? 16.062 -21.719 -26.781 1 57.59 84 PHE B O 1
ATOM 3644 N N . GLU B 1 85 ? 15.039 -23.5 -26.141 1 50.59 85 GLU B N 1
ATOM 3645 C CA . GLU B 1 85 ? 15.57 -24.422 -27.141 1 50.59 85 GLU B CA 1
ATOM 3646 C C . GLU B 1 85 ? 15.633 -23.766 -28.516 1 50.59 85 GLU B C 1
ATOM 3648 O O . GLU B 1 85 ? 16.609 -23.938 -29.25 1 50.59 85 GLU B O 1
ATOM 3653 N N . ASN B 1 86 ? 14.445 -23.375 -29 1 45.28 86 ASN B N 1
ATOM 3654 C CA . ASN B 1 86 ? 14.281 -23 -30.406 1 45.28 86 ASN B CA 1
ATOM 3655 C C . ASN B 1 86 ? 14.719 -21.562 -30.656 1 45.28 86 ASN B C 1
ATOM 3657 O O . ASN B 1 86 ? 14.57 -21.047 -31.766 1 45.28 86 ASN B O 1
ATOM 3661 N N . MET B 1 87 ? 14.945 -20.844 -29.609 1 47.81 87 MET B N 1
ATOM 3662 C CA . MET B 1 87 ? 15.273 -19.453 -29.906 1 47.81 87 MET B CA 1
ATOM 3663 C C . MET B 1 87 ? 16.781 -19.234 -29.922 1 47.81 87 MET B C 1
ATOM 3665 O O . MET B 1 87 ? 17.453 -19.422 -28.906 1 47.81 87 MET B O 1
ATOM 3669 N N . VAL B 1 88 ? 17.422 -19.812 -30.891 1 43.03 88 VAL B N 1
ATOM 3670 C CA . VAL B 1 88 ? 18.766 -19.297 -31.109 1 43.03 88 VAL B CA 1
ATOM 3671 C C . VAL B 1 88 ? 18.766 -17.781 -31.016 1 43.03 88 VAL B C 1
ATOM 3673 O O . VAL B 1 88 ? 18.391 -17.078 -31.953 1 43.03 88 VAL B O 1
ATOM 3676 N N . ILE B 1 89 ? 18.203 -17.172 -29.953 1 46.59 89 ILE B N 1
ATOM 3677 C CA . ILE B 1 89 ? 18.281 -15.719 -29.891 1 46.59 89 ILE B CA 1
ATOM 3678 C C . ILE B 1 89 ? 19.75 -15.289 -29.859 1 46.59 89 ILE B C 1
ATOM 3680 O O . ILE B 1 89 ? 20.453 -15.562 -28.875 1 46.59 89 ILE B O 1
ATOM 3684 N N . ASP B 1 90 ? 20.453 -15.336 -30.906 1 43.47 90 ASP B N 1
ATOM 3685 C CA . ASP B 1 90 ? 21.672 -14.555 -31 1 43.47 90 ASP B CA 1
ATOM 3686 C C . ASP B 1 90 ? 21.516 -13.211 -30.281 1 43.47 90 ASP B C 1
ATOM 3688 O O . ASP B 1 90 ? 20.922 -12.281 -30.828 1 43.47 90 ASP B O 1
ATOM 3692 N N . VAL B 1 91 ? 21.172 -13.25 -29.031 1 44.94 91 VAL B N 1
ATOM 3693 C CA . VAL B 1 91 ? 21.25 -11.945 -28.391 1 44.94 91 VAL B CA 1
ATOM 3694 C C . VAL B 1 91 ? 22.453 -11.172 -28.938 1 44.94 91 VAL B C 1
ATOM 3696 O O . VAL B 1 91 ? 23.594 -11.602 -28.797 1 44.94 91 VAL B O 1
ATOM 3699 N N . PRO B 1 92 ? 22.438 -10.555 -29.984 1 41.41 92 PRO B N 1
ATOM 3700 C CA . PRO B 1 92 ? 23.609 -9.766 -30.391 1 41.41 92 PRO B CA 1
ATOM 3701 C C . PRO B 1 92 ? 24.25 -9.023 -29.203 1 41.41 92 PRO B C 1
ATOM 3703 O O . PRO B 1 92 ? 23.625 -8.141 -28.609 1 41.41 92 PRO B O 1
ATOM 3706 N N . VAL B 1 93 ? 24.891 -9.719 -28.359 1 44.03 93 VAL B N 1
ATOM 3707 C CA . VAL B 1 93 ? 25.641 -8.961 -27.359 1 44.03 93 VAL B CA 1
ATOM 3708 C C . VAL B 1 93 ? 26.047 -7.605 -27.953 1 44.03 93 VAL B C 1
ATOM 3710 O O . VAL B 1 93 ? 26.25 -6.645 -27.203 1 44.03 93 VAL B O 1
ATOM 3713 N N . LYS B 1 94 ? 26.641 -7.66 -29.203 1 42.88 94 LYS B N 1
ATOM 3714 C CA . LYS B 1 94 ? 27.219 -6.441 -29.781 1 42.88 94 LYS B CA 1
ATOM 3715 C C . LYS B 1 94 ? 26.109 -5.457 -30.172 1 42.88 94 LYS B C 1
ATOM 3717 O O . LYS B 1 94 ? 26.391 -4.289 -30.453 1 42.88 94 LYS B O 1
ATOM 3722 N N . GLU B 1 95 ? 24.938 -5.883 -30.625 1 50.28 95 GLU B N 1
ATOM 3723 C CA . GLU B 1 95 ? 23.984 -4.91 -31.141 1 50.28 95 GLU B CA 1
ATOM 3724 C C . GLU B 1 95 ? 23.188 -4.266 -30.031 1 50.28 95 GLU B C 1
ATOM 3726 O O . GLU B 1 95 ? 22.922 -4.898 -29 1 50.28 95 GLU B O 1
ATOM 3731 N N . ARG B 1 96 ? 22.781 -3.033 -30.188 1 66.19 96 ARG B N 1
ATOM 3732 C CA . ARG B 1 96 ? 22.172 -2.031 -29.312 1 66.19 96 ARG B CA 1
ATOM 3733 C C . ARG B 1 96 ? 20.812 -2.504 -28.797 1 66.19 96 ARG B C 1
ATOM 3735 O O . ARG B 1 96 ? 19.875 -2.668 -29.578 1 66.19 96 ARG B O 1
ATOM 3742 N N . LEU B 1 97 ? 20.641 -3.387 -27.656 1 84.62 97 LEU B N 1
ATOM 3743 C CA . LEU B 1 97 ? 19.359 -3.709 -27.016 1 84.62 97 LEU B CA 1
ATOM 3744 C C . LEU B 1 97 ? 18.406 -2.518 -27.062 1 84.62 97 LEU B C 1
ATOM 3746 O O . LEU B 1 97 ? 18.828 -1.373 -26.891 1 84.62 97 LEU B O 1
ATOM 3750 N N . PRO B 1 98 ? 17.219 -2.846 -27.438 1 91.19 98 PRO B N 1
ATOM 3751 C CA . PRO B 1 98 ? 16.266 -1.739 -27.484 1 91.19 98 PRO B CA 1
ATOM 3752 C C . PRO B 1 98 ? 16.031 -1.118 -26.109 1 91.19 98 PRO B C 1
ATOM 3754 O O . PRO B 1 98 ? 16.172 -1.797 -25.078 1 91.19 98 PRO B O 1
ATOM 3757 N N . GLN B 1 99 ? 15.672 0.11 -26.172 1 93.56 99 GLN B N 1
ATOM 3758 C CA . GLN B 1 99 ? 15.281 0.796 -24.938 1 93.56 99 GLN B CA 1
ATOM 3759 C C . GLN B 1 99 ? 13.906 0.328 -24.453 1 93.56 99 GLN B C 1
ATOM 3761 O O . GLN B 1 99 ? 12.992 0.155 -25.25 1 93.56 99 GLN B O 1
ATOM 3766 N N . VAL B 1 100 ? 13.805 0.018 -23.203 1 95.38 100 VAL B N 1
ATOM 3767 C CA . VAL B 1 100 ? 12.547 -0.404 -22.609 1 95.38 100 VAL B CA 1
ATOM 3768 C C . VAL B 1 100 ? 11.984 0.719 -21.734 1 95.38 100 VAL B C 1
ATOM 3770 O O . VAL B 1 100 ? 12.75 1.51 -21.172 1 95.38 100 VAL B O 1
ATOM 3773 N N . PRO B 1 101 ? 10.672 0.825 -21.703 1 94.25 101 PRO B N 1
ATOM 3774 C CA . PRO B 1 101 ? 10.078 1.848 -20.828 1 94.25 101 PRO B CA 1
ATOM 3775 C C . PRO B 1 101 ? 10.461 1.673 -19.359 1 94.25 101 PRO B C 1
ATOM 3777 O O . PRO B 1 101 ? 10.625 0.543 -18.906 1 94.25 101 PRO B O 1
ATOM 3780 N N . ASP B 1 102 ? 10.477 2.75 -18.609 1 92.56 102 ASP B N 1
ATOM 3781 C CA . ASP B 1 102 ? 10.898 2.783 -17.219 1 92.56 102 ASP B CA 1
ATOM 3782 C C . ASP B 1 102 ? 10.039 1.855 -16.359 1 92.56 102 ASP B C 1
ATOM 3784 O O . ASP B 1 102 ? 10.539 1.189 -15.453 1 92.56 102 ASP B O 1
ATOM 3788 N N . PHE B 1 103 ? 8.781 1.831 -16.719 1 91.19 103 PHE B N 1
ATOM 3789 C CA . PHE B 1 103 ? 7.859 1.069 -15.883 1 91.19 103 PHE B CA 1
ATOM 3790 C C . PHE B 1 103 ? 8.195 -0.417 -15.93 1 91.19 103 PHE B C 1
ATOM 3792 O O . PHE B 1 103 ? 7.902 -1.15 -14.977 1 91.19 103 PHE B O 1
ATOM 3799 N N . GLN B 1 104 ? 8.828 -0.935 -16.953 1 93.62 104 GLN B N 1
ATOM 3800 C CA . GLN B 1 104 ? 9.258 -2.326 -17.031 1 93.62 104 GLN B CA 1
ATOM 3801 C C . GLN B 1 104 ? 10.461 -2.588 -16.141 1 93.62 104 GLN B C 1
ATOM 3803 O O . GLN B 1 104 ? 10.516 -3.607 -15.445 1 93.62 104 GLN B O 1
ATOM 3808 N N . ILE B 1 105 ? 11.336 -1.618 -16.156 1 95.38 105 ILE B N 1
ATOM 3809 C CA . ILE B 1 105 ? 12.539 -1.757 -15.352 1 95.38 105 ILE B CA 1
ATOM 3810 C C . ILE B 1 105 ? 12.188 -1.686 -13.867 1 95.38 105 ILE B C 1
ATOM 3812 O O . ILE B 1 105 ? 12.797 -2.371 -13.047 1 95.38 105 ILE B O 1
ATOM 3816 N N . ASP B 1 106 ? 11.172 -0.964 -13.633 1 94.19 106 ASP B N 1
ATOM 3817 C CA . ASP B 1 106 ? 10.734 -0.758 -12.258 1 94.19 106 ASP B CA 1
ATOM 3818 C C . ASP B 1 106 ? 10.117 -2.029 -11.68 1 94.19 106 ASP B C 1
ATOM 3820 O O . ASP B 1 106 ? 9.781 -2.084 -10.492 1 94.19 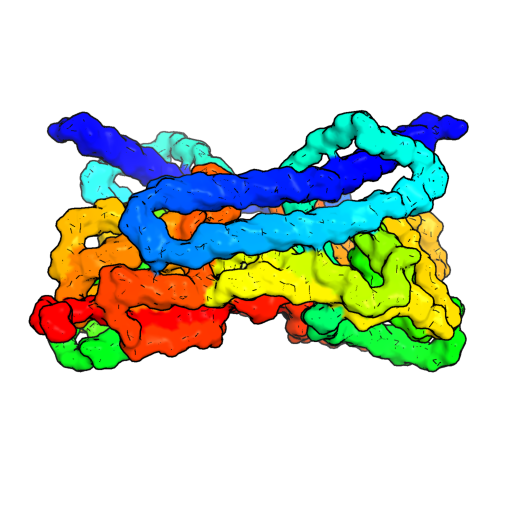106 ASP B O 1
ATOM 3824 N N . LYS B 1 107 ? 10 -3.076 -12.438 1 95.75 107 LYS B N 1
ATOM 3825 C CA . LYS B 1 107 ? 9.531 -4.371 -11.945 1 95.75 107 LYS B CA 1
ATOM 3826 C C . LYS B 1 107 ? 10.664 -5.156 -11.297 1 95.75 107 LYS B C 1
ATOM 3828 O O . LYS B 1 107 ? 10.414 -6.07 -10.5 1 95.75 107 LYS B O 1
ATOM 3833 N N . LEU B 1 108 ? 11.852 -4.844 -11.578 1 97.44 108 LEU B N 1
ATOM 3834 C CA . LEU B 1 108 ? 12.992 -5.641 -11.133 1 97.44 108 LEU B CA 1
ATOM 3835 C C . LEU B 1 108 ? 13.18 -5.527 -9.625 1 97.44 108 LEU B C 1
ATOM 3837 O O . LEU B 1 108 ? 13.531 -6.508 -8.969 1 97.44 108 LEU B O 1
ATOM 3841 N N . PRO B 1 109 ? 12.938 -4.312 -9.062 1 97.31 109 PRO B N 1
ATOM 3842 C CA . PRO B 1 109 ? 12.984 -4.27 -7.602 1 97.31 109 PRO B CA 1
ATOM 3843 C C . PRO B 1 109 ? 12.055 -5.289 -6.949 1 97.31 109 PRO B C 1
ATOM 3845 O O . PRO B 1 109 ? 12.414 -5.91 -5.949 1 97.31 109 PRO B O 1
ATOM 3848 N N . SER B 1 110 ? 10.906 -5.434 -7.551 1 96.31 110 SER B N 1
ATOM 3849 C CA . SER B 1 110 ? 9.977 -6.43 -7.035 1 96.31 110 SER B CA 1
ATOM 3850 C C . SER B 1 110 ? 10.539 -7.84 -7.191 1 96.31 110 SER B C 1
ATOM 3852 O O . SER B 1 110 ? 10.344 -8.695 -6.324 1 96.31 110 SER B O 1
ATOM 3854 N N . VAL B 1 111 ? 11.195 -8.102 -8.242 1 96.69 111 VAL B N 1
ATOM 3855 C CA . VAL B 1 111 ? 11.812 -9.398 -8.484 1 96.69 111 VAL B CA 1
ATOM 3856 C C . VAL B 1 111 ? 12.859 -9.68 -7.414 1 96.69 111 VAL B C 1
ATOM 3858 O O . VAL B 1 111 ? 12.938 -10.797 -6.887 1 96.69 111 VAL B O 1
ATOM 3861 N N . LEU B 1 112 ? 13.633 -8.695 -7.066 1 98.25 112 LEU B N 1
ATOM 3862 C CA . LEU B 1 112 ? 14.648 -8.844 -6.027 1 98.25 112 LEU B CA 1
ATOM 3863 C C . LEU B 1 112 ? 14.008 -9.172 -4.684 1 98.25 112 LEU B C 1
ATOM 3865 O O . LEU B 1 112 ? 14.508 -10.016 -3.941 1 98.25 112 LEU B O 1
ATOM 3869 N N . ARG B 1 113 ? 12.938 -8.539 -4.426 1 98.31 113 ARG B N 1
ATOM 3870 C CA . ARG B 1 113 ? 12.234 -8.82 -3.178 1 98.31 113 ARG B CA 1
ATOM 3871 C C . ARG B 1 113 ? 11.641 -10.227 -3.188 1 98.31 113 ARG B C 1
ATOM 3873 O O . ARG B 1 113 ? 11.586 -10.891 -2.152 1 98.31 113 ARG B O 1
ATOM 3880 N N . GLN B 1 114 ? 11.203 -10.648 -4.332 1 98.12 114 GLN B N 1
ATOM 3881 C CA . GLN B 1 114 ? 10.672 -12.008 -4.457 1 98.12 114 GLN B CA 1
ATOM 3882 C C . GLN B 1 114 ? 11.773 -13.047 -4.266 1 98.12 114 GLN B C 1
ATOM 3884 O O . GLN B 1 114 ? 11.523 -14.133 -3.756 1 98.12 114 GLN B O 1
ATOM 3889 N N . LEU B 1 115 ? 12.977 -12.695 -4.699 1 98.38 115 LEU B N 1
ATOM 3890 C CA . LEU B 1 115 ? 14.117 -13.562 -4.445 1 98.38 115 LEU B CA 1
ATOM 3891 C C . LEU B 1 115 ? 14.32 -13.766 -2.947 1 98.38 115 LEU B C 1
ATOM 3893 O O . LEU B 1 115 ? 14.633 -14.875 -2.506 1 98.38 115 LEU B O 1
ATOM 3897 N N . VAL B 1 116 ? 14.125 -12.672 -2.221 1 98.5 116 VAL B N 1
ATOM 3898 C CA . VAL B 1 116 ? 14.242 -12.758 -0.769 1 98.5 116 VAL B CA 1
ATOM 3899 C C . VAL B 1 116 ? 13.141 -13.656 -0.214 1 98.5 116 VAL B C 1
ATOM 3901 O O . VAL B 1 116 ? 13.414 -14.586 0.547 1 98.5 116 VAL B O 1
ATOM 3904 N N . ARG B 1 117 ? 11.922 -13.438 -0.594 1 98.12 117 ARG B N 1
ATOM 3905 C CA . ARG B 1 117 ? 10.766 -14.18 -0.094 1 98.12 117 ARG B CA 1
ATOM 3906 C C . ARG B 1 117 ? 10.922 -15.672 -0.359 1 98.12 117 ARG B C 1
ATOM 3908 O O . ARG B 1 117 ? 10.695 -16.484 0.533 1 98.12 117 ARG B O 1
ATOM 3915 N N . ASP B 1 118 ? 11.359 -16.047 -1.514 1 98.44 118 ASP B N 1
ATOM 3916 C CA . ASP B 1 118 ? 11.344 -17.438 -1.943 1 98.44 118 ASP B CA 1
ATOM 3917 C C . ASP B 1 118 ? 12.641 -18.141 -1.556 1 98.44 118 ASP B C 1
ATOM 3919 O O . ASP B 1 118 ? 12.617 -19.312 -1.164 1 98.44 118 ASP B O 1
ATOM 3923 N N . TRP B 1 119 ? 13.797 -17.391 -1.627 1 98.5 119 TRP B N 1
ATOM 3924 C CA . TRP B 1 119 ? 15.031 -18.172 -1.65 1 98.5 119 TRP B CA 1
ATOM 3925 C C . TRP B 1 119 ? 16.047 -17.625 -0.653 1 98.5 119 TRP B C 1
ATOM 3927 O O . TRP B 1 119 ? 17.234 -17.953 -0.728 1 98.5 119 TRP B O 1
ATOM 3937 N N . ALA B 1 120 ? 15.586 -16.75 0.248 1 98.5 120 ALA B N 1
ATOM 3938 C CA . ALA B 1 120 ? 16.469 -16.281 1.312 1 98.5 120 ALA B CA 1
ATOM 3939 C C . ALA B 1 120 ? 15.938 -16.672 2.686 1 98.5 120 ALA B C 1
ATOM 3941 O O . ALA B 1 120 ? 14.734 -16.906 2.844 1 98.5 120 ALA B O 1
ATOM 3942 N N . ALA B 1 121 ? 16.844 -16.766 3.654 1 98.31 121 ALA B N 1
ATOM 3943 C CA . ALA B 1 121 ? 16.453 -17.078 5.027 1 98.31 121 ALA B CA 1
ATOM 3944 C C . ALA B 1 121 ? 15.453 -16.062 5.562 1 98.31 121 ALA B C 1
ATOM 3946 O O . ALA B 1 121 ? 14.547 -16.406 6.316 1 98.31 121 ALA B O 1
ATOM 3947 N N . GLU B 1 122 ? 15.578 -14.844 5.145 1 97.69 122 GLU B N 1
ATOM 3948 C CA . GLU B 1 122 ? 14.727 -13.75 5.598 1 97.69 122 GLU B CA 1
ATOM 3949 C C . GLU B 1 122 ? 13.281 -13.953 5.145 1 97.69 122 GLU B C 1
ATOM 3951 O O . GLU B 1 122 ? 12.359 -13.359 5.715 1 97.69 122 GLU B O 1
ATOM 3956 N N . GLY B 1 123 ? 13.094 -14.742 4.105 1 97.75 123 GLY B N 1
ATOM 3957 C CA . GLY B 1 123 ? 11.758 -14.969 3.574 1 97.75 123 GLY B CA 1
ATOM 3958 C C . GLY B 1 123 ? 11.039 -16.125 4.234 1 97.75 123 GLY B C 1
ATOM 3959 O O . GLY B 1 123 ? 9.867 -16.391 3.939 1 97.75 123 GLY B O 1
ATOM 3960 N N . GLN B 1 124 ? 11.695 -16.797 5.184 1 97.81 124 GLN B N 1
ATOM 3961 C CA . GLN B 1 124 ? 11.172 -18.016 5.781 1 97.81 124 GLN B CA 1
ATOM 3962 C C . GLN B 1 124 ? 9.82 -17.766 6.445 1 97.81 124 GLN B C 1
ATOM 3964 O O . GLN B 1 124 ? 8.906 -18.578 6.316 1 97.81 124 GLN B O 1
ATOM 3969 N N . SER B 1 125 ? 9.711 -16.672 7.16 1 96.38 125 SER B N 1
ATOM 3970 C CA . SER B 1 125 ? 8.469 -16.375 7.867 1 96.38 125 SER B CA 1
ATOM 3971 C C . SER B 1 125 ? 7.289 -16.266 6.902 1 96.38 125 SER B C 1
ATOM 3973 O O . SER B 1 125 ? 6.191 -16.75 7.195 1 96.38 125 SER B O 1
ATOM 3975 N N . GLU B 1 126 ? 7.477 -15.664 5.773 1 97 126 GLU B N 1
ATOM 3976 C CA . GLU B 1 126 ? 6.418 -15.539 4.777 1 97 126 GLU B CA 1
ATOM 3977 C C . GLU B 1 126 ? 6.086 -16.891 4.148 1 97 126 GLU B C 1
ATOM 3979 O O . GLU B 1 126 ? 4.914 -17.188 3.904 1 97 126 GLU B O 1
ATOM 3984 N N . ARG B 1 127 ? 7.082 -17.688 3.877 1 97.94 127 ARG B N 1
ATOM 3985 C CA . ARG B 1 127 ? 6.844 -19.031 3.346 1 97.94 127 ARG B CA 1
ATOM 3986 C C . ARG B 1 127 ? 6.105 -19.891 4.359 1 97.94 127 ARG B C 1
ATOM 3988 O O . ARG B 1 127 ? 5.219 -20.672 3.994 1 97.94 127 ARG B O 1
ATOM 3995 N N . ASP B 1 128 ? 6.441 -19.719 5.641 1 97.5 128 ASP B N 1
ATOM 3996 C CA . ASP B 1 128 ? 5.758 -20.453 6.699 1 97.5 128 ASP B CA 1
ATOM 3997 C C . ASP B 1 128 ? 4.277 -20.078 6.766 1 97.5 128 ASP B C 1
ATOM 3999 O O . ASP B 1 128 ? 3.434 -20.906 7.109 1 97.5 128 ASP B O 1
ATOM 4003 N N . GLY B 1 129 ? 4.008 -18.875 6.414 1 95.88 129 GLY B N 1
ATOM 4004 C CA . GLY B 1 129 ? 2.635 -18.406 6.504 1 95.88 129 GLY B CA 1
ATOM 4005 C C . GLY B 1 129 ? 1.81 -18.75 5.277 1 95.88 129 GLY B C 1
ATOM 4006 O O . GLY B 1 129 ? 0.579 -18.766 5.336 1 95.88 129 GLY B O 1
ATOM 4007 N N . SER B 1 130 ? 2.451 -19.031 4.215 1 97.38 130 SER B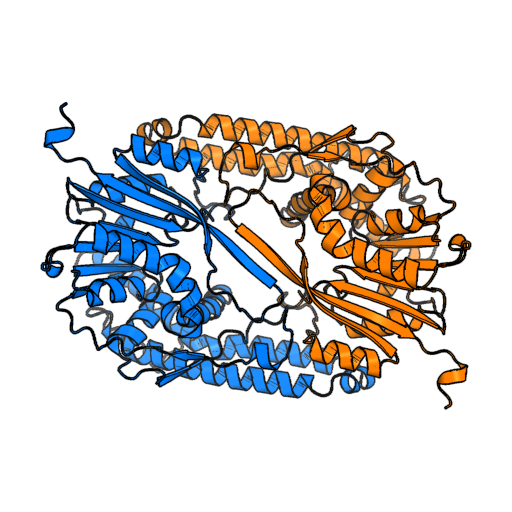 N 1
ATOM 4008 C CA . SER B 1 130 ? 1.71 -19.188 2.969 1 97.38 130 SER B CA 1
ATOM 4009 C C . SER B 1 130 ? 1.966 -20.562 2.354 1 97.38 130 SER B C 1
ATOM 4011 O O . SER B 1 130 ? 1.024 -21.297 2.057 1 97.38 130 SER B O 1
ATOM 4013 N N . TYR B 1 131 ? 3.209 -21.031 2.191 1 98.38 131 TYR B N 1
ATOM 4014 C CA . TYR B 1 131 ? 3.564 -22.281 1.545 1 98.38 131 TYR B CA 1
ATOM 4015 C C . TYR B 1 131 ? 3.359 -23.453 2.492 1 98.38 131 TYR B C 1
ATOM 4017 O O . TYR B 1 131 ? 2.824 -24.5 2.096 1 98.38 131 TYR B O 1
ATOM 4025 N N . LYS B 1 132 ? 3.76 -23.312 3.713 1 98 132 LYS B N 1
ATOM 4026 C CA . LYS B 1 132 ? 3.791 -24.406 4.668 1 98 132 LYS B CA 1
ATOM 4027 C C . LYS B 1 132 ? 2.4 -25 4.867 1 98 132 LYS B C 1
ATOM 4029 O O . LYS B 1 132 ? 2.227 -26.219 4.793 1 98 132 LYS B O 1
ATOM 4034 N N . PRO B 1 133 ? 1.393 -24.172 5.098 1 98 133 PRO B N 1
ATOM 4035 C CA . PRO B 1 133 ? 0.069 -24.766 5.266 1 98 133 PRO B CA 1
ATOM 4036 C C . PRO B 1 133 ? -0.37 -25.578 4.047 1 98 133 PRO B C 1
ATOM 4038 O O . PRO B 1 133 ? -1.02 -26.625 4.191 1 98 133 PRO B O 1
ATOM 4041 N N . VAL B 1 134 ? -0.043 -25.172 2.906 1 98.62 134 VAL B N 1
ATOM 4042 C CA . VAL B 1 134 ? -0.429 -25.812 1.655 1 98.62 134 VAL B CA 1
ATOM 4043 C C . VAL B 1 134 ? 0.314 -27.141 1.508 1 98.62 134 VAL B C 1
ATOM 4045 O O . VAL B 1 134 ? -0.288 -28.156 1.168 1 98.62 134 VAL B O 1
ATOM 4048 N N . ILE B 1 135 ? 1.571 -27.109 1.802 1 98 135 ILE B N 1
ATOM 4049 C CA . ILE B 1 135 ? 2.414 -28.281 1.7 1 98 135 ILE B CA 1
ATOM 4050 C C . ILE B 1 135 ? 1.961 -29.328 2.717 1 98 135 ILE B C 1
ATOM 4052 O O . ILE B 1 135 ? 1.826 -30.516 2.385 1 98 135 ILE B O 1
ATOM 4056 N N . MET B 1 136 ? 1.725 -28.875 3.918 1 97.88 136 MET B N 1
ATOM 4057 C CA . MET B 1 136 ? 1.291 -29.781 4.977 1 97.88 136 MET B CA 1
ATOM 4058 C C . MET B 1 136 ? -0.033 -30.438 4.613 1 97.88 136 MET B C 1
ATOM 4060 O O . MET B 1 136 ? -0.218 -31.641 4.848 1 97.88 136 MET B O 1
ATOM 4064 N N . GLU B 1 137 ? -0.903 -29.703 4.066 1 98.31 137 GLU B N 1
ATOM 4065 C CA . GLU B 1 137 ? -2.189 -30.25 3.656 1 98.31 137 GLU B CA 1
ATOM 4066 C C . GLU B 1 137 ? -2.018 -31.266 2.527 1 98.31 137 GLU B C 1
ATOM 4068 O O . GLU B 1 137 ? -2.68 -32.312 2.514 1 98.31 137 GLU B O 1
ATOM 4073 N N . ALA B 1 138 ? -1.17 -31 1.573 1 97.94 138 ALA B N 1
ATOM 4074 C CA . ALA B 1 138 ? -0.891 -31.938 0.491 1 97.94 138 ALA B CA 1
ATOM 4075 C C . ALA B 1 138 ? -0.353 -33.25 1.035 1 97.94 138 ALA B C 1
ATOM 4077 O O . ALA B 1 138 ? -0.766 -34.344 0.595 1 97.94 138 ALA B O 1
ATOM 4078 N N . GLU B 1 139 ? 0.524 -33.094 1.988 1 96.69 139 GLU B N 1
ATOM 4079 C CA . GLU B 1 139 ? 1.1 -34.312 2.59 1 96.69 139 GLU B CA 1
ATOM 4080 C C . GLU B 1 139 ? 0.048 -35.094 3.367 1 96.69 139 GLU B C 1
ATOM 4082 O O . GLU B 1 139 ? 0.105 -36.312 3.428 1 96.69 139 GLU B O 1
ATOM 4087 N N . ARG B 1 140 ? -0.829 -34.344 3.959 1 97.12 140 ARG B N 1
ATOM 4088 C CA . ARG B 1 140 ? -1.927 -35 4.66 1 97.12 140 ARG B CA 1
ATOM 4089 C C . ARG B 1 140 ? -2.836 -35.75 3.686 1 97.12 140 ARG B C 1
ATOM 4091 O O . ARG B 1 140 ? -3.252 -36.875 3.951 1 97.12 140 ARG B O 1
ATOM 4098 N N . LEU B 1 141 ? -3.111 -35.156 2.568 1 97.06 141 LEU B N 1
ATOM 4099 C CA . LEU B 1 141 ? -4.012 -35.719 1.568 1 97.06 141 LEU B CA 1
ATOM 4100 C C . LEU B 1 141 ? -3.361 -36.906 0.854 1 97.06 141 LEU B C 1
ATOM 4102 O O . LEU B 1 141 ? -4.051 -37.812 0.418 1 97.06 141 LEU B O 1
ATOM 4106 N N . PHE B 1 142 ? -2.051 -36.812 0.761 1 96.38 142 PHE B N 1
ATOM 4107 C CA . PHE B 1 142 ? -1.297 -37.844 0.062 1 96.38 142 PHE B CA 1
ATOM 4108 C C . PHE B 1 142 ? -0.19 -38.406 0.949 1 96.38 142 PHE B C 1
ATOM 4110 O O . PHE B 1 142 ? 0.995 -38.219 0.655 1 96.38 142 PHE B O 1
ATOM 4117 N N . PRO B 1 143 ? -0.508 -39.188 1.957 1 90.81 143 PRO B N 1
ATOM 4118 C CA . PRO B 1 143 ? 0.458 -39.656 2.951 1 90.81 143 PRO B CA 1
ATOM 4119 C C . PRO B 1 143 ? 1.374 -40.75 2.41 1 90.81 143 PRO B C 1
ATOM 4121 O O . PRO B 1 143 ? 2.453 -41 2.961 1 90.81 143 PRO B O 1
ATOM 4124 N N . GLY B 1 144 ? 1.06 -41.469 1.383 1 79.25 144 GLY B N 1
ATOM 4125 C CA . GLY B 1 144 ? 1.784 -42.625 0.935 1 79.25 144 GLY B CA 1
ATOM 4126 C C . GLY B 1 144 ? 3.154 -42.312 0.369 1 79.25 144 GLY B C 1
ATOM 4127 O O . GLY B 1 144 ? 3.463 -41.156 0.099 1 79.25 144 GLY B O 1
ATOM 4128 N N . PRO B 1 145 ? 3.945 -43.312 0.409 1 74.44 145 PRO B N 1
ATOM 4129 C CA . PRO B 1 145 ? 5.316 -43.188 -0.083 1 74.44 145 PRO B CA 1
ATOM 4130 C C . PRO B 1 145 ? 5.379 -42.906 -1.587 1 74.44 145 PRO B C 1
ATOM 4132 O O . PRO B 1 145 ? 6.406 -42.469 -2.096 1 74.44 145 PRO B O 1
ATOM 4135 N N . GLU B 1 146 ? 4.32 -43.219 -2.229 1 84.12 146 GLU B N 1
ATOM 4136 C CA . GLU B 1 146 ? 4.367 -43.094 -3.684 1 84.12 146 GLU B CA 1
ATOM 4137 C C . GLU B 1 146 ? 3.898 -41.719 -4.145 1 84.12 146 GLU B C 1
ATOM 4139 O O . GLU B 1 146 ? 3.053 -41.625 -5.035 1 84.12 146 GLU B O 1
ATOM 4144 N N . ARG B 1 147 ? 4.531 -40.719 -3.705 1 91.06 147 ARG B N 1
ATOM 4145 C CA . ARG B 1 147 ? 4.168 -39.344 -4.074 1 91.06 147 ARG B CA 1
ATOM 4146 C C . ARG B 1 147 ? 4.652 -39 -5.48 1 91.06 147 ARG B C 1
ATOM 4148 O O . ARG B 1 147 ? 4.191 -38.031 -6.082 1 91.06 147 ARG B O 1
ATOM 4155 N N . SER B 1 148 ? 5.488 -39.812 -5.984 1 90.69 148 SER B N 1
ATOM 4156 C CA . SER B 1 148 ? 6.047 -39.531 -7.305 1 90.69 148 SER B CA 1
ATOM 4157 C C . SER B 1 148 ? 4.984 -39.656 -8.391 1 90.69 148 SER B C 1
ATOM 4159 O O . SER B 1 148 ? 5.16 -39.156 -9.5 1 90.69 148 SER B O 1
ATOM 4161 N N . LYS B 1 149 ? 3.916 -40.344 -8.062 1 93.38 149 LYS B N 1
ATOM 4162 C CA . LYS B 1 149 ? 2.836 -40.531 -9.031 1 93.38 149 LYS B CA 1
ATOM 4163 C C . LYS B 1 149 ? 1.785 -39.438 -8.891 1 93.38 149 LYS B C 1
ATOM 4165 O O . LYS B 1 149 ? 0.884 -39.312 -9.719 1 93.38 149 LYS B O 1
ATOM 4170 N N . ILE B 1 150 ? 1.91 -38.688 -7.836 1 97.12 150 ILE B N 1
ATOM 4171 C CA . ILE B 1 150 ? 0.968 -37.594 -7.586 1 97.12 150 ILE B CA 1
ATOM 4172 C C . ILE B 1 150 ? 1.409 -36.344 -8.352 1 97.12 150 ILE B C 1
ATOM 4174 O O . ILE B 1 150 ? 2.457 -35.781 -8.047 1 97.12 150 ILE B O 1
ATOM 4178 N N . ARG B 1 151 ? 0.608 -35.938 -9.312 1 98.12 151 ARG B N 1
ATOM 4179 C CA . ARG B 1 151 ? 0.917 -34.781 -10.133 1 98.12 151 ARG B CA 1
ATOM 4180 C C . ARG B 1 151 ? 0.348 -33.5 -9.516 1 98.12 151 ARG B C 1
ATOM 4182 O O . ARG B 1 151 ? -0.866 -33.375 -9.344 1 98.12 151 ARG B O 1
ATOM 4189 N N . VAL B 1 152 ? 1.216 -32.531 -9.227 1 98.75 152 VAL B N 1
ATOM 4190 C CA . VAL B 1 152 ? 0.854 -31.281 -8.586 1 98.75 152 VAL B CA 1
ATOM 4191 C C . VAL B 1 152 ? 1.104 -30.125 -9.547 1 98.75 152 VAL B C 1
ATOM 4193 O O . VAL B 1 152 ? 2.186 -30.016 -10.133 1 98.75 152 VAL B O 1
ATOM 4196 N N . LEU B 1 153 ? 0.109 -29.297 -9.734 1 98.94 153 LEU B N 1
ATOM 4197 C CA . LEU B 1 153 ? 0.249 -28.094 -10.547 1 98.94 153 LEU B CA 1
ATOM 4198 C C . LEU B 1 153 ? 0.273 -26.844 -9.664 1 98.94 153 LEU B C 1
ATOM 4200 O O . LEU B 1 153 ? -0.581 -26.672 -8.789 1 98.94 153 LEU B O 1
ATOM 4204 N N . VAL B 1 154 ? 1.252 -25.984 -9.875 1 98.88 154 VAL B N 1
ATOM 4205 C CA . VAL B 1 154 ? 1.391 -24.719 -9.148 1 98.88 154 VAL B CA 1
ATOM 4206 C C . VAL B 1 154 ? 1.352 -23.562 -10.133 1 98.88 154 VAL B C 1
ATOM 4208 O O . VAL B 1 154 ? 2.396 -23.047 -10.547 1 98.88 154 VAL B O 1
ATOM 4211 N N . PRO B 1 155 ? 0.163 -23.047 -10.461 1 98.75 155 PRO B N 1
ATOM 4212 C CA . PRO B 1 155 ? 0.101 -21.844 -11.281 1 98.75 155 PRO B CA 1
ATOM 4213 C C . PRO B 1 155 ? 0.57 -20.594 -10.539 1 98.75 155 PRO B C 1
ATOM 4215 O O . PRO B 1 155 ? 0.343 -20.469 -9.328 1 98.75 155 PRO B O 1
ATOM 4218 N N . GLY B 1 156 ? 1.127 -19.641 -11.289 1 98 156 GLY B N 1
ATOM 4219 C CA . GLY B 1 156 ? 1.741 -18.5 -10.617 1 98 156 GLY B CA 1
ATOM 4220 C C . GLY B 1 156 ? 2.893 -18.891 -9.711 1 98 156 GLY B C 1
ATOM 4221 O O . GLY B 1 156 ? 2.92 -18.516 -8.539 1 98 156 GLY B O 1
ATOM 4222 N N . ALA B 1 157 ? 3.85 -19.578 -10.289 1 98.25 157 ALA B N 1
ATOM 4223 C CA . ALA B 1 157 ? 4.867 -20.25 -9.484 1 98.25 157 ALA B CA 1
ATOM 4224 C C . ALA B 1 157 ? 5.953 -19.266 -9.047 1 98.25 157 ALA B C 1
ATOM 4226 O O . ALA B 1 157 ? 6.766 -19.578 -8.172 1 98.25 157 ALA B O 1
ATOM 4227 N N . GLY B 1 158 ? 5.941 -18.062 -9.633 1 97.12 158 GLY B N 1
ATOM 4228 C CA . GLY B 1 158 ? 6.957 -17.078 -9.258 1 97.12 158 GLY B CA 1
ATOM 4229 C C . GLY B 1 158 ? 8.375 -17.594 -9.461 1 97.12 158 GLY B C 1
ATOM 4230 O O . GLY B 1 158 ? 8.727 -18.047 -10.555 1 97.12 158 GLY B O 1
ATOM 4231 N N . LEU B 1 159 ? 9.117 -17.641 -8.43 1 97.69 159 LEU B N 1
ATOM 4232 C CA . LEU B 1 159 ? 10.516 -18.031 -8.539 1 97.69 159 LEU B CA 1
ATOM 4233 C C . LEU B 1 159 ? 10.68 -19.531 -8.312 1 97.69 159 LEU B C 1
ATOM 4235 O O . LEU B 1 159 ? 11.797 -20.031 -8.211 1 97.69 159 LEU B O 1
ATOM 4239 N N . GLY B 1 160 ? 9.625 -20.25 -8.133 1 97.69 160 GLY B N 1
ATOM 4240 C CA . GLY B 1 160 ? 9.617 -21.703 -8.211 1 97.69 160 GLY B CA 1
ATOM 4241 C C . GLY B 1 160 ? 9.836 -22.375 -6.867 1 97.69 160 GLY B C 1
ATOM 4242 O O . GLY B 1 160 ? 9.969 -23.594 -6.789 1 97.69 160 GLY B O 1
ATOM 4243 N N . ARG B 1 161 ? 9.859 -21.609 -5.805 1 98.31 161 ARG B N 1
ATOM 4244 C CA . ARG B 1 161 ? 10.18 -22.188 -4.5 1 98.31 161 ARG B CA 1
ATOM 4245 C C . ARG B 1 161 ? 9.133 -23.203 -4.074 1 98.31 161 ARG B C 1
ATOM 4247 O O . ARG B 1 161 ? 9.469 -24.297 -3.635 1 98.31 161 ARG B O 1
ATOM 4254 N N . LEU B 1 162 ? 7.863 -22.859 -4.164 1 98.62 162 LEU B N 1
ATOM 4255 C CA . LEU B 1 162 ? 6.809 -23.781 -3.754 1 98.62 162 LEU B CA 1
ATOM 4256 C C . LEU B 1 162 ? 6.852 -25.062 -4.586 1 98.62 162 LEU B C 1
ATOM 4258 O O . LEU B 1 162 ? 6.746 -26.156 -4.047 1 98.62 162 LEU B O 1
ATOM 4262 N N . ALA B 1 163 ? 6.969 -24.875 -5.914 1 98.12 163 ALA B N 1
ATOM 4263 C CA . ALA B 1 163 ? 7.074 -26.047 -6.793 1 98.12 163 ALA B CA 1
ATOM 4264 C C . ALA B 1 163 ? 8.258 -26.922 -6.402 1 98.12 163 ALA B C 1
ATOM 4266 O O . ALA B 1 163 ? 8.148 -28.156 -6.379 1 98.12 163 ALA B O 1
ATOM 4267 N N . TRP B 1 164 ? 9.359 -26.297 -6.098 1 97.31 164 TRP B N 1
ATOM 4268 C CA . TRP B 1 164 ? 10.562 -27 -5.664 1 97.31 164 TRP B CA 1
ATOM 4269 C C . TRP B 1 164 ? 10.305 -27.766 -4.367 1 97.31 164 TRP B C 1
ATOM 4271 O O . TRP B 1 164 ? 10.742 -28.906 -4.215 1 97.31 164 TRP B O 1
ATOM 4281 N N . GLU B 1 165 ? 9.602 -27.156 -3.406 1 97 165 GLU B N 1
ATOM 4282 C CA . GLU B 1 165 ? 9.289 -27.797 -2.133 1 97 165 GLU B CA 1
ATOM 4283 C C . GLU B 1 165 ? 8.453 -29.062 -2.342 1 97 165 GLU B C 1
ATOM 4285 O O . GLU B 1 165 ? 8.664 -30.062 -1.665 1 97 165 GLU B O 1
ATOM 4290 N N . PHE B 1 166 ? 7.5 -29 -3.26 1 97.12 166 PHE B N 1
ATOM 4291 C CA . PHE B 1 166 ? 6.699 -30.172 -3.582 1 97.12 166 PHE B CA 1
ATOM 4292 C C . PHE B 1 166 ? 7.57 -31.281 -4.156 1 97.12 166 PHE B C 1
ATOM 4294 O O . PHE B 1 166 ? 7.477 -32.438 -3.73 1 97.12 166 PHE B O 1
ATOM 4301 N N . ALA B 1 167 ? 8.414 -30.906 -5.109 1 96 167 ALA B N 1
ATOM 4302 C CA . ALA B 1 167 ? 9.297 -31.906 -5.723 1 96 167 ALA B CA 1
ATOM 4303 C C . ALA B 1 167 ? 10.234 -32.5 -4.684 1 96 167 ALA B C 1
ATOM 4305 O O . ALA B 1 167 ? 10.461 -33.719 -4.688 1 96 167 ALA B O 1
ATOM 4306 N N . ARG B 1 168 ? 10.727 -31.703 -3.816 1 93.94 168 ARG B N 1
ATOM 4307 C CA . ARG B 1 168 ? 11.625 -32.156 -2.762 1 93.94 168 ARG B CA 1
ATOM 4308 C C . ARG B 1 168 ? 10.945 -33.156 -1.851 1 93.94 168 ARG B C 1
ATOM 4310 O O . ARG B 1 168 ? 11.609 -34 -1.246 1 93.94 168 ARG B O 1
ATOM 4317 N N . ARG B 1 169 ? 9.695 -33.125 -1.795 1 93.5 169 ARG B N 1
ATOM 4318 C CA . ARG B 1 169 ? 8.922 -34.031 -0.934 1 93.5 169 ARG B CA 1
ATOM 4319 C C . ARG B 1 169 ? 8.406 -35.219 -1.714 1 93.5 169 ARG B C 1
ATOM 4321 O O . ARG B 1 169 ? 7.586 -36 -1.208 1 93.5 169 ARG B O 1
ATOM 4328 N N . GLY B 1 170 ? 8.836 -35.281 -2.93 1 93.75 170 GLY B N 1
ATOM 4329 C CA . GLY B 1 170 ? 8.617 -36.5 -3.688 1 93.75 170 GLY B CA 1
ATOM 4330 C C . GLY B 1 170 ? 7.512 -36.375 -4.715 1 93.75 170 GLY B C 1
ATOM 4331 O O . GLY B 1 170 ? 7.219 -37.344 -5.438 1 93.75 170 GLY B O 1
ATOM 4332 N N . PHE B 1 171 ? 6.867 -35.25 -4.852 1 96.62 171 PHE B N 1
ATOM 4333 C CA . PHE B 1 171 ? 5.762 -35.062 -5.785 1 96.62 171 PHE B CA 1
ATOM 4334 C C . PHE B 1 171 ? 6.281 -34.844 -7.199 1 96.62 171 PHE B C 1
ATOM 4336 O O . PHE B 1 171 ? 7.445 -34.469 -7.387 1 96.62 171 PHE B O 1
ATOM 4343 N N . ASP B 1 172 ? 5.508 -35.156 -8.203 1 96.88 172 ASP B N 1
ATOM 4344 C CA . ASP B 1 172 ? 5.707 -34.688 -9.562 1 96.88 172 ASP B CA 1
ATOM 4345 C C . ASP B 1 172 ? 5.047 -33.312 -9.75 1 96.88 172 ASP B C 1
ATOM 4347 O O . ASP B 1 172 ? 3.836 -33.219 -9.969 1 96.88 172 ASP B O 1
ATOM 4351 N N . CYS B 1 173 ? 5.883 -32.281 -9.664 1 97.81 173 CYS B N 1
ATOM 4352 C CA . CYS B 1 173 ? 5.309 -30.953 -9.609 1 97.81 173 CYS B CA 1
ATOM 4353 C C . CYS B 1 173 ? 5.668 -30.141 -10.852 1 97.81 173 CYS B C 1
ATOM 4355 O O . CYS B 1 173 ? 6.805 -30.203 -11.328 1 97.81 173 CYS B O 1
ATOM 4357 N N . GLN B 1 174 ? 4.703 -29.438 -11.43 1 98.5 174 GLN B N 1
ATOM 4358 C CA . GLN B 1 174 ? 4.918 -28.484 -12.508 1 98.5 174 GLN B CA 1
ATOM 4359 C C . GLN B 1 174 ? 4.496 -27.078 -12.094 1 98.5 174 GLN B C 1
ATOM 4361 O O . GLN B 1 174 ? 3.355 -26.875 -11.672 1 98.5 174 GLN B O 1
ATOM 4366 N N . GLY B 1 175 ? 5.422 -26.141 -12.125 1 98.56 175 GLY B N 1
ATOM 4367 C CA . GLY B 1 175 ? 5.105 -24.734 -11.953 1 98.56 175 GLY B CA 1
ATOM 4368 C C . GLY B 1 175 ? 4.77 -24.031 -13.258 1 98.56 175 GLY B C 1
ATOM 4369 O O . GLY B 1 175 ? 5.379 -24.297 -14.289 1 98.56 175 GLY B O 1
ATOM 4370 N N . ASN B 1 176 ? 3.777 -23.141 -13.234 1 98.56 176 ASN B N 1
ATOM 4371 C CA . ASN B 1 176 ? 3.412 -22.297 -14.367 1 98.56 176 ASN B CA 1
ATOM 4372 C C . ASN B 1 176 ? 3.646 -20.812 -14.062 1 98.56 176 ASN B C 1
ATOM 4374 O O . ASN B 1 176 ? 3.287 -20.328 -12.984 1 98.56 176 ASN B O 1
ATOM 4378 N N . GLU B 1 177 ? 4.32 -20.172 -14.922 1 97.5 177 GLU B N 1
ATOM 4379 C CA . GLU B 1 177 ? 4.633 -18.75 -14.719 1 97.5 177 GLU B CA 1
ATOM 4380 C C . GLU B 1 177 ? 4.547 -17.969 -16.031 1 97.5 177 GLU B C 1
ATOM 4382 O O . GLU B 1 177 ? 5.027 -18.438 -17.062 1 97.5 177 GLU B O 1
ATOM 4387 N N . TYR B 1 178 ? 3.916 -16.828 -15.945 1 95.38 178 TYR B N 1
ATOM 4388 C CA . TYR B 1 178 ? 3.701 -15.977 -17.109 1 95.38 178 TYR B CA 1
ATOM 4389 C C . TYR B 1 178 ? 4.863 -15.008 -17.297 1 95.38 178 TYR B C 1
ATOM 4391 O O . TYR B 1 178 ? 5.262 -14.727 -18.438 1 95.38 178 TYR B O 1
ATOM 4399 N N . SER B 1 179 ? 5.391 -14.453 -16.281 1 95.31 179 SER B N 1
ATOM 4400 C CA . SER B 1 179 ? 6.398 -13.398 -16.312 1 95.31 179 SER B CA 1
ATOM 4401 C C . SER B 1 179 ? 7.762 -13.961 -16.719 1 95.31 179 SER B C 1
ATOM 4403 O O . SER B 1 179 ? 8.352 -14.758 -15.977 1 95.31 179 SER B O 1
ATOM 4405 N N . LEU B 1 180 ? 8.289 -13.438 -17.781 1 93.38 180 LEU B N 1
ATOM 4406 C CA . LEU B 1 180 ? 9.602 -13.883 -18.219 1 93.38 180 LEU B CA 1
ATOM 4407 C C . LEU B 1 180 ? 10.68 -13.461 -17.219 1 93.38 180 LEU B C 1
ATOM 4409 O O . LEU B 1 180 ? 11.672 -14.172 -17.031 1 93.38 180 LEU B O 1
ATOM 4413 N N . LEU B 1 181 ? 10.492 -12.32 -16.609 1 95.25 181 LEU B N 1
ATOM 4414 C CA . LEU B 1 181 ? 11.453 -11.883 -15.594 1 95.25 181 LEU B CA 1
ATOM 4415 C C . LEU B 1 181 ? 11.547 -12.906 -14.461 1 95.25 181 LEU B C 1
ATOM 4417 O O . LEU B 1 181 ? 12.648 -13.258 -14.031 1 95.25 181 LEU B O 1
ATOM 4421 N N . MET B 1 182 ? 10.398 -13.383 -14.047 1 96.62 182 MET B N 1
ATOM 4422 C CA . MET B 1 182 ? 10.352 -14.391 -13 1 96.62 182 MET B CA 1
ATOM 4423 C C . MET B 1 182 ? 10.969 -15.703 -13.477 1 96.62 182 MET B C 1
ATOM 4425 O O . MET B 1 182 ? 11.695 -16.359 -12.727 1 96.62 182 MET B O 1
ATOM 4429 N N . LEU B 1 183 ? 10.711 -16.016 -14.711 1 95.19 183 LEU B N 1
ATOM 4430 C CA . LEU B 1 183 ? 11.211 -17.281 -15.266 1 95.19 183 LEU B CA 1
ATOM 4431 C C . LEU B 1 183 ? 12.727 -17.25 -15.367 1 95.19 183 LEU B C 1
ATOM 4433 O O . LEU B 1 183 ? 13.383 -18.266 -15.094 1 95.19 183 LEU B O 1
ATOM 4437 N N . PHE B 1 184 ? 13.258 -16.125 -15.789 1 94.81 184 PHE B N 1
ATOM 4438 C CA . PHE B 1 184 ? 14.711 -16 -15.852 1 94.81 184 PHE B CA 1
ATOM 4439 C C . PHE B 1 184 ? 15.336 -16.219 -14.477 1 94.81 184 PHE B C 1
ATOM 4441 O O . PHE B 1 184 ? 16.312 -16.938 -14.336 1 94.81 184 PHE B O 1
ATOM 4448 N N . CYS B 1 185 ? 14.734 -15.609 -13.531 1 95.88 185 CYS B N 1
ATOM 4449 C CA . CYS B 1 185 ? 15.242 -15.688 -12.164 1 95.88 185 CYS B CA 1
ATOM 4450 C C . CYS B 1 185 ? 15.086 -17.094 -11.609 1 95.88 185 CYS B C 1
ATOM 4452 O O . CYS B 1 185 ? 16 -17.625 -10.984 1 95.88 185 CYS B O 1
ATOM 4454 N N . SER B 1 186 ? 13.93 -17.672 -11.773 1 95.75 186 SER B N 1
ATOM 4455 C CA . SER B 1 186 ? 13.719 -19.031 -11.273 1 95.75 186 SER B CA 1
ATOM 4456 C C . SER B 1 186 ? 14.664 -20.016 -11.938 1 95.75 186 SER B C 1
ATOM 4458 O O . SER B 1 186 ? 15.188 -20.922 -11.281 1 95.75 186 SER B O 1
ATOM 4460 N N . ASN B 1 187 ? 14.891 -19.859 -13.234 1 93.88 187 ASN B N 1
ATOM 4461 C CA . ASN B 1 187 ? 15.844 -20.719 -13.938 1 93.88 187 ASN B CA 1
ATOM 4462 C C . ASN B 1 187 ? 17.234 -20.609 -13.336 1 93.88 187 ASN B C 1
ATOM 4464 O O . ASN B 1 187 ? 17.922 -21.609 -13.141 1 93.88 187 ASN B O 1
ATOM 4468 N N . PHE B 1 188 ? 17.672 -19.438 -13.125 1 95.19 188 PHE B N 1
ATOM 4469 C CA . PHE B 1 188 ? 18.984 -19.188 -12.531 1 95.19 188 PHE B CA 1
ATOM 4470 C C . PHE B 1 188 ? 19.109 -19.906 -11.188 1 95.19 188 PHE B C 1
ATOM 4472 O O . PHE B 1 188 ? 20.078 -20.641 -10.969 1 95.19 188 PHE B O 1
ATOM 4479 N N . VAL B 1 189 ? 18.094 -19.703 -10.273 1 96.06 189 VAL B N 1
ATOM 4480 C CA . VAL B 1 189 ? 18.172 -20.25 -8.93 1 96.06 189 VAL B CA 1
ATOM 4481 C C . VAL B 1 189 ? 18.094 -21.781 -8.984 1 96.06 189 VAL B C 1
ATOM 4483 O O . VAL B 1 189 ? 18.922 -22.469 -8.375 1 96.06 189 VAL B O 1
ATOM 4486 N N . LEU B 1 190 ? 17.172 -22.328 -9.758 1 94 190 LEU B N 1
ATOM 4487 C CA . LEU B 1 190 ? 16.875 -23.75 -9.742 1 94 190 LEU B CA 1
ATOM 4488 C C . LEU B 1 190 ? 17.922 -24.547 -10.516 1 94 190 LEU B C 1
ATOM 4490 O O . LEU B 1 190 ? 18.219 -25.688 -10.172 1 94 190 LEU B O 1
ATOM 4494 N N . ASN B 1 191 ? 18.578 -23.859 -11.484 1 91.44 191 ASN B N 1
ATOM 4495 C CA . ASN B 1 191 ? 19.406 -24.656 -12.391 1 91.44 191 ASN B CA 1
ATOM 4496 C C . ASN B 1 191 ? 20.859 -24.234 -12.352 1 91.44 191 ASN B C 1
ATOM 4498 O O . ASN B 1 191 ? 21.75 -24.953 -12.82 1 91.44 191 ASN B O 1
ATOM 4502 N N . ARG B 1 192 ? 21.109 -23.094 -11.773 1 91.69 192 ARG B N 1
ATOM 4503 C CA . ARG B 1 192 ? 22.484 -22.609 -11.898 1 91.69 192 ARG B CA 1
ATOM 4504 C C . ARG B 1 192 ? 23.078 -22.312 -10.523 1 91.69 192 ARG B C 1
ATOM 4506 O O . ARG B 1 192 ? 24.25 -21.953 -10.422 1 91.69 192 ARG B O 1
ATOM 4513 N N . CYS B 1 193 ? 22.297 -22.422 -9.57 1 92.44 193 CYS B N 1
ATOM 4514 C CA . CYS B 1 193 ? 22.812 -22.25 -8.211 1 92.44 193 CYS B CA 1
ATOM 4515 C C . CYS B 1 193 ? 22.984 -23.594 -7.531 1 92.44 193 CYS B C 1
ATOM 4517 O O . CYS B 1 193 ? 22.062 -24.406 -7.48 1 92.44 193 CYS B O 1
ATOM 4519 N N . ASP B 1 194 ? 24.219 -23.906 -7.02 1 92.44 194 ASP B N 1
ATOM 4520 C CA . ASP B 1 194 ? 24.484 -25.203 -6.398 1 92.44 194 ASP B CA 1
ATOM 4521 C C . ASP B 1 194 ? 25.125 -25.031 -5.023 1 92.44 194 ASP B C 1
ATOM 4523 O O . ASP B 1 194 ? 25.641 -25.984 -4.457 1 92.44 194 ASP B O 1
ATOM 4527 N N . THR B 1 195 ? 25.219 -23.812 -4.609 1 95.44 195 THR B N 1
ATOM 4528 C CA . THR B 1 195 ? 25.781 -23.516 -3.299 1 95.44 195 THR B CA 1
ATOM 4529 C C . THR B 1 195 ? 24.875 -22.547 -2.529 1 95.44 195 THR B C 1
ATOM 4531 O O . THR B 1 195 ? 24.5 -21.5 -3.047 1 95.44 195 THR B O 1
ATOM 4534 N N . ALA B 1 196 ? 24.516 -22.984 -1.306 1 96.56 196 ALA B N 1
ATOM 4535 C CA . ALA B 1 196 ? 23.703 -22.125 -0.459 1 96.56 196 ALA B CA 1
ATOM 4536 C C . ALA B 1 196 ? 24.438 -20.812 -0.161 1 96.56 196 ALA B C 1
ATOM 4538 O O . ALA B 1 196 ? 25.641 -20.812 0.076 1 96.56 196 ALA B O 1
ATOM 4539 N N . ASN B 1 197 ? 23.688 -19.672 -0.221 1 97.88 197 ASN B N 1
ATOM 4540 C CA . ASN B 1 197 ? 24.141 -18.344 0.159 1 97.88 197 ASN B CA 1
ATOM 4541 C C . ASN B 1 197 ? 25.297 -17.875 -0.722 1 97.88 197 ASN B C 1
ATOM 4543 O O . ASN B 1 197 ? 26.219 -17.203 -0.249 1 97.88 197 ASN B O 1
ATOM 4547 N N . ALA B 1 198 ? 25.281 -18.312 -1.961 1 96.88 198 ALA B N 1
ATOM 4548 C CA . ALA B 1 198 ? 26.375 -18.016 -2.898 1 96.88 198 ALA B CA 1
ATOM 4549 C C . ALA B 1 198 ? 26.266 -16.578 -3.422 1 96.88 198 ALA B C 1
ATOM 4551 O O . ALA B 1 198 ? 27.25 -16 -3.871 1 96.88 198 ALA B O 1
ATOM 4552 N N . PHE B 1 199 ? 25.125 -15.992 -3.383 1 98.06 199 PHE B N 1
ATOM 4553 C CA . PHE B 1 199 ? 24.906 -14.68 -3.973 1 98.06 199 PHE B CA 1
ATOM 4554 C C . PHE B 1 199 ? 24.438 -13.688 -2.918 1 98.06 199 PHE B C 1
ATOM 4556 O O . PHE B 1 199 ? 23.812 -14.078 -1.928 1 98.06 199 PHE B O 1
ATOM 4563 N N . VAL B 1 200 ? 24.734 -12.414 -3.131 1 98.56 200 VAL B N 1
ATOM 4564 C CA . VAL B 1 200 ? 24.344 -11.328 -2.238 1 98.56 200 VAL B CA 1
ATOM 4565 C C . VAL B 1 200 ? 23.578 -10.258 -3.023 1 98.56 200 VAL B C 1
ATOM 4567 O O . VAL B 1 200 ? 24.016 -9.852 -4.105 1 98.56 200 VAL B O 1
ATOM 4570 N N . ILE B 1 201 ? 22.453 -9.883 -2.549 1 98.75 201 ILE B N 1
ATOM 4571 C CA . ILE B 1 201 ? 21.688 -8.797 -3.156 1 98.75 201 ILE B CA 1
ATOM 4572 C C . ILE B 1 201 ? 21.312 -7.777 -2.084 1 98.75 201 ILE B C 1
ATOM 4574 O O . ILE B 1 201 ? 21.453 -8.039 -0.889 1 98.75 201 ILE B O 1
ATOM 4578 N N . HIS B 1 202 ? 20.875 -6.637 -2.529 1 98.81 202 HIS B N 1
ATOM 4579 C CA . HIS B 1 202 ? 20.359 -5.551 -1.7 1 98.81 202 HIS B CA 1
ATOM 4580 C C . HIS B 1 202 ? 18.938 -5.16 -2.117 1 98.81 202 HIS B C 1
ATOM 4582 O O . HIS B 1 202 ? 18.75 -4.172 -2.832 1 98.81 202 HIS B O 1
ATOM 4588 N N . PRO B 1 203 ? 17.969 -5.852 -1.595 1 98.62 203 PRO B N 1
ATOM 4589 C CA . PRO B 1 203 ? 16.625 -5.801 -2.166 1 98.62 203 PRO B CA 1
ATOM 4590 C C . PRO B 1 203 ? 15.883 -4.512 -1.818 1 98.62 203 PRO B C 1
ATOM 4592 O O . PRO B 1 203 ? 14.867 -4.191 -2.445 1 98.62 203 PRO B O 1
ATOM 4595 N N . TRP B 1 204 ? 16.359 -3.695 -0.874 1 98.5 204 TRP B N 1
ATOM 4596 C CA . TRP B 1 204 ? 15.57 -2.602 -0.328 1 98.5 204 TRP B CA 1
ATOM 4597 C C . TRP B 1 204 ? 16.109 -1.253 -0.789 1 98.5 204 TRP B C 1
ATOM 4599 O O . TRP B 1 204 ? 15.586 -0.204 -0.405 1 98.5 204 TRP B O 1
ATOM 4609 N N . ILE B 1 205 ? 17.109 -1.235 -1.643 1 98.44 205 ILE B N 1
ATOM 4610 C CA . ILE B 1 205 ? 17.844 -0.009 -1.927 1 98.44 205 ILE B CA 1
ATOM 4611 C C . ILE B 1 205 ? 16.938 0.979 -2.658 1 98.44 205 ILE B C 1
ATOM 4613 O O . ILE B 1 205 ? 17.188 2.186 -2.66 1 98.44 205 ILE B O 1
ATOM 4617 N N . HIS B 1 206 ? 15.891 0.49 -3.314 1 97.69 206 HIS B N 1
ATOM 4618 C CA . HIS B 1 206 ? 15.023 1.379 -4.074 1 97.69 206 HIS B CA 1
ATOM 4619 C C . HIS B 1 206 ? 13.898 1.934 -3.203 1 97.69 206 HIS B C 1
ATOM 4621 O O . HIS B 1 206 ? 13.078 2.723 -3.67 1 97.69 206 HIS B O 1
ATOM 4627 N N . GLN B 1 207 ? 13.82 1.542 -1.979 1 97.19 207 GLN B N 1
ATOM 4628 C CA . GLN B 1 207 ? 12.867 2.086 -1.016 1 97.19 207 GLN B CA 1
ATOM 4629 C C . GLN B 1 207 ? 13.453 3.287 -0.28 1 97.19 207 GLN B C 1
ATOM 4631 O O . GLN B 1 207 ? 14.117 3.129 0.745 1 97.19 207 GLN B O 1
ATOM 4636 N N . TRP B 1 208 ? 13 4.453 -0.627 1 97.56 208 TRP B N 1
ATOM 4637 C CA . TRP B 1 208 ? 13.594 5.68 -0.097 1 97.56 208 TRP B CA 1
ATOM 4638 C C . TRP B 1 208 ? 12.805 6.188 1.107 1 97.56 208 TRP B C 1
ATOM 4640 O O . TRP B 1 208 ? 13.25 7.102 1.807 1 97.56 208 TRP B O 1
ATOM 4650 N N . SER B 1 209 ? 11.688 5.559 1.394 1 98 209 SER B N 1
ATOM 4651 C CA . SER B 1 209 ? 10.797 5.988 2.467 1 98 209 SER B CA 1
ATOM 4652 C C . SER B 1 209 ? 10.719 4.941 3.572 1 98 209 SER B C 1
ATOM 4654 O O . SER B 1 209 ? 11.023 3.768 3.346 1 98 209 SER B O 1
ATOM 4656 N N . ASN B 1 210 ? 10.352 5.469 4.777 1 98.38 210 ASN B N 1
ATOM 4657 C CA . ASN B 1 210 ? 10.016 4.582 5.887 1 98.38 210 ASN B CA 1
ATOM 4658 C C . ASN B 1 210 ? 11.227 3.795 6.367 1 98.38 210 ASN B C 1
ATOM 4660 O O . ASN B 1 210 ? 11.109 2.623 6.734 1 98.38 210 ASN B O 1
ATOM 4664 N N . ASN B 1 211 ? 12.414 4.406 6.293 1 98.44 211 ASN B N 1
ATOM 4665 C CA . ASN B 1 211 ? 13.625 3.787 6.809 1 98.44 211 ASN B CA 1
ATOM 4666 C C . ASN B 1 211 ? 13.961 4.289 8.211 1 98.44 211 ASN B C 1
ATOM 4668 O O . ASN B 1 211 ? 13.969 5.496 8.461 1 98.44 211 ASN B O 1
ATOM 4672 N N . MET B 1 212 ? 14.211 3.385 9.117 1 98.12 212 MET B N 1
ATOM 4673 C CA . MET B 1 212 ? 14.648 3.748 10.461 1 98.12 212 MET B CA 1
ATOM 4674 C C . MET B 1 212 ? 16.109 4.172 10.461 1 98.12 212 MET B C 1
ATOM 4676 O O . MET B 1 212 ? 16.484 5.117 11.156 1 98.12 212 MET B O 1
ATOM 4680 N N . THR B 1 213 ? 16.875 3.422 9.672 1 98 213 THR B N 1
ATOM 4681 C CA . THR B 1 213 ? 18.297 3.725 9.516 1 98 213 THR B CA 1
ATOM 4682 C C . THR B 1 213 ? 18.703 3.639 8.047 1 98 213 THR B C 1
ATOM 4684 O O . THR B 1 213 ? 18.031 3 7.242 1 98 213 THR B O 1
ATOM 4687 N N . TYR B 1 214 ? 19.797 4.344 7.691 1 98 214 TYR B N 1
ATOM 4688 C CA . TYR B 1 214 ? 20.344 4.223 6.348 1 98 214 TYR B CA 1
ATOM 4689 C C . TYR B 1 214 ? 20.781 2.789 6.062 1 98 214 TYR B C 1
ATOM 4691 O O . TYR B 1 214 ? 20.641 2.305 4.938 1 98 214 TYR B O 1
ATOM 4699 N N . SER B 1 215 ? 21.266 2.1 7.098 1 98.31 215 SER B N 1
ATOM 4700 C CA . SER B 1 215 ? 21.719 0.722 6.953 1 98.31 215 SER B CA 1
ATOM 4701 C C . SER B 1 215 ? 20.562 -0.2 6.555 1 98.31 215 SER B C 1
ATOM 4703 O O . SER B 1 215 ? 20.781 -1.195 5.855 1 98.31 215 SER B O 1
ATOM 4705 N N . ASP B 1 216 ? 19.359 0.121 6.988 1 98.19 216 ASP B N 1
ATOM 4706 C CA . ASP B 1 216 ? 18.203 -0.681 6.617 1 98.19 216 ASP B CA 1
ATOM 4707 C C . ASP B 1 216 ? 18.016 -0.699 5.102 1 98.19 216 ASP B C 1
ATOM 4709 O O . ASP B 1 216 ? 17.672 -1.734 4.523 1 98.19 216 ASP B O 1
ATOM 4713 N N . GLN B 1 217 ? 18.266 0.401 4.484 1 98.38 217 GLN B N 1
ATOM 4714 C CA . GLN B 1 217 ? 18.031 0.523 3.049 1 98.38 217 GLN B CA 1
ATOM 4715 C C . GLN B 1 217 ? 19.062 -0.273 2.256 1 98.38 217 GLN B C 1
ATOM 4717 O O . GLN B 1 217 ? 18.75 -0.816 1.193 1 98.38 217 GLN B O 1
ATOM 4722 N N . VAL B 1 218 ? 20.266 -0.363 2.744 1 98.69 218 VAL B N 1
ATOM 4723 C CA . VAL B 1 218 ? 21.328 -1.004 1.979 1 98.69 218 VAL B CA 1
ATOM 4724 C C . VAL B 1 218 ? 21.594 -2.402 2.531 1 98.69 218 VAL B C 1
ATOM 4726 O O . VAL B 1 218 ? 22.609 -3.025 2.209 1 98.69 218 VAL B O 1
ATOM 4729 N N . ALA B 1 219 ? 20.688 -2.906 3.371 1 98.62 219 ALA B N 1
ATOM 4730 C CA . ALA B 1 219 ? 20.875 -4.223 3.98 1 98.62 219 ALA B CA 1
ATOM 4731 C C . ALA B 1 219 ? 21.062 -5.301 2.916 1 98.62 219 ALA B C 1
ATOM 4733 O O . ALA B 1 219 ? 20.375 -5.293 1.89 1 98.62 219 ALA B O 1
ATOM 4734 N N . SER B 1 220 ? 22 -6.18 3.127 1 98.5 220 SER B N 1
ATOM 4735 C CA . SER B 1 220 ? 22.281 -7.258 2.188 1 98.5 220 SER B CA 1
ATOM 4736 C C . SER B 1 220 ? 21.531 -8.531 2.566 1 98.5 220 SER B C 1
ATOM 4738 O O . SER B 1 220 ? 21.266 -8.773 3.744 1 98.5 220 SER B O 1
ATOM 4740 N N . VAL B 1 221 ? 21.203 -9.312 1.604 1 98.75 221 VAL B N 1
ATOM 4741 C CA . VAL B 1 221 ? 20.562 -10.617 1.762 1 98.75 221 VAL B CA 1
ATOM 4742 C C . VAL B 1 221 ? 21.25 -11.641 0.868 1 98.75 221 VAL B C 1
ATOM 4744 O O . VAL B 1 221 ? 21.578 -11.352 -0.284 1 98.75 221 VAL B O 1
ATOM 4747 N N . THR B 1 222 ? 21.547 -12.781 1.406 1 98.75 222 THR B N 1
ATOM 4748 C CA . THR B 1 222 ? 22.156 -13.836 0.616 1 98.75 222 THR B CA 1
ATOM 4749 C C . THR B 1 222 ? 21.109 -14.82 0.117 1 98.75 222 THR B C 1
ATOM 4751 O O . THR B 1 222 ? 20.047 -14.961 0.725 1 98.75 222 THR B O 1
ATOM 4754 N N . PHE B 1 223 ? 21.422 -15.453 -0.961 1 98.5 223 PHE B N 1
ATOM 4755 C CA . PHE B 1 223 ? 20.562 -16.484 -1.519 1 98.5 223 PHE B CA 1
ATOM 4756 C C . PHE B 1 223 ? 21.359 -17.422 -2.422 1 98.5 223 PHE B C 1
ATOM 4758 O O . PHE B 1 223 ? 22.453 -17.094 -2.85 1 98.5 223 PHE B O 1
ATOM 4765 N N . PRO B 1 224 ? 20.859 -18.547 -2.74 1 98.25 224 PRO B N 1
ATOM 4766 C CA . PRO B 1 224 ? 19.688 -19.172 -2.109 1 98.25 224 PRO B CA 1
ATOM 4767 C C . PRO B 1 224 ? 19.984 -19.688 -0.704 1 98.25 224 PRO B C 1
ATOM 4769 O O . PRO B 1 224 ? 21.141 -19.953 -0.373 1 98.25 224 PRO B O 1
ATOM 4772 N N . ASP B 1 225 ? 18.953 -19.812 0.118 1 97.94 225 ASP B N 1
ATOM 4773 C CA . ASP B 1 225 ? 19.141 -20.25 1.499 1 97.94 225 ASP B CA 1
ATOM 4774 C C . ASP B 1 225 ? 19.344 -21.766 1.573 1 97.94 225 ASP B C 1
ATOM 4776 O O . ASP B 1 225 ? 19.719 -22.281 2.623 1 97.94 225 ASP B O 1
ATOM 4780 N N . VAL B 1 226 ? 19.172 -22.438 0.509 1 96.31 226 VAL B N 1
ATOM 4781 C CA . VAL B 1 226 ? 19.375 -23.875 0.36 1 96.31 226 VAL B CA 1
ATOM 4782 C C . VAL B 1 226 ? 20 -24.172 -1.002 1 96.31 226 VAL B C 1
ATOM 4784 O O . VAL B 1 226 ? 20.047 -23.297 -1.873 1 96.31 226 VAL B O 1
ATOM 4787 N N . ASN B 1 227 ? 20.547 -25.312 -1.132 1 95 227 ASN B N 1
ATOM 4788 C CA . ASN B 1 227 ? 20.984 -25.766 -2.451 1 95 227 ASN B CA 1
ATOM 4789 C C . ASN B 1 227 ? 19.828 -26.328 -3.26 1 95 227 ASN B C 1
ATOM 4791 O O . ASN B 1 227 ? 19.375 -27.453 -3.01 1 95 227 ASN B O 1
ATOM 4795 N N . PRO B 1 228 ? 19.344 -25.609 -4.238 1 92.56 228 PRO B N 1
ATOM 4796 C CA . PRO B 1 228 ? 18.188 -26.078 -5 1 92.56 228 PRO B CA 1
ATOM 4797 C C . PRO B 1 228 ? 18.484 -27.375 -5.77 1 92.56 228 PRO B C 1
ATOM 4799 O O . PRO B 1 228 ? 17.547 -28.109 -6.113 1 92.56 228 PRO B O 1
ATOM 4802 N N . ALA B 1 229 ? 19.688 -27.672 -6.027 1 86.38 229 ALA B N 1
ATOM 4803 C CA . ALA B 1 229 ? 20.078 -28.875 -6.77 1 86.38 229 ALA B CA 1
ATOM 4804 C C . ALA B 1 229 ? 19.969 -30.125 -5.895 1 86.38 229 ALA B C 1
ATOM 4806 O O . ALA B 1 229 ? 20.078 -31.25 -6.391 1 86.38 229 ALA B O 1
ATOM 4807 N N . SER B 1 230 ? 19.75 -29.984 -4.719 1 77.81 230 SER B N 1
ATOM 4808 C CA . SER B 1 230 ? 19.672 -31.109 -3.779 1 77.81 230 SER B CA 1
ATOM 4809 C C . SER B 1 230 ? 18.312 -31.781 -3.82 1 77.81 230 SER B C 1
ATOM 4811 O O . SER B 1 230 ? 17.797 -32.25 -2.793 1 77.81 230 SER B O 1
ATOM 4813 N N . LEU B 1 231 ? 17.656 -31.922 -4.93 1 75.69 231 LEU B N 1
ATOM 4814 C CA . LEU B 1 231 ? 16.359 -32.594 -5.02 1 75.69 231 LEU B CA 1
ATOM 4815 C C . LEU B 1 231 ? 16.516 -34.094 -4.906 1 75.69 231 LEU B C 1
ATOM 4817 O O . LEU B 1 231 ? 17.062 -34.75 -5.801 1 75.69 231 LEU B O 1
ATOM 4821 N N . ASN B 1 232 ? 16.844 -34.625 -3.836 1 66.19 232 ASN B N 1
ATOM 4822 C CA . ASN B 1 232 ? 17.156 -36.062 -3.67 1 66.19 232 ASN B CA 1
ATOM 4823 C C . ASN B 1 232 ? 15.891 -36.875 -3.428 1 66.19 232 ASN B C 1
ATOM 4825 O O . ASN B 1 232 ? 15.977 -38.094 -3.162 1 66.19 232 ASN B O 1
ATOM 4829 N N . SER B 1 233 ? 14.75 -36.5 -3.594 1 67.38 233 SER B N 1
ATOM 4830 C CA . SER B 1 233 ? 13.617 -37.188 -2.994 1 67.38 233 SER B CA 1
ATOM 4831 C C . SER B 1 233 ? 12.82 -37.969 -4.043 1 67.38 233 SER B C 1
ATOM 4833 O O . SER B 1 233 ? 11.828 -38.625 -3.719 1 67.38 233 SER B O 1
ATOM 4835 N N . GLY B 1 234 ? 13.406 -38.094 -5.223 1 80.25 234 GLY B N 1
ATOM 4836 C CA . GLY B 1 234 ? 12.641 -38.812 -6.223 1 80.25 234 GLY B CA 1
ATOM 4837 C C . GLY B 1 234 ? 11.57 -37.969 -6.879 1 80.25 234 GLY B C 1
ATOM 4838 O O . GLY B 1 234 ? 10.883 -38.438 -7.801 1 80.25 234 GLY B O 1
ATOM 4839 N N . GLY B 1 235 ? 11.406 -36.844 -6.453 1 88.75 235 GLY B N 1
ATOM 4840 C CA . GLY B 1 235 ? 10.438 -35.938 -7.062 1 88.75 235 GLY B CA 1
ATOM 4841 C C . GLY B 1 235 ? 10.914 -35.344 -8.383 1 88.75 235 GLY B C 1
ATOM 4842 O O . GLY B 1 235 ? 12.07 -35.562 -8.773 1 88.75 235 GLY B O 1
ATOM 4843 N N . ARG B 1 236 ? 9.914 -34.875 -9.117 1 93.88 236 ARG B N 1
ATOM 4844 C CA . ARG B 1 236 ? 10.195 -34.25 -10.391 1 93.88 236 ARG B CA 1
ATOM 4845 C C . ARG B 1 236 ? 9.695 -32.781 -10.398 1 93.88 236 ARG B C 1
ATOM 4847 O O . ARG B 1 236 ? 8.648 -32.5 -9.836 1 93.88 236 ARG B O 1
ATOM 4854 N N . LEU B 1 237 ? 10.477 -31.969 -11 1 95.75 237 LEU B N 1
ATOM 4855 C CA . LEU B 1 237 ? 10.133 -30.562 -11.094 1 95.75 237 LEU B CA 1
ATOM 4856 C C . LEU B 1 237 ? 10.195 -30.078 -12.539 1 95.75 237 LEU B C 1
ATOM 4858 O O . LEU B 1 237 ? 11.18 -30.328 -13.242 1 95.75 237 LEU B O 1
ATOM 4862 N N . SER B 1 238 ? 9.203 -29.5 -13.008 1 95.44 238 SER B N 1
ATOM 4863 C CA . SER B 1 238 ? 9.203 -28.844 -14.305 1 95.44 238 SER B CA 1
ATOM 4864 C C . SER B 1 238 ? 8.539 -27.469 -14.227 1 95.44 238 SER B C 1
ATOM 4866 O O . SER B 1 238 ? 7.766 -27.203 -13.305 1 95.44 238 SER B O 1
ATOM 4868 N N . MET B 1 239 ? 8.914 -26.594 -15.094 1 95.38 239 MET B N 1
ATOM 4869 C CA . MET B 1 239 ? 8.336 -25.266 -15.195 1 95.38 239 MET B CA 1
ATOM 4870 C C . MET B 1 239 ? 7.785 -25.016 -16.594 1 95.38 239 MET B C 1
ATOM 4872 O O . MET B 1 239 ? 8.414 -25.375 -17.594 1 95.38 239 MET B O 1
ATOM 4876 N N . THR B 1 240 ? 6.637 -24.469 -16.672 1 95.31 240 THR B N 1
ATOM 4877 C CA . THR B 1 240 ? 6.043 -24.094 -17.953 1 95.31 240 THR B CA 1
ATOM 4878 C C . THR B 1 240 ? 5.805 -22.594 -18.016 1 95.31 240 THR B C 1
ATOM 4880 O O . THR B 1 240 ? 5.344 -21.984 -17.047 1 95.31 240 THR B O 1
ATOM 4883 N N . ALA B 1 241 ? 6.109 -22.031 -19.188 1 93.94 241 ALA B N 1
ATOM 4884 C CA . ALA B 1 241 ? 5.965 -20.594 -19.406 1 93.94 241 ALA B CA 1
ATOM 4885 C C . ALA B 1 241 ? 4.684 -20.266 -20.172 1 93.94 241 ALA B C 1
ATOM 4887 O O . ALA B 1 241 ? 4.32 -20.984 -21.109 1 93.94 241 ALA B O 1
ATOM 4888 N N . GLY B 1 242 ? 3.984 -19.234 -19.734 1 94.56 242 GLY B N 1
ATOM 4889 C CA . GLY B 1 242 ? 2.84 -18.75 -20.5 1 94.56 242 GLY B CA 1
ATOM 4890 C C . GLY B 1 242 ? 1.619 -18.484 -19.641 1 94.56 242 GLY B C 1
ATOM 4891 O O . GLY B 1 242 ? 1.646 -18.719 -18.422 1 94.56 242 GLY B O 1
ATOM 4892 N N . ASP B 1 243 ? 0.672 -18.031 -20.266 1 96.38 243 ASP B N 1
ATOM 4893 C CA . ASP B 1 243 ? -0.598 -17.75 -19.594 1 96.38 243 ASP B CA 1
ATOM 4894 C C . ASP B 1 243 ? -1.27 -19.047 -19.141 1 96.38 243 ASP B C 1
ATOM 4896 O O . ASP B 1 243 ? -1.37 -20 -19.891 1 96.38 243 ASP B O 1
ATOM 4900 N N . PHE B 1 244 ? -1.729 -19.078 -17.906 1 98.38 244 PHE B N 1
ATOM 4901 C CA . PHE B 1 244 ? -2.295 -20.266 -17.281 1 98.38 244 PHE B CA 1
ATOM 4902 C C . PHE B 1 244 ? -3.438 -20.828 -18.125 1 98.38 244 PHE B C 1
ATOM 4904 O O . PHE B 1 244 ? -3.473 -22.031 -18.406 1 98.38 244 PHE B O 1
ATOM 4911 N N . LEU B 1 245 ? -4.355 -20 -18.547 1 98.25 245 LEU B N 1
ATOM 4912 C CA . LEU B 1 245 ? -5.531 -20.438 -19.281 1 98.25 245 LEU B CA 1
ATOM 4913 C C . LEU B 1 245 ? -5.141 -20.969 -20.656 1 98.25 245 LEU B C 1
ATOM 4915 O O . LEU B 1 245 ? -5.734 -21.938 -21.141 1 98.25 245 LEU B O 1
ATOM 4919 N N . GLU B 1 246 ? -4.121 -20.406 -21.266 1 97.19 246 GLU B N 1
ATOM 4920 C CA . GLU B 1 246 ? -3.701 -20.797 -22.609 1 97.19 246 GLU B CA 1
ATOM 4921 C C . GLU B 1 246 ? -2.871 -22.078 -22.578 1 97.19 246 GLU B C 1
ATOM 4923 O O . GLU B 1 246 ? -3.088 -22.984 -23.391 1 97.19 246 GLU B O 1
ATOM 4928 N N . VAL B 1 247 ? -1.994 -22.156 -21.656 1 96.62 247 VAL B N 1
ATOM 4929 C CA . VAL B 1 247 ? -1.047 -23.266 -21.578 1 96.62 247 VAL B CA 1
ATOM 4930 C C . VAL B 1 247 ? -1.797 -24.562 -21.312 1 96.62 247 VAL B C 1
ATOM 4932 O O . VAL B 1 247 ? -1.449 -25.609 -21.859 1 96.62 247 VAL B O 1
ATOM 4935 N N . TYR B 1 248 ? -2.836 -24.5 -20.547 1 98 248 TYR B N 1
ATOM 4936 C CA . TYR B 1 248 ? -3.49 -25.734 -20.109 1 98 248 TYR B CA 1
ATOM 4937 C C . TYR B 1 248 ? -4.859 -25.875 -20.766 1 98 248 TYR B C 1
ATOM 4939 O O . TYR B 1 248 ? -5.688 -26.672 -20.328 1 98 248 TYR B O 1
ATOM 4947 N N . ALA B 1 249 ? -5.113 -25.203 -21.812 1 97.19 249 ALA B N 1
ATOM 4948 C CA . ALA B 1 249 ? -6.422 -25.109 -22.453 1 97.19 249 ALA B CA 1
ATOM 4949 C C . ALA B 1 249 ? -6.891 -26.469 -22.953 1 97.19 249 ALA B C 1
ATOM 4951 O O . ALA B 1 249 ? -8.094 -26.75 -22.984 1 97.19 249 ALA B O 1
ATOM 4952 N N . ARG B 1 250 ? -6.012 -27.406 -23.234 1 97.06 250 ARG B N 1
ATOM 4953 C CA . ARG B 1 250 ? -6.398 -28.656 -23.875 1 97.06 250 ARG B CA 1
ATOM 4954 C C . ARG B 1 250 ? -6.262 -29.844 -22.922 1 97.06 250 ARG B C 1
ATOM 4956 O O . ARG B 1 250 ? -6.375 -31 -23.328 1 97.06 250 ARG B O 1
ATOM 4963 N N . GLN B 1 251 ? -5.98 -29.547 -21.766 1 97.88 251 GLN B N 1
ATOM 4964 C CA . GLN B 1 251 ? -5.809 -30.625 -20.781 1 97.88 251 GLN B CA 1
ATOM 4965 C C . GLN B 1 251 ? -7.082 -30.828 -19.969 1 97.88 251 GLN B C 1
ATOM 4967 O O . GLN B 1 251 ? -7.824 -29.875 -19.719 1 97.88 251 GLN B O 1
ATOM 4972 N N . SER B 1 252 ? -7.359 -31.984 -19.641 1 98.31 252 SER B N 1
ATOM 4973 C CA . SER B 1 252 ? -8.469 -32.375 -18.781 1 98.31 252 SER B CA 1
ATOM 4974 C C . SER B 1 252 ? -8.125 -33.594 -17.953 1 98.31 252 SER B C 1
ATOM 4976 O O . SER B 1 252 ? -7.496 -34.531 -18.453 1 98.31 252 SER B O 1
ATOM 4978 N N . ASN B 1 253 ? -8.469 -33.531 -16.688 1 98.25 253 ASN B N 1
ATOM 4979 C CA . ASN B 1 253 ? -8.328 -34.656 -15.789 1 98.25 253 ASN B CA 1
ATOM 4980 C C . ASN B 1 253 ? -6.891 -35.188 -15.773 1 98.25 253 ASN B C 1
ATOM 4982 O O . ASN B 1 253 ? -6.66 -36.375 -15.898 1 98.25 253 ASN B O 1
ATOM 4986 N N . CYS B 1 254 ? -5.98 -34.281 -15.578 1 97.94 254 CYS B N 1
ATOM 4987 C CA . CYS B 1 254 ? -4.574 -34.656 -15.68 1 97.94 254 CYS B CA 1
ATOM 4988 C C . CYS B 1 254 ? -3.865 -34.5 -14.344 1 97.94 254 CYS B C 1
ATOM 4990 O O . CYS B 1 254 ? -2.795 -35.062 -14.133 1 97.94 254 CYS B O 1
ATOM 4992 N N . TRP B 1 255 ? -4.457 -33.812 -13.43 1 98.69 255 TRP B N 1
ATOM 4993 C CA . TRP B 1 255 ? -3.738 -33.438 -12.211 1 98.69 255 TRP B CA 1
ATOM 4994 C C . TRP B 1 255 ? -4.438 -33.969 -10.977 1 98.69 255 TRP B C 1
ATOM 4996 O O . TRP B 1 255 ? -5.668 -34 -10.898 1 98.69 255 TRP B O 1
ATOM 5006 N N . ASP B 1 256 ? -3.656 -34.406 -10 1 98.5 256 ASP B N 1
ATOM 5007 C CA . ASP B 1 256 ? -4.188 -34.875 -8.727 1 98.5 256 ASP B CA 1
ATOM 5008 C C . ASP B 1 256 ? -4.418 -33.719 -7.758 1 98.5 256 ASP B C 1
ATOM 5010 O O . ASP B 1 256 ? -5.297 -33.781 -6.898 1 98.5 256 ASP B O 1
ATOM 5014 N N . LEU B 1 257 ? -3.6 -32.719 -7.867 1 98.81 257 LEU B N 1
ATOM 5015 C CA . LEU B 1 257 ? -3.617 -31.578 -6.953 1 98.81 257 LEU B CA 1
ATOM 5016 C C . LEU B 1 257 ? -3.246 -30.281 -7.676 1 98.81 257 LEU B C 1
ATOM 5018 O O . LEU B 1 257 ? -2.266 -30.25 -8.422 1 98.81 257 LEU B O 1
ATOM 5022 N N . VAL B 1 258 ? -4.031 -29.266 -7.559 1 98.94 258 VAL B N 1
ATOM 5023 C CA . VAL B 1 258 ? -3.699 -27.906 -7.957 1 98.94 258 VAL B CA 1
ATOM 5024 C C . VAL B 1 258 ? -3.584 -27.016 -6.719 1 98.94 258 VAL B C 1
ATOM 5026 O O . VAL B 1 258 ? -4.461 -27.031 -5.848 1 98.94 258 VAL B O 1
ATOM 5029 N N . THR B 1 259 ? -2.479 -26.312 -6.562 1 98.88 259 THR B N 1
ATOM 5030 C CA . THR B 1 259 ? -2.289 -25.406 -5.445 1 98.88 259 THR B CA 1
ATOM 5031 C C . THR B 1 259 ? -2.135 -23.969 -5.938 1 98.88 259 THR B C 1
ATOM 5033 O O . THR B 1 259 ? -1.323 -23.688 -6.824 1 98.88 259 THR B O 1
ATOM 5036 N N . THR B 1 260 ? -2.949 -23.109 -5.461 1 98.88 260 THR B N 1
ATOM 5037 C CA . THR B 1 260 ? -2.895 -21.688 -5.816 1 98.88 260 THR B CA 1
ATOM 5038 C C . THR B 1 260 ? -2.527 -20.844 -4.602 1 98.88 260 THR B C 1
ATOM 5040 O O . THR B 1 260 ? -3.307 -20.734 -3.65 1 98.88 260 THR B O 1
ATOM 5043 N N . VAL B 1 261 ? -1.379 -20.297 -4.582 1 98.81 261 VAL B N 1
ATOM 5044 C CA . VAL B 1 261 ? -0.901 -19.406 -3.521 1 98.81 261 VAL B CA 1
ATOM 5045 C C . VAL B 1 261 ? -0.655 -18.016 -4.086 1 98.81 261 VAL B C 1
ATOM 5047 O O . VAL B 1 261 ? 0.215 -17.828 -4.941 1 98.81 261 VAL B O 1
ATOM 5050 N N . PHE B 1 262 ? -1.443 -17.016 -3.6 1 98.25 262 PHE B N 1
ATOM 5051 C CA . PHE B 1 262 ? -1.388 -15.664 -4.152 1 98.25 262 PHE B CA 1
ATOM 5052 C C . PHE B 1 262 ? -1.531 -15.695 -5.672 1 98.25 262 PHE B C 1
ATOM 5054 O O . PHE B 1 262 ? -0.734 -15.086 -6.387 1 98.25 262 PHE B O 1
ATOM 5061 N N . PHE B 1 263 ? -2.633 -16.328 -6.16 1 98.69 263 PHE B N 1
ATOM 5062 C CA . PHE B 1 263 ? -2.689 -16.531 -7.602 1 98.69 263 PHE B CA 1
ATOM 5063 C C . PHE B 1 263 ? -4.07 -16.188 -8.148 1 98.69 263 PHE B C 1
ATOM 5065 O O . PHE B 1 263 ? -4.188 -15.516 -9.172 1 98.69 263 PHE B O 1
ATOM 5072 N N . ILE B 1 264 ? -5.141 -16.578 -7.539 1 98.5 264 ILE B N 1
ATOM 5073 C CA . ILE B 1 264 ? -6.469 -16.547 -8.148 1 98.5 264 ILE B CA 1
ATOM 5074 C C . ILE B 1 264 ? -6.867 -15.094 -8.406 1 98.5 264 ILE B C 1
ATOM 5076 O O . ILE B 1 264 ? -7.641 -14.812 -9.328 1 98.5 264 ILE B O 1
ATOM 5080 N N . ASP B 1 265 ? -6.266 -14.18 -7.656 1 97.62 265 ASP B N 1
ATOM 5081 C CA . ASP B 1 265 ? -6.625 -12.773 -7.816 1 97.62 265 ASP B CA 1
ATOM 5082 C C . ASP B 1 265 ? -5.879 -12.148 -8.992 1 97.62 265 ASP B C 1
ATOM 5084 O O . ASP B 1 265 ? -6.027 -10.953 -9.266 1 97.62 265 ASP B O 1
ATOM 5088 N N . THR B 1 266 ? -5.078 -12.914 -9.703 1 97.38 266 THR B N 1
ATOM 5089 C CA . THR B 1 266 ? -4.383 -12.414 -10.891 1 97.38 266 THR B CA 1
ATOM 5090 C C . THR B 1 266 ? -5.262 -12.562 -12.125 1 97.38 266 THR B C 1
ATOM 5092 O O . THR B 1 26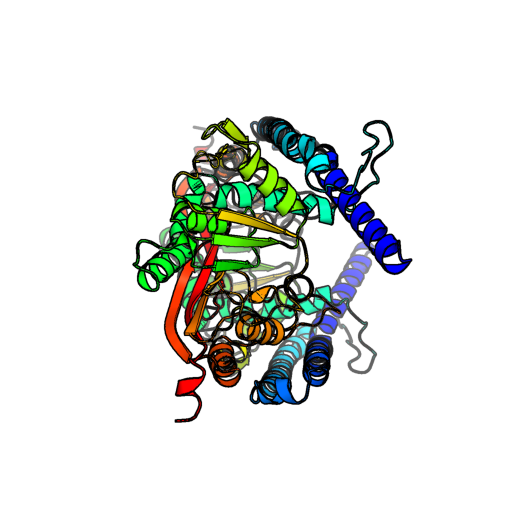6 ? -4.902 -12.086 -13.211 1 97.38 266 THR B O 1
ATOM 5095 N N . ALA B 1 267 ? -6.398 -13.172 -12.023 1 96.81 267 ALA B N 1
ATOM 5096 C CA . ALA B 1 267 ? -7.289 -13.414 -13.148 1 96.81 267 ALA B CA 1
ATOM 5097 C C . ALA B 1 267 ? -8.086 -12.156 -13.5 1 96.81 267 ALA B C 1
ATOM 5099 O O . ALA B 1 267 ? -8.523 -11.422 -12.609 1 96.81 267 ALA B O 1
ATOM 5100 N N . ASN B 1 268 ? -8.242 -11.992 -14.797 1 96.44 268 ASN B N 1
ATOM 5101 C CA . ASN B 1 268 ? -9.258 -11.031 -15.219 1 96.44 268 ASN B CA 1
ATOM 5102 C C . ASN B 1 268 ? -10.656 -11.477 -14.805 1 96.44 268 ASN B C 1
ATOM 5104 O O . ASN B 1 268 ? -11.422 -10.688 -14.242 1 96.44 268 ASN B O 1
ATOM 5108 N N . ASN B 1 269 ? -10.914 -12.656 -15.18 1 96.94 269 ASN B N 1
ATOM 5109 C CA . ASN B 1 269 ? -12.133 -13.359 -14.781 1 96.94 269 ASN B CA 1
ATOM 5110 C C . ASN B 1 269 ? -11.82 -14.578 -13.914 1 96.94 269 ASN B C 1
ATOM 5112 O O . ASN B 1 269 ? -11.438 -15.625 -14.438 1 96.94 269 ASN B O 1
ATOM 5116 N N . ILE B 1 270 ? -12.078 -14.469 -12.641 1 97.75 270 ILE B N 1
ATOM 5117 C CA . ILE B 1 270 ? -11.695 -15.477 -11.656 1 97.75 270 ILE B CA 1
ATOM 5118 C C . ILE B 1 270 ? -12.461 -16.766 -11.914 1 97.75 270 ILE B C 1
ATOM 5120 O O . ILE B 1 270 ? -11.969 -17.859 -11.617 1 97.75 270 ILE B O 1
ATOM 5124 N N . ILE B 1 271 ? -13.594 -16.734 -12.508 1 98 271 ILE B N 1
ATOM 5125 C CA . ILE B 1 271 ? -14.398 -17.922 -12.805 1 98 271 ILE B CA 1
ATOM 5126 C C . ILE B 1 271 ? -13.688 -18.781 -13.844 1 98 271 ILE B C 1
ATOM 5128 O O . ILE B 1 271 ? -13.758 -20.016 -13.789 1 98 271 ILE B O 1
ATOM 5132 N N . ASP B 1 272 ? -13.016 -18.109 -14.789 1 98.06 272 ASP B N 1
ATOM 5133 C CA . ASP B 1 272 ? -12.219 -18.859 -15.758 1 98.06 272 ASP B CA 1
ATOM 5134 C C . ASP B 1 272 ? -11.18 -19.734 -15.062 1 98.06 272 ASP B C 1
ATOM 5136 O O . ASP B 1 272 ? -10.938 -20.875 -15.477 1 98.06 272 ASP B O 1
ATOM 5140 N N . TYR B 1 273 ? -10.562 -19.203 -14.047 1 98.5 273 TYR B N 1
ATOM 5141 C CA . TYR B 1 273 ? -9.578 -19.969 -13.297 1 98.5 273 TYR B CA 1
ATOM 5142 C C . TYR B 1 273 ? -10.234 -21.156 -12.609 1 98.5 273 TYR B C 1
ATOM 5144 O O . TYR B 1 273 ? -9.703 -22.281 -12.641 1 98.5 273 TYR B O 1
ATOM 5152 N N . PHE B 1 274 ? -11.398 -20.953 -12.016 1 98.44 274 PHE B N 1
ATOM 5153 C CA . PHE B 1 274 ? -12.086 -22.016 -11.289 1 98.44 274 PHE B CA 1
ATOM 5154 C C . PHE B 1 274 ? -12.492 -23.141 -12.242 1 98.44 274 PHE B C 1
ATOM 5156 O O . PHE B 1 274 ? -12.242 -24.312 -11.961 1 98.44 274 PHE B O 1
ATOM 5163 N N . GLU B 1 275 ? -13.07 -22.75 -13.336 1 98.19 275 GLU B N 1
ATOM 5164 C CA . GLU B 1 275 ? -13.492 -23.734 -14.32 1 98.19 275 GLU B CA 1
ATOM 5165 C C . GLU B 1 275 ? -12.305 -24.5 -14.891 1 98.19 275 GLU B C 1
ATOM 5167 O O . GLU B 1 275 ? -12.375 -25.703 -15.102 1 98.19 275 GLU B O 1
ATOM 5172 N N . THR B 1 276 ? -11.234 -23.766 -15.133 1 98.69 276 THR B N 1
ATOM 5173 C CA . THR B 1 276 ? -10.031 -24.406 -15.656 1 98.69 276 THR B CA 1
ATOM 5174 C C . THR B 1 276 ? -9.438 -25.375 -14.633 1 98.69 276 THR B C 1
ATOM 5176 O O . THR B 1 276 ? -9.102 -26.5 -14.969 1 98.69 276 THR B O 1
ATOM 5179 N N . ILE B 1 277 ? -9.352 -24.984 -13.367 1 98.88 277 ILE B N 1
ATOM 5180 C CA . ILE B 1 277 ? -8.812 -25.844 -12.32 1 98.88 277 ILE B CA 1
ATOM 5181 C C . ILE B 1 277 ? -9.672 -27.094 -12.188 1 98.88 277 ILE B C 1
ATOM 5183 O O . ILE B 1 277 ? -9.148 -28.203 -12.086 1 98.88 277 ILE B O 1
ATOM 5187 N N . TYR B 1 278 ? -11.016 -26.875 -12.242 1 98.69 278 TYR B N 1
ATOM 5188 C CA . TYR B 1 278 ? -11.93 -28.016 -12.164 1 98.69 278 TYR B CA 1
ATOM 5189 C C . TYR B 1 278 ? -11.688 -29 -13.305 1 98.69 278 TYR B C 1
ATOM 5191 O O . TYR B 1 278 ? -11.625 -30.203 -13.094 1 98.69 278 TYR B O 1
ATOM 5199 N N . ARG B 1 279 ? -11.547 -28.453 -14.477 1 98.56 279 ARG B N 1
ATOM 5200 C CA . ARG B 1 279 ? -11.312 -29.266 -15.656 1 98.56 279 ARG B CA 1
ATOM 5201 C C . ARG B 1 279 ? -9.984 -30.016 -15.555 1 98.56 279 ARG B C 1
ATOM 5203 O O . ARG B 1 279 ? -9.891 -31.172 -15.953 1 98.56 279 ARG B O 1
ATOM 5210 N N . LEU B 1 280 ? -9 -29.406 -15.039 1 98.88 280 LEU B N 1
ATOM 5211 C CA . LEU B 1 280 ? -7.648 -29.938 -14.992 1 98.88 280 LEU B CA 1
ATOM 5212 C C . LEU B 1 280 ? -7.555 -31.078 -13.977 1 98.88 280 LEU B C 1
ATOM 5214 O O . LEU B 1 280 ? -6.785 -32.031 -14.164 1 98.88 280 LEU B O 1
ATOM 5218 N N . LEU B 1 281 ? -8.352 -31 -12.906 1 98.81 281 LEU B N 1
ATOM 5219 C CA . LEU B 1 281 ? -8.281 -31.969 -11.82 1 98.81 281 LEU B CA 1
ATOM 5220 C C . LEU B 1 281 ? -8.906 -33.312 -12.242 1 98.81 281 LEU B C 1
ATOM 5222 O O . LEU B 1 281 ? -9.953 -33.312 -12.891 1 98.81 281 LEU B O 1
ATOM 5226 N N . LYS B 1 282 ? -8.273 -34.375 -11.898 1 98.31 282 LYS B N 1
ATOM 5227 C CA . LYS B 1 282 ? -8.891 -35.688 -11.984 1 98.31 282 LYS B CA 1
ATOM 5228 C C . LYS B 1 282 ? -10.078 -35.812 -11.031 1 98.31 282 LYS B C 1
ATOM 5230 O O . LYS B 1 282 ? -10.125 -35.125 -10 1 98.31 282 LYS B O 1
ATOM 5235 N N . PRO B 1 283 ? -11.047 -36.719 -11.477 1 97.88 283 PRO B N 1
ATOM 5236 C CA . PRO B 1 283 ? -12.039 -37.031 -10.438 1 97.88 283 PRO B CA 1
ATOM 5237 C C . PRO B 1 283 ? -11.391 -37.469 -9.133 1 97.88 283 PRO B C 1
ATOM 5239 O O . PRO B 1 283 ? -10.5 -38.344 -9.148 1 97.88 283 PRO B O 1
ATOM 5242 N N . GLY B 1 284 ? -11.75 -36.875 -8.055 1 97.56 284 GLY B N 1
ATOM 5243 C CA . GLY B 1 284 ? -11.141 -37.188 -6.77 1 97.56 284 GLY B CA 1
ATOM 5244 C C . GLY B 1 284 ? -9.945 -36.312 -6.453 1 97.56 284 GLY B C 1
ATOM 5245 O O . GLY B 1 284 ? -9.383 -36.375 -5.359 1 97.56 284 GLY B O 1
ATOM 5246 N N . GLY B 1 285 ? -9.57 -35.438 -7.391 1 98.5 285 GLY B N 1
ATOM 5247 C CA . GLY B 1 285 ? -8.453 -34.531 -7.176 1 98.5 285 GLY B CA 1
ATOM 5248 C C . GLY B 1 285 ? -8.781 -33.375 -6.242 1 98.5 285 GLY B C 1
ATOM 5249 O O . GLY B 1 285 ? -9.938 -33.188 -5.879 1 98.5 285 GLY B O 1
ATOM 5250 N N . TYR B 1 286 ? -7.699 -32.625 -5.828 1 98.81 286 TYR B N 1
ATOM 5251 C CA . TYR B 1 286 ? -7.879 -31.562 -4.824 1 98.81 286 TYR B CA 1
ATOM 5252 C C . TYR B 1 286 ? -7.367 -30.234 -5.336 1 98.81 286 TYR B C 1
ATOM 5254 O O . TYR B 1 286 ? -6.504 -30.188 -6.219 1 98.81 286 TYR B O 1
ATOM 5262 N N . TRP B 1 287 ? -7.957 -29.188 -4.836 1 98.88 287 TRP B N 1
ATOM 5263 C CA . TRP B 1 287 ? -7.516 -27.812 -5.012 1 98.88 287 TRP B CA 1
ATOM 5264 C C . TRP B 1 287 ? -7.289 -27.141 -3.666 1 98.88 287 TRP B C 1
ATOM 5266 O O . TRP B 1 287 ? -8.203 -27.078 -2.838 1 98.88 287 TRP B O 1
ATOM 5276 N N . ILE B 1 288 ? -6.082 -26.734 -3.389 1 98.94 288 ILE B N 1
ATOM 5277 C CA . ILE B 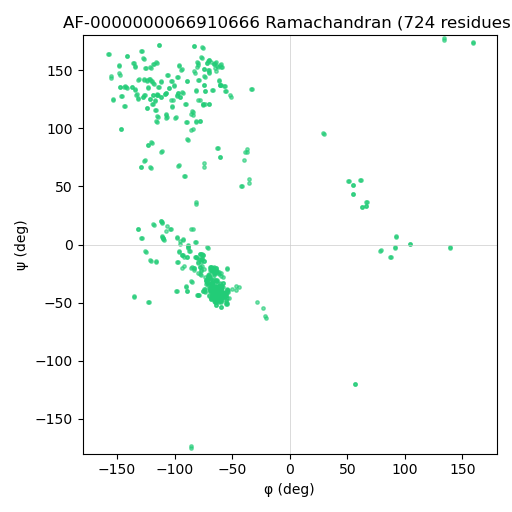1 288 ? -5.734 -25.984 -2.184 1 98.94 288 ILE B CA 1
ATOM 5278 C C . ILE B 1 288 ? -5.41 -24.531 -2.547 1 98.94 288 ILE B C 1
ATOM 5280 O O . ILE B 1 288 ? -4.613 -24.281 -3.455 1 98.94 288 ILE B O 1
ATOM 5284 N N . ASN B 1 289 ? -6.023 -23.625 -1.854 1 98.81 289 ASN B N 1
ATOM 5285 C CA . ASN B 1 289 ? -5.789 -22.203 -2.113 1 98.81 289 ASN B CA 1
ATOM 5286 C C . ASN B 1 289 ? -5.328 -21.469 -0.857 1 98.81 289 ASN B C 1
ATOM 5288 O O . ASN B 1 289 ? -5.773 -21.781 0.248 1 98.81 289 ASN B O 1
ATOM 5292 N N . MET B 1 290 ? -4.418 -20.594 -1.033 1 98.56 290 MET B N 1
ATOM 5293 C CA . MET B 1 290 ? -3.961 -19.688 0.012 1 98.56 290 MET B CA 1
ATOM 5294 C C . MET B 1 290 ? -3.648 -18.312 -0.563 1 98.56 290 MET B C 1
ATOM 5296 O O . MET B 1 290 ? -2.793 -18.172 -1.441 1 98.56 290 MET B O 1
ATOM 5300 N N . GLY B 1 291 ? -4.324 -17.266 -0.114 1 98.44 291 GLY B N 1
ATOM 5301 C CA . GLY B 1 291 ? -3.994 -15.922 -0.577 1 98.44 291 GLY B CA 1
ATOM 5302 C C . GLY B 1 291 ? -5.125 -14.93 -0.39 1 98.44 291 GLY B C 1
ATOM 5303 O O . GLY B 1 291 ? -6.223 -15.305 0.027 1 98.44 291 GLY B O 1
ATOM 5304 N N . PRO B 1 292 ? -4.871 -13.703 -0.656 1 98.12 292 PRO B N 1
ATOM 5305 C CA . PRO B 1 292 ? -5.895 -12.656 -0.618 1 98.12 292 PRO B CA 1
ATOM 5306 C C . PRO B 1 292 ? -6.668 -12.539 -1.93 1 98.12 292 PRO B C 1
ATOM 5308 O O . PRO B 1 292 ? -6.559 -13.414 -2.793 1 98.12 292 PRO B O 1
ATOM 5311 N N . LEU B 1 293 ? -7.527 -11.531 -2.027 1 98.5 293 LEU B N 1
ATOM 5312 C CA . LEU B 1 293 ? -8.258 -11.195 -3.246 1 98.5 293 LEU B CA 1
ATOM 5313 C C . LEU B 1 293 ? -7.949 -9.766 -3.684 1 98.5 293 LEU B C 1
ATOM 5315 O O . LEU B 1 293 ? -8.852 -8.93 -3.746 1 98.5 293 LEU B O 1
ATOM 5319 N N . LEU B 1 294 ? -6.707 -9.492 -4.086 1 97.38 294 LEU B N 1
ATOM 5320 C CA . LEU B 1 294 ? -6.234 -8.172 -4.484 1 97.38 294 LEU B CA 1
ATOM 5321 C C . LEU B 1 294 ? -6.75 -7.809 -5.871 1 97.38 294 LEU B C 1
ATOM 5323 O O . LEU B 1 294 ? -6.762 -6.633 -6.246 1 97.38 294 LEU B O 1
ATOM 5327 N N . TYR B 1 295 ? -7.336 -8.586 -6.629 1 97.94 295 TYR B N 1
ATOM 5328 C CA . TYR B 1 295 ? -7.773 -8.43 -8.016 1 97.94 295 TYR B CA 1
ATOM 5329 C C . TYR B 1 295 ? -6.875 -7.457 -8.766 1 97.94 295 TYR B C 1
ATOM 5331 O O . TYR B 1 295 ? -7.141 -6.254 -8.797 1 97.94 295 TYR B O 1
ATOM 5339 N N . HIS B 1 296 ? -5.906 -7.91 -9.469 1 95.56 296 HIS B N 1
ATOM 5340 C CA . HIS B 1 296 ? -4.816 -7.156 -10.07 1 95.56 296 HIS B CA 1
ATOM 5341 C C . HIS B 1 296 ? -5.336 -6.188 -11.125 1 95.56 296 HIS B C 1
ATOM 5343 O O . HIS B 1 296 ? -4.695 -5.168 -11.414 1 95.56 296 HIS B O 1
ATOM 5349 N N . PHE B 1 297 ? -6.504 -6.461 -11.664 1 96.06 297 PHE B N 1
ATOM 5350 C CA . PHE B 1 297 ? -6.965 -5.684 -12.805 1 96.06 297 PHE B CA 1
ATOM 5351 C C . PHE B 1 297 ? -8.133 -4.785 -12.414 1 96.06 297 PHE B C 1
ATOM 5353 O O . PHE B 1 297 ? -8.703 -4.09 -13.258 1 96.06 297 PHE B O 1
ATOM 5360 N N . ALA B 1 298 ? -8.461 -4.754 -11.172 1 95.19 298 ALA B N 1
ATOM 5361 C CA . ALA B 1 298 ? -9.656 -4.055 -10.711 1 95.19 298 ALA B CA 1
ATOM 5362 C C . ALA B 1 298 ? -9.594 -2.57 -11.055 1 95.19 298 ALA B C 1
ATOM 5364 O O . ALA B 1 298 ? -10.609 -1.966 -11.414 1 95.19 298 ALA B O 1
ATOM 5365 N N . ASP B 1 299 ? -8.414 -1.995 -10.953 1 90.12 299 ASP B N 1
ATOM 5366 C CA . ASP B 1 299 ? -8.281 -0.55 -11.109 1 90.12 299 ASP B CA 1
ATOM 5367 C C . ASP B 1 299 ? -7.516 -0.206 -12.391 1 90.12 299 ASP B C 1
ATOM 5369 O O . ASP B 1 299 ? -6.906 0.862 -12.484 1 90.12 299 ASP B O 1
ATOM 5373 N N . MET B 1 300 ? -7.469 -1.106 -13.305 1 90.94 300 MET B N 1
ATOM 5374 C CA . MET B 1 300 ? -6.801 -0.862 -14.578 1 90.94 300 MET B CA 1
ATOM 5375 C C . MET B 1 300 ? -7.816 -0.502 -15.664 1 90.94 300 MET B C 1
ATOM 5377 O O . MET B 1 300 ? -8.555 -1.365 -16.141 1 90.94 300 MET B O 1
ATOM 5381 N N . PRO B 1 301 ? -7.766 0.746 -16.031 1 86.12 301 PRO B N 1
ATOM 5382 C CA . PRO B 1 301 ? -8.734 1.16 -17.047 1 86.12 301 PRO B CA 1
ATOM 5383 C C . PRO B 1 301 ? -8.656 0.315 -18.312 1 86.12 301 PRO B C 1
ATOM 5385 O O . PRO B 1 301 ? -7.559 0.04 -18.812 1 86.12 301 PRO B O 1
ATOM 5388 N N . GLY B 1 302 ? -9.742 -0.1 -18.75 1 88.81 302 GLY B N 1
ATOM 5389 C CA . GLY B 1 302 ? -9.82 -0.815 -20.016 1 88.81 302 GLY B CA 1
ATOM 5390 C C . GLY B 1 302 ? -9.594 -2.309 -19.859 1 88.81 302 GLY B C 1
ATOM 5391 O O . GLY B 1 302 ? -9.82 -3.068 -20.812 1 88.81 302 GLY B O 1
ATOM 5392 N N . GLU B 1 303 ? -9.172 -2.75 -18.734 1 93.06 303 GLU B N 1
ATOM 5393 C CA . GLU B 1 303 ? -8.93 -4.168 -18.5 1 93.06 303 GLU B CA 1
ATOM 5394 C C . GLU B 1 303 ? -10.133 -4.84 -17.844 1 93.06 303 GLU B C 1
ATOM 5396 O O . GLU B 1 303 ? -10.656 -4.34 -16.844 1 93.06 303 GLU B O 1
ATOM 5401 N N . PRO B 1 304 ? -10.547 -5.906 -18.5 1 94.44 304 PRO B N 1
ATOM 5402 C CA . PRO B 1 304 ? -11.641 -6.633 -17.859 1 94.44 304 PRO B CA 1
ATOM 5403 C C . PRO B 1 304 ? -11.258 -7.145 -16.469 1 94.44 304 PRO B C 1
ATOM 5405 O O . PRO B 1 304 ? -10.125 -7.582 -16.25 1 94.44 304 PRO B O 1
ATOM 5408 N N . SER B 1 305 ? -12.18 -6.988 -15.57 1 95.62 305 SER B N 1
ATOM 5409 C CA . SER B 1 305 ? -11.961 -7.508 -14.219 1 95.62 305 SER B CA 1
ATOM 5410 C C . SER B 1 305 ? -13.281 -7.824 -13.531 1 95.62 305 SER B C 1
ATOM 5412 O O . SER B 1 305 ? -14.188 -6.992 -13.5 1 95.62 305 SER B O 1
ATOM 5414 N N . ILE B 1 306 ? -13.406 -9.016 -13.078 1 96.75 306 ILE B N 1
ATOM 5415 C CA . ILE B 1 306 ? -14.523 -9.445 -12.242 1 96.75 306 ILE B CA 1
ATOM 5416 C C . ILE B 1 306 ? -14.055 -9.641 -10.805 1 96.75 306 ILE B C 1
ATOM 5418 O O . ILE B 1 306 ? -13.266 -10.547 -10.523 1 96.75 306 ILE B O 1
ATOM 5422 N N . GLU B 1 307 ? -14.523 -8.773 -9.906 1 97.88 307 GLU B N 1
ATOM 5423 C CA . GLU B 1 307 ? -14.086 -8.82 -8.516 1 97.88 307 GLU B CA 1
ATOM 5424 C C . GLU B 1 307 ? -15.188 -9.375 -7.609 1 97.88 307 GLU B C 1
ATOM 5426 O O . GLU B 1 307 ? -16.203 -8.719 -7.379 1 97.88 307 GLU B O 1
ATOM 5431 N N . LEU B 1 308 ? -15 -10.516 -7.121 1 98.38 308 LEU B N 1
ATOM 5432 C CA . LEU B 1 308 ? -15.938 -11.164 -6.215 1 98.38 308 LEU B CA 1
ATOM 5433 C C . LEU B 1 308 ? -15.445 -11.102 -4.777 1 98.38 308 LEU B C 1
ATOM 5435 O O . LEU B 1 308 ? -14.242 -11.203 -4.523 1 98.38 308 LEU B O 1
ATOM 5439 N N . ALA B 1 309 ? -16.391 -10.875 -3.846 1 98.25 309 ALA B N 1
ATOM 5440 C CA . ALA B 1 309 ? -16.047 -11.031 -2.438 1 98.25 309 ALA B CA 1
ATOM 5441 C C . ALA B 1 309 ? -15.82 -12.5 -2.082 1 98.25 309 ALA B C 1
ATOM 5443 O O . ALA B 1 309 ? -16.281 -13.391 -2.795 1 98.25 309 ALA B O 1
ATOM 5444 N N . TYR B 1 310 ? -15.117 -12.773 -1.031 1 98.31 310 TYR B N 1
ATOM 5445 C CA . TYR B 1 310 ? -14.781 -14.141 -0.662 1 98.31 310 TYR B CA 1
ATOM 5446 C C . TYR B 1 310 ? -16.047 -14.977 -0.466 1 98.31 310 TYR B C 1
ATOM 5448 O O . TYR B 1 310 ? -16.094 -16.141 -0.876 1 98.31 310 TYR B O 1
ATOM 5456 N N . GLU B 1 311 ? -17.047 -14.398 0.203 1 97.31 311 GLU B N 1
ATOM 5457 C CA . GLU B 1 311 ? -18.297 -15.125 0.434 1 97.31 311 GLU B CA 1
ATOM 5458 C C . GLU B 1 311 ? -18.875 -15.656 -0.874 1 97.31 311 GLU B C 1
ATOM 5460 O O . GLU B 1 311 ? -19.406 -16.766 -0.92 1 97.31 311 GLU B O 1
ATOM 5465 N N . GLU B 1 312 ? -18.781 -14.891 -1.919 1 97.38 312 GLU B N 1
ATOM 5466 C CA . GLU B 1 312 ? -19.281 -15.297 -3.229 1 97.38 312 GLU B CA 1
ATOM 5467 C C . GLU B 1 312 ? -18.375 -16.344 -3.865 1 97.38 312 GLU B C 1
ATOM 5469 O O . GLU B 1 312 ? -18.859 -17.234 -4.582 1 97.38 312 GLU B O 1
ATOM 5474 N N . ILE B 1 313 ? -17.109 -16.188 -3.684 1 97.5 313 ILE B N 1
ATOM 5475 C CA . ILE B 1 313 ? -16.141 -17.141 -4.215 1 97.5 313 ILE B CA 1
ATOM 5476 C C . ILE B 1 313 ? -16.469 -18.547 -3.719 1 97.5 313 ILE B C 1
ATOM 5478 O O . ILE B 1 313 ? -16.438 -19.5 -4.488 1 97.5 313 ILE B O 1
ATOM 5482 N N . VAL B 1 314 ? -16.812 -18.672 -2.453 1 97.12 314 VAL B N 1
ATOM 5483 C CA . VAL B 1 314 ? -17.141 -19.969 -1.854 1 97.12 314 VAL B CA 1
ATOM 5484 C C . VAL B 1 314 ? -18.344 -20.578 -2.57 1 97.12 314 VAL B C 1
ATOM 5486 O O . VAL B 1 314 ? -18.344 -21.766 -2.91 1 97.12 314 VAL B O 1
ATOM 5489 N N . ASP B 1 315 ? -19.297 -19.719 -2.834 1 96.69 315 ASP B N 1
ATOM 5490 C CA . ASP B 1 315 ? -20.5 -20.172 -3.518 1 96.69 315 ASP B CA 1
ATOM 5491 C C . ASP B 1 315 ? -20.203 -20.578 -4.957 1 96.69 315 ASP B C 1
ATOM 5493 O O . ASP B 1 315 ? -20.672 -21.609 -5.426 1 96.69 315 ASP B O 1
ATOM 5497 N N . VAL B 1 316 ? -19.438 -19.797 -5.59 1 97.69 316 VAL B N 1
ATOM 5498 C CA . VAL B 1 316 ? -19.109 -20.047 -6.992 1 97.69 316 VAL B CA 1
ATOM 5499 C C . VAL B 1 316 ? -18.328 -21.344 -7.125 1 97.69 316 VAL B C 1
ATOM 5501 O O . VAL B 1 316 ? -18.578 -22.141 -8.047 1 97.69 316 VAL B O 1
ATOM 5504 N N . MET B 1 317 ? -17.391 -21.562 -6.25 1 96.94 317 MET B N 1
ATOM 5505 C CA . MET B 1 317 ? -16.609 -22.797 -6.277 1 96.94 317 MET B CA 1
ATOM 5506 C C . MET B 1 317 ? -17.531 -24.016 -6.203 1 96.94 317 MET B C 1
ATOM 5508 O O . MET B 1 317 ? -17.359 -24.969 -6.953 1 96.94 317 MET B O 1
ATOM 5512 N N . GLN B 1 318 ? -18.469 -23.922 -5.344 1 96.81 318 GLN B N 1
ATOM 5513 C CA . GLN B 1 318 ? -19.391 -25.031 -5.172 1 96.81 318 GLN B CA 1
ATOM 5514 C C . GLN B 1 318 ? -20.297 -25.188 -6.391 1 96.81 318 GLN B C 1
ATOM 5516 O O . GLN B 1 318 ? -20.562 -26.312 -6.828 1 96.81 318 GLN B O 1
ATOM 5521 N N . ARG B 1 319 ? -20.719 -24.094 -6.957 1 97.5 319 ARG B N 1
ATOM 5522 C CA . ARG B 1 319 ? -21.594 -24.141 -8.125 1 97.5 319 ARG B CA 1
ATOM 5523 C C . ARG B 1 319 ? -20.844 -24.656 -9.352 1 97.5 319 ARG B C 1
ATOM 5525 O O . ARG B 1 319 ? -21.453 -25.25 -10.25 1 97.5 319 ARG B O 1
ATOM 5532 N N . VAL B 1 320 ? -19.594 -24.438 -9.383 1 97.69 320 VAL B N 1
ATOM 5533 C CA . VAL B 1 320 ? -18.766 -24.984 -10.445 1 97.69 320 VAL B CA 1
ATOM 5534 C C . VAL B 1 320 ? -18.688 -26.5 -10.312 1 97.69 320 VAL B C 1
ATOM 5536 O O . VAL B 1 320 ? -18.578 -27.219 -11.32 1 97.69 320 VAL B O 1
ATOM 5539 N N . GLY B 1 321 ? -18.703 -27 -9.078 1 97.69 321 GLY B N 1
ATOM 5540 C CA . GLY B 1 321 ? -18.766 -28.438 -8.883 1 97.69 321 GLY B CA 1
ATOM 5541 C C . GLY B 1 321 ? -17.875 -28.938 -7.754 1 97.69 321 GLY B C 1
ATOM 5542 O O . GLY B 1 321 ? -17.922 -30.109 -7.387 1 97.69 321 GLY B O 1
ATOM 5543 N N . PHE B 1 322 ? -17.172 -28.031 -7.176 1 98.44 322 PHE B N 1
ATOM 5544 C CA . PHE B 1 322 ? -16.25 -28.438 -6.125 1 98.44 322 PHE B CA 1
ATOM 5545 C C . PHE B 1 322 ? -17 -28.781 -4.84 1 98.44 322 PHE B C 1
ATOM 5547 O O . PHE B 1 322 ? -18.047 -28.188 -4.559 1 98.44 322 PHE B O 1
ATOM 5554 N N . ARG B 1 323 ? -16.438 -29.641 -4.113 1 98.19 323 ARG B N 1
ATOM 5555 C CA . ARG B 1 323 ? -16.828 -29.859 -2.729 1 98.19 323 ARG B CA 1
ATOM 5556 C C . ARG B 1 323 ? -15.852 -29.219 -1.762 1 98.19 323 ARG B C 1
ATOM 5558 O O . ARG B 1 323 ? -14.672 -29.547 -1.742 1 98.19 323 ARG B O 1
ATOM 5565 N N . LEU B 1 324 ? -16.328 -28.312 -0.99 1 98 324 LEU B N 1
ATOM 5566 C CA . LEU B 1 324 ? -15.492 -27.641 -0.003 1 98 324 LEU B CA 1
ATOM 5567 C C . LEU B 1 324 ? -15.219 -28.562 1.187 1 98 324 LEU B C 1
ATOM 5569 O O . LEU B 1 324 ? -16.156 -29.016 1.856 1 98 324 LEU B O 1
ATOM 5573 N N . LEU B 1 325 ? -13.992 -28.812 1.419 1 98.19 325 LEU B N 1
ATOM 5574 C CA . LEU B 1 325 ? -13.609 -29.734 2.494 1 98.19 325 LEU B CA 1
ATOM 5575 C C . LEU B 1 325 ? -13.211 -28.953 3.746 1 98.19 325 LEU B C 1
ATOM 5577 O O . LEU B 1 325 ? -13.469 -29.406 4.867 1 98.19 325 LEU B O 1
ATOM 5581 N N . TYR B 1 326 ? -12.531 -27.906 3.57 1 98.06 326 TYR B N 1
ATOM 5582 C CA . TYR B 1 326 ? -12.023 -27.109 4.68 1 98.06 326 TYR B CA 1
ATOM 5583 C C . TYR B 1 326 ? -11.797 -25.656 4.25 1 98.06 326 TYR B C 1
ATOM 5585 O O . TYR B 1 326 ? -11.461 -25.391 3.094 1 98.06 326 TYR B O 1
ATOM 5593 N N . GLN B 1 327 ? -12.062 -24.703 5.137 1 97.88 327 GLN B N 1
ATOM 5594 C CA . GLN B 1 327 ? -11.727 -23.312 4.875 1 97.88 327 GLN B CA 1
ATOM 5595 C C . GLN B 1 327 ? -11.352 -22.578 6.164 1 97.88 327 GLN B C 1
ATOM 5597 O O . GLN B 1 327 ? -11.82 -22.953 7.246 1 97.88 327 GLN B O 1
ATOM 5602 N N . LYS B 1 328 ? -10.508 -21.719 6.066 1 97.75 328 LYS B N 1
ATOM 5603 C CA . LYS B 1 328 ? -10.086 -20.812 7.129 1 97.75 328 LYS B CA 1
ATOM 5604 C C . LYS B 1 328 ? -9.789 -19.406 6.578 1 97.75 328 LYS B C 1
ATOM 5606 O O . LYS B 1 328 ? -9.234 -19.281 5.484 1 97.75 328 LYS B O 1
ATOM 5611 N N . ALA B 1 329 ? -10.258 -18.375 7.289 1 96.69 329 ALA B N 1
ATOM 5612 C CA . ALA B 1 329 ? -10 -17 6.879 1 96.69 329 ALA B CA 1
ATOM 5613 C C . ALA B 1 329 ? -9.109 -16.281 7.883 1 96.69 329 ALA B C 1
ATOM 5615 O O . ALA B 1 329 ? -8.719 -16.859 8.906 1 96.69 329 ALA B O 1
ATOM 5616 N N . ASP B 1 330 ? -8.656 -15.086 7.551 1 95.31 330 ASP B N 1
ATOM 5617 C CA . ASP B 1 330 ? -7.93 -14.172 8.422 1 95.31 330 ASP B CA 1
ATOM 5618 C C . ASP B 1 330 ? -6.562 -14.734 8.805 1 95.31 330 ASP B C 1
ATOM 5620 O O . ASP B 1 330 ? -6.152 -14.656 9.961 1 95.31 330 ASP B O 1
ATOM 5624 N N . ILE B 1 331 ? -5.949 -15.398 7.895 1 96.75 331 ILE B N 1
ATOM 5625 C CA . ILE B 1 331 ? -4.586 -15.859 8.109 1 96.75 331 ILE B CA 1
ATOM 5626 C C . ILE B 1 331 ? -3.598 -14.75 7.762 1 96.75 331 ILE B C 1
ATOM 5628 O O . ILE B 1 331 ? -3.441 -14.398 6.586 1 96.75 331 ILE B O 1
ATOM 5632 N N . PRO B 1 332 ? -2.932 -14.227 8.773 1 95.31 332 PRO B N 1
ATOM 5633 C CA . PRO B 1 332 ? -1.998 -13.133 8.5 1 95.31 332 PRO B CA 1
ATOM 5634 C C . PRO B 1 332 ? -0.759 -13.594 7.734 1 95.31 332 PRO B C 1
ATOM 5636 O O . PRO B 1 332 ? -0.054 -14.5 8.18 1 95.31 332 PRO B O 1
ATOM 5639 N N . THR B 1 333 ? -0.515 -13.031 6.562 1 95.56 333 THR B N 1
ATOM 5640 C CA . THR B 1 333 ? 0.642 -13.344 5.734 1 95.56 333 THR B CA 1
ATOM 5641 C C . THR B 1 333 ? 1.255 -12.078 5.148 1 95.56 333 THR B C 1
ATOM 5643 O O . THR B 1 333 ? 0.533 -11.156 4.758 1 95.56 333 THR B O 1
ATOM 5646 N N . GLY B 1 334 ? 2.574 -12 5.203 1 94.06 334 GLY B N 1
ATOM 5647 C CA . GLY B 1 334 ? 3.248 -10.945 4.473 1 94.06 334 GLY B CA 1
ATOM 5648 C C . GLY B 1 334 ? 3.486 -11.281 3.012 1 94.06 334 GLY B C 1
ATOM 5649 O O . GLY B 1 334 ? 3.219 -12.406 2.58 1 94.06 334 GLY B O 1
ATOM 5650 N N . TYR B 1 335 ? 3.902 -10.352 2.299 1 95.19 335 TYR B N 1
ATOM 5651 C CA . TYR B 1 335 ? 4.285 -10.531 0.903 1 95.19 335 TYR B CA 1
ATOM 5652 C C . TYR B 1 335 ? 5.434 -9.602 0.523 1 95.19 335 TYR B C 1
ATOM 5654 O O . TYR B 1 335 ? 5.215 -8.43 0.23 1 95.19 335 TYR B O 1
ATOM 5662 N N . THR B 1 336 ? 6.629 -10.094 0.507 1 96.06 336 THR B N 1
ATOM 5663 C CA . THR B 1 336 ? 7.867 -9.383 0.201 1 96.06 336 THR B CA 1
ATOM 5664 C C . THR B 1 336 ? 8.031 -8.156 1.101 1 96.06 336 THR B C 1
ATOM 5666 O O . THR B 1 336 ? 8.336 -7.066 0.623 1 96.06 336 THR B O 1
ATOM 5669 N N . GLN B 1 337 ? 7.758 -8.375 2.279 1 93.62 337 GLN B N 1
ATOM 5670 C CA . GLN B 1 337 ? 7.742 -7.285 3.25 1 93.62 337 GLN B CA 1
ATOM 5671 C C . GLN B 1 337 ? 9.156 -6.969 3.74 1 93.62 337 GLN B C 1
ATOM 5673 O O . GLN B 1 337 ? 9.938 -7.875 4.02 1 93.62 337 GLN B O 1
ATOM 5678 N N . ASN B 1 338 ? 9.516 -5.711 3.748 1 95 338 ASN B N 1
ATOM 5679 C CA . ASN B 1 338 ? 10.688 -5.234 4.473 1 95 338 ASN B CA 1
ATOM 5680 C C . ASN B 1 338 ? 10.406 -5.109 5.969 1 95 338 ASN B C 1
ATOM 5682 O O . ASN B 1 338 ? 9.742 -4.172 6.406 1 95 338 ASN B O 1
ATOM 5686 N N . VAL B 1 339 ? 10.914 -5.973 6.727 1 93.12 339 VAL B N 1
ATOM 5687 C CA . VAL B 1 339 ? 10.562 -6.102 8.141 1 93.12 339 VAL B CA 1
ATOM 5688 C C . VAL B 1 339 ? 11.094 -4.898 8.914 1 93.12 339 VAL B C 1
ATOM 5690 O O . VAL B 1 339 ? 10.609 -4.598 10.008 1 93.12 339 VAL B O 1
ATOM 5693 N N . SER B 1 340 ? 12.07 -4.238 8.375 1 96.06 340 SER B N 1
ATOM 5694 C CA . SER B 1 340 ? 12.664 -3.094 9.062 1 96.06 340 SER B CA 1
ATOM 5695 C C . SER B 1 340 ? 11.938 -1.8 8.703 1 96.06 340 SER B C 1
ATOM 5697 O O . SER B 1 340 ? 12.188 -0.756 9.312 1 96.06 340 SER B O 1
ATOM 5699 N N . SER B 1 341 ? 11.07 -1.842 7.719 1 97.44 341 SER B N 1
ATOM 5700 C CA . SER B 1 341 ? 10.375 -0.657 7.227 1 97.44 341 SER B CA 1
ATOM 5701 C C . SER B 1 341 ? 9.352 -0.157 8.242 1 97.44 341 SER B C 1
ATOM 5703 O O . SER B 1 341 ? 8.734 -0.953 8.953 1 97.44 341 SER B O 1
ATOM 5705 N N . MET B 1 342 ? 9.102 1.16 8.312 1 98.12 342 MET B N 1
ATOM 5706 C CA . MET B 1 342 ? 8.047 1.734 9.141 1 98.12 342 MET B CA 1
ATOM 5707 C C . MET B 1 342 ? 6.668 1.317 8.641 1 98.12 342 MET B C 1
ATOM 5709 O O . MET B 1 342 ? 5.707 1.272 9.406 1 98.12 342 MET B O 1
ATOM 5713 N N . LEU B 1 343 ? 6.621 1.114 7.395 1 97.44 343 LEU B N 1
ATOM 5714 C CA . LEU B 1 343 ? 5.363 0.676 6.797 1 97.44 343 LEU B CA 1
ATOM 5715 C C . LEU B 1 343 ? 5.348 -0.837 6.609 1 97.44 343 LEU B C 1
ATOM 5717 O O . LEU B 1 343 ? 6.258 -1.4 5.996 1 97.44 343 LEU B O 1
ATOM 5721 N N . ARG B 1 344 ? 4.332 -1.444 7.078 1 94.5 344 ARG B N 1
ATOM 5722 C CA . ARG B 1 344 ? 4.176 -2.889 6.926 1 94.5 344 ARG B CA 1
ATOM 5723 C C . ARG B 1 344 ? 2.779 -3.238 6.422 1 94.5 344 ARG B C 1
ATOM 5725 O O . ARG B 1 344 ? 1.797 -2.6 6.805 1 94.5 344 ARG B O 1
ATOM 5732 N N . TYR B 1 345 ? 2.758 -4.23 5.559 1 92 345 TYR B N 1
ATOM 5733 C CA . TYR B 1 345 ? 1.507 -4.754 5.02 1 92 345 TYR B CA 1
ATOM 5734 C C . TYR B 1 345 ? 1.244 -6.168 5.531 1 92 345 TYR B C 1
ATOM 5736 O O . TYR B 1 345 ? 2.174 -6.965 5.672 1 92 345 TYR B O 1
ATOM 5744 N N . THR B 1 346 ? 0.062 -6.41 5.812 1 94.06 346 THR B N 1
ATOM 5745 C CA . THR B 1 346 ? -0.354 -7.766 6.168 1 94.06 346 THR B CA 1
ATOM 5746 C C . THR B 1 346 ? -1.625 -8.156 5.418 1 94.06 346 THR B C 1
ATOM 5748 O O . THR B 1 346 ? -2.584 -7.379 5.371 1 94.06 346 THR B O 1
ATOM 5751 N N . TYR B 1 347 ? -1.592 -9.258 4.805 1 96.69 347 TYR B N 1
ATOM 5752 C CA . TYR B 1 347 ? -2.789 -9.836 4.203 1 96.69 347 TYR B CA 1
ATOM 5753 C C . TYR B 1 347 ? -3.48 -10.789 5.172 1 96.69 347 TYR B C 1
ATOM 5755 O O . TYR B 1 347 ? -2.826 -11.617 5.816 1 96.69 347 TYR B O 1
ATOM 5763 N N . ARG B 1 348 ? -4.703 -10.609 5.316 1 97.06 348 ARG B N 1
ATOM 5764 C CA . ARG B 1 348 ? -5.551 -11.625 5.938 1 97.06 348 ARG B CA 1
ATOM 5765 C C . ARG B 1 348 ? -6.074 -12.609 4.898 1 97.06 348 ARG B C 1
ATOM 5767 O O . ARG B 1 348 ? -7.176 -12.438 4.375 1 97.06 348 ARG B O 1
ATOM 5774 N N . CYS B 1 349 ? -5.332 -13.602 4.723 1 98.06 349 CYS B N 1
ATOM 5775 C CA . CYS B 1 349 ? -5.547 -14.508 3.598 1 98.06 349 CYS B CA 1
ATOM 5776 C C . CYS B 1 349 ? -6.676 -15.484 3.896 1 98.06 349 CYS B C 1
ATOM 5778 O O . CYS B 1 349 ? -7.027 -15.703 5.059 1 98.06 349 CYS B O 1
ATOM 5780 N N . VAL B 1 350 ? -7.242 -15.969 2.857 1 98.44 350 VAL B N 1
ATOM 5781 C CA . VAL B 1 350 ? -8.211 -17.062 2.926 1 98.44 350 VAL B CA 1
ATOM 5782 C C . VAL B 1 350 ? -7.559 -18.359 2.457 1 98.44 350 VAL B C 1
ATOM 5784 O O . VAL B 1 350 ? -6.754 -18.359 1.52 1 98.44 350 VAL B O 1
ATOM 5787 N N . TYR B 1 351 ? -7.789 -19.359 3.184 1 98.5 351 TYR B N 1
ATOM 5788 C CA . TYR B 1 351 ? -7.312 -20.719 2.936 1 98.5 351 TYR B CA 1
ATOM 5789 C C . TYR B 1 351 ? -8.484 -21.688 2.764 1 98.5 351 TYR B C 1
ATOM 5791 O O . TYR B 1 351 ? -9.43 -21.672 3.547 1 98.5 351 TYR B O 1
ATOM 5799 N N . PHE B 1 352 ? -8.469 -22.469 1.681 1 98.62 352 PHE B N 1
ATOM 5800 C CA . PHE B 1 352 ? -9.492 -23.5 1.556 1 98.62 352 PHE B CA 1
ATOM 5801 C C . PHE B 1 352 ? -8.953 -24.719 0.805 1 98.62 352 PHE B C 1
ATOM 5803 O O . PHE B 1 352 ? -7.973 -24.609 0.069 1 98.62 352 PHE B O 1
ATOM 5810 N N . VAL B 1 353 ? -9.531 -25.828 1.072 1 98.75 353 VAL B N 1
ATOM 5811 C CA . VAL B 1 353 ? -9.297 -27.094 0.4 1 98.75 353 VAL B CA 1
ATOM 5812 C C . VAL B 1 353 ? -10.602 -27.609 -0.211 1 98.75 353 VAL B C 1
ATOM 5814 O O . VAL B 1 353 ? -11.617 -27.734 0.48 1 98.75 353 VAL B O 1
ATOM 5817 N N . CYS B 1 354 ? -10.531 -27.859 -1.492 1 98.25 354 CYS B N 1
ATOM 5818 C CA . CYS B 1 354 ? -11.695 -28.406 -2.178 1 98.25 354 CYS B CA 1
ATOM 5819 C C . CYS B 1 354 ? -11.328 -29.672 -2.951 1 98.25 354 CYS B C 1
ATOM 5821 O O . CYS B 1 354 ? -10.148 -29.938 -3.188 1 98.25 354 CYS B O 1
ATOM 5823 N N . ALA B 1 355 ? -12.406 -30.422 -3.24 1 98.56 355 ALA B N 1
ATOM 5824 C CA . ALA B 1 355 ? -12.219 -31.656 -4.02 1 98.56 355 ALA B CA 1
ATOM 5825 C C . ALA B 1 355 ? -13.141 -31.672 -5.238 1 98.56 355 ALA B C 1
ATOM 5827 O O . ALA B 1 355 ? -14.25 -31.141 -5.191 1 98.56 355 ALA B O 1
ATOM 5828 N N . LYS B 1 356 ? -12.672 -32.156 -6.305 1 98.5 356 LYS B N 1
ATOM 5829 C CA . LYS B 1 356 ? -13.547 -32.562 -7.395 1 98.5 356 LYS B CA 1
ATOM 5830 C C . LYS B 1 356 ? -14.164 -33.938 -7.102 1 98.5 356 LYS B C 1
ATOM 5832 O O . LYS B 1 356 ? -13.453 -34.906 -6.852 1 98.5 356 LYS B O 1
ATOM 5837 N N . PRO B 1 357 ? -15.492 -34 -7.129 1 96.69 357 PRO B N 1
ATOM 5838 C CA . PRO B 1 357 ? -16.125 -35.281 -6.809 1 96.69 357 PRO B CA 1
ATOM 5839 C C . PRO B 1 357 ? -15.719 -36.406 -7.758 1 96.69 357 PRO B C 1
ATOM 5841 O O . PRO B 1 357 ? -15.414 -36.156 -8.93 1 96.69 357 PRO B O 1
ATOM 5844 N N . ASN B 1 358 ? -15.836 -37.625 -7.18 1 92.69 358 ASN B N 1
ATOM 5845 C CA . ASN B 1 358 ? -15.586 -38.812 -8.016 1 92.69 358 ASN B CA 1
ATOM 5846 C C . ASN B 1 358 ? -16.734 -39.062 -8.984 1 92.69 358 ASN B C 1
ATOM 5848 O O . ASN B 1 358 ? -17.875 -38.656 -8.719 1 92.69 358 ASN B O 1
ATOM 5852 N N . ASP B 1 359 ? -16.531 -39.531 -10.219 1 77.06 359 ASP B N 1
ATOM 5853 C CA . ASP B 1 359 ? -17.578 -39.844 -11.195 1 77.06 359 ASP B CA 1
ATOM 5854 C C . ASP B 1 359 ? -18.688 -40.656 -10.562 1 77.06 359 ASP B C 1
ATOM 5856 O O . ASP B 1 359 ? -19.859 -40.5 -10.93 1 77.06 359 ASP B O 1
ATOM 5860 N N . ASP B 1 360 ? -18.469 -41.562 -9.727 1 63.5 360 ASP B N 1
ATOM 5861 C CA . ASP B 1 360 ? -19.516 -42.406 -9.133 1 63.5 360 ASP B CA 1
ATOM 5862 C C . ASP B 1 360 ? -20.344 -41.594 -8.117 1 63.5 360 ASP B C 1
ATOM 5864 O O . ASP B 1 360 ? -21.5 -41.938 -7.867 1 63.5 360 ASP B O 1
ATOM 5868 N N . GLU B 1 361 ? -19.922 -40.688 -7.461 1 53.34 361 GLU B N 1
ATOM 5869 C CA . GLU B 1 361 ? -20.594 -39.906 -6.418 1 53.34 361 GLU B CA 1
ATOM 5870 C C . GLU B 1 361 ? -21.5 -38.844 -7.023 1 53.34 361 GLU B C 1
ATOM 5872 O O . GLU B 1 361 ? -22.344 -38.281 -6.328 1 53.34 361 GLU B O 1
ATOM 5877 N N . GLU B 1 362 ? -21.375 -38.344 -8.141 1 49.38 362 GLU B N 1
ATOM 5878 C CA . GLU B 1 362 ? -22.219 -37.344 -8.742 1 49.38 362 GLU B CA 1
ATOM 5879 C C . GLU B 1 362 ? -23.641 -37.844 -8.977 1 49.38 362 GLU B C 1
ATOM 5881 O O . GLU B 1 362 ? -24.578 -37.062 -9.156 1 49.38 362 GLU B O 1
ATOM 5886 N N . GLU B 1 363 ? -23.891 -39.188 -9.273 1 43.22 363 GLU B N 1
ATOM 5887 C CA . GLU B 1 363 ? -25.234 -39.719 -9.5 1 43.22 363 GLU B CA 1
ATOM 5888 C C . GLU B 1 363 ? -25.969 -39.938 -8.18 1 43.22 363 GLU B C 1
ATOM 5890 O O . GLU B 1 363 ? -27.156 -40.281 -8.18 1 43.22 363 GLU B O 1
ATOM 5895 N N . SER B 1 364 ? -25.406 -39.906 -6.996 1 36.62 364 SER B N 1
ATOM 5896 C CA . SER B 1 364 ? -26.312 -40.094 -5.863 1 36.62 364 SER B CA 1
ATOM 5897 C C . SER B 1 364 ? -26.812 -38.75 -5.328 1 36.62 364 SER B C 1
ATOM 5899 O O . SER B 1 364 ? -26.062 -37.781 -5.262 1 36.62 364 SER B O 1
#

Secondary structure (DSSP, 8-state):
--HHHHHHHHHHHHHHHHHHHHHHTHHHHHHHHHHHHHHHHHHS-HHHHHH-TTHHHHHHHHHHHHHHHHHHHHHHHHTGGGGSTT------SSS------HHHHTTHHHHHHHHHHHHSGGGHHHHHHHHHHHHHHHHHH--SS-GGG-EEEEES-TTSHHHHHHHHTT-EEEEEE--HHHHHHHHHHHHH--STT-EEE-TTTT--SS-SSHHHHT--EEE-SS-TT---SS-EEEEEES-HHHHTTT--S-EEEEEEES-GGG-SBHHHHHHHHHHHEEEEEEEEEEE----TTTT-TT---B---HHHHHHHHHHHTPEEEEEEEEEEE-SS--TTSSEEEEEEEEEEEEEPPPTTTTT-/--HHHHHHHHHHHHHHHHHHHHHHTHHHHHHHHHHHHHHHHHTS-HHHHHH-TTHHHHHHHHHHHHHHHHHHHHHHHHTGGGGSTT------SSS------HHHHTTHHHHHHHHHHHHSGGGHHHHHHHHHHHHHHHHHH--SS-GGG-EEEEES-TTSHHHHHHHHTT-EEEEEE--HHHHHHHHHHHHH--STT-EEE-TTTT--SS-SSHHHHT--EEE-SS-TT---SS-EEEEEES-HHHHTTT--S-EEEEEEES-GGG-SBHHHHHHHHHHHEEEEEEEEEEE----TTTT-TT---B---HHHHHHHHHHHTPEEEEEEEEEEE-SS--TTSSEEEEEEEEEEEEEPPPTTGGG-

Solvent-accessible surface area (backbone atoms only — not comparable to full-atom values): 37904 Å² total; per-residue (Å²): 132,54,71,67,59,51,50,52,47,50,55,49,48,51,52,48,51,50,45,52,29,30,54,70,44,40,49,63,56,55,49,51,55,51,51,52,48,49,53,48,53,67,67,43,53,72,68,58,43,66,54,44,72,61,52,66,58,48,53,50,50,44,52,54,42,44,53,45,36,39,54,52,47,49,59,32,55,72,59,43,58,69,72,42,80,86,45,78,60,74,66,52,83,87,54,86,66,66,88,68,64,66,72,63,38,63,45,48,55,56,51,43,26,45,46,36,35,60,32,15,68,87,10,46,68,41,37,55,52,49,48,42,60,54,51,53,49,50,44,63,75,50,70,60,89,68,26,51,75,41,31,35,38,26,48,57,29,56,59,36,44,65,32,48,52,42,9,45,70,11,20,27,18,36,22,26,29,60,52,61,64,37,46,40,48,21,48,32,49,54,72,68,34,74,45,52,51,70,39,67,36,40,54,38,55,86,53,70,40,20,37,53,36,70,64,62,28,57,39,72,48,47,27,34,63,52,43,56,63,67,60,75,45,71,31,37,73,46,78,44,80,38,52,71,70,69,71,49,62,85,54,59,49,72,24,44,31,39,42,33,53,67,31,68,26,69,38,39,49,42,62,58,54,51,54,48,52,58,41,28,29,21,70,62,10,37,39,40,40,34,33,56,43,63,29,74,30,68,84,38,87,93,46,61,40,57,70,71,26,49,60,52,47,57,50,30,44,41,71,75,54,38,42,81,75,45,72,47,67,67,42,71,30,52,73,63,66,58,86,73,36,23,57,42,62,37,29,32,16,37,34,38,35,31,30,37,60,40,79,79,59,71,80,108,132,52,72,66,58,51,49,52,47,49,54,48,49,51,52,48,50,50,46,54,29,31,54,69,44,40,50,63,56,54,48,50,55,52,53,52,47,49,52,47,53,66,68,42,53,72,67,60,44,65,53,44,74,60,53,66,58,47,53,50,51,43,52,53,42,45,52,46,37,39,53,51,48,50,58,32,55,73,60,42,56,71,72,41,80,85,43,79,58,74,65,52,81,86,52,83,68,66,88,68,63,66,74,62,40,62,46,50,54,56,51,43,27,46,46,35,34,60,31,16,68,86,11,45,67,40,37,55,53,51,47,42,61,54,53,54,49,49,44,66,77,50,70,59,89,68,27,51,76,41,32,34,37,24,49,57,28,57,58,36,45,66,34,46,55,41,9,45,70,10,20,26,17,36,20,27,29,61,53,61,66,34,46,39,46,20,48,33,48,53,72,67,35,75,46,53,53,72,41,65,38,36,54,38,55,84,52,70,40,19,36,51,36,69,63,62,28,59,38,72,45,46,28,34,62,50,43,56,63,66,60,76,46,70,32,37,73,46,75,45,78,37,52,71,71,67,71,49,63,86,55,58,50,71,24,45,30,39,40,34,52,68,32,68,25,69,37,40,50,42,61,58,53,53,54,48,52,58,41,28,30,21,68,61,10,35,39,40,39,33,32,57,43,64,30,74,30,68,84,37,86,93,46,59,41,58,71,71,24,49,60,52,47,57,52,31,46,41,71,76,54,36,42,81,73,46,73,48,68,68,42,70,29,54,74,65,68,57,86,72,37,24,56,44,63,38,30,33,15,39,34,38,35,31,30,36,62,40,77,78,60,71,78,108

pLDDT: mean 92.03, std 13.31, range [36.62, 98.94]

Sequence (728 aa):
MDAHDLAEDEEEAKHYVQAVSTFMQYYAHSMKTIKEKVKWYVALSERQRSLIPKYEEHLRSVSSCIAKNFHVLRSIIEGVSDMFENMVIDVPVKERLPQVPDFQIDKLPSVLRQLVRDWAAEGQSERDGSYKPVIMEAERLFPGPERSKIRVLVPGAGLGRLAWEFARRGFDCQGNEYSLLMLFCSNFVLNRCDTANAFVIHPWIHQWSNNMTYSDQVASVTFPDVNPASLNSGGRLSMTAGDFLEVYARQSNCWDLVTTVFFIDTANNIIDYFETIYRLLKPGGYWINMGPLLYHFADMPGEPSIELAYEEIVDVMQRVGFRLLYQKADIPTGYTQNVSSMLRYTYRCVYFVCAKPNDDEEESMDAHDLAEDEEEAKHYVQAVSTFMQYYAHSMKTIKEKVKWYVALSERQRSLIPKYEEHLRSVSSCIAKNFHVLRSIIEGVSDMFENMVIDVPVKERLPQVPDFQIDKLPSVLRQLVRDWAAEGQSERDGSYKPVIMEAERLFPGPERSKIRVLVPGAGLGRLAWEFARRGFDCQGNEYSLLMLFCSNFVLNRCDTANAFVIHPWIHQWSNNMTYSDQVASVTFPDVNPASLNSGGRLSMTAGDFLEVYARQSNCWDLVTTVFFIDTANNIIDYFETIYRLLKPGGYWINMGPLLYHFADMPGEPSIELAYEEIVDVMQRVGFRLLYQKADIPTGYTQNVSSMLRYTYRCVYFVCAKPNDDEEES

InterPro domains:
  IPR012901 Carnosine N-methyltransferase [PF07942] (99-357)
  IPR012901 Carnosine N-methyltransferase [PTHR12303] (7-356)
  IPR012901 Carnosine N-methyltransferase [SM01296] (94-358)
  IPR029063 S-adenosyl-L-methionine-dependent methyltransferase superfamily [G3DSA:3.40.50.150] (112-345)
  IPR029063 S-adenosyl-L-methionine-dependent methyltransferase superfamily [SSF53335] (102-354)